Protein AF-A0A4Q5PVX0-F1 (afdb_monomer_lite)

Structure (mmCIF, N/CA/C/O backbone):
data_AF-A0A4Q5PVX0-F1
#
_entry.id   AF-A0A4Q5PVX0-F1
#
loop_
_atom_site.group_PDB
_atom_site.id
_atom_site.type_symbol
_atom_site.label_atom_id
_atom_site.label_alt_id
_atom_site.label_comp_id
_atom_site.label_asym_id
_atom_site.label_entity_id
_atom_site.label_seq_id
_atom_site.pdbx_PDB_ins_code
_atom_site.Cartn_x
_atom_site.Cartn_y
_atom_site.Cartn_z
_atom_site.occupancy
_atom_site.B_iso_or_equiv
_atom_site.auth_seq_id
_atom_site.auth_comp_id
_atom_site.auth_asym_id
_atom_site.auth_atom_id
_atom_site.pdbx_PDB_model_num
ATOM 1 N N . MET A 1 1 ? 2.059 -1.437 69.359 1.00 40.06 1 MET A N 1
ATOM 2 C CA . MET A 1 1 ? 1.211 -0.666 68.422 1.00 40.06 1 MET A CA 1
ATOM 3 C C . MET A 1 1 ? -0.139 -1.364 68.366 1.00 40.06 1 MET A C 1
ATOM 5 O O . MET A 1 1 ? -0.163 -2.581 68.476 1.00 40.06 1 MET A O 1
ATOM 9 N N . VAL A 1 2 ? -1.221 -0.596 68.401 1.00 34.25 2 VAL A N 1
ATOM 10 C CA . VAL A 1 2 ? -2.495 -0.927 69.063 1.00 34.25 2 VAL A CA 1
ATOM 11 C C . VAL A 1 2 ? -3.443 -1.806 68.222 1.00 34.25 2 VAL A C 1
ATOM 13 O O . VAL A 1 2 ? -3.691 -1.508 67.063 1.00 34.25 2 VAL A O 1
ATOM 16 N N . ILE A 1 3 ? -3.915 -2.871 68.883 1.00 34.47 3 ILE A N 1
ATOM 17 C CA . ILE A 1 3 ? -5.201 -3.611 68.898 1.00 34.47 3 ILE A CA 1
ATOM 18 C C . ILE A 1 3 ? -6.287 -3.277 67.843 1.00 34.47 3 ILE A C 1
ATOM 20 O O . ILE A 1 3 ? -6.688 -2.128 67.678 1.00 34.47 3 ILE A O 1
ATOM 24 N N . GLU A 1 4 ? -6.833 -4.346 67.241 1.00 42.22 4 GLU A N 1
ATOM 25 C CA . GLU A 1 4 ? -8.053 -4.425 66.416 1.00 42.22 4 GLU A CA 1
ATOM 26 C C . GLU A 1 4 ? -9.348 -4.076 67.177 1.00 42.22 4 GLU A C 1
ATOM 28 O O . GLU A 1 4 ? -9.532 -4.491 68.321 1.00 42.22 4 GLU A O 1
ATOM 33 N N . ALA A 1 5 ? -10.315 -3.443 66.500 1.00 37.31 5 ALA A N 1
ATOM 34 C CA . ALA A 1 5 ? -11.729 -3.539 66.871 1.00 37.31 5 ALA A CA 1
ATOM 35 C C . ALA A 1 5 ? -12.666 -3.347 65.663 1.00 37.31 5 ALA A C 1
ATOM 37 O O . ALA A 1 5 ? -12.629 -2.349 64.947 1.00 37.31 5 ALA A O 1
ATOM 38 N N . THR A 1 6 ? -13.526 -4.346 65.498 1.00 42.62 6 THR A N 1
ATOM 39 C CA . THR A 1 6 ? -14.740 -4.465 64.680 1.00 42.62 6 THR A CA 1
ATOM 40 C C . THR A 1 6 ? -15.818 -3.417 65.000 1.00 42.62 6 THR A C 1
ATOM 42 O O . THR A 1 6 ? -15.955 -3.030 66.158 1.00 42.62 6 THR A O 1
ATOM 45 N N . GLY A 1 7 ? -16.693 -3.073 64.042 1.00 32.53 7 GLY A N 1
ATOM 46 C CA . GLY A 1 7 ? -17.931 -2.339 64.350 1.00 32.53 7 GLY A CA 1
ATOM 47 C C . GLY A 1 7 ? -18.876 -2.125 63.162 1.00 32.53 7 GLY A C 1
ATOM 48 O O . GLY A 1 7 ? -18.518 -1.476 62.189 1.00 32.53 7 GLY A O 1
ATOM 49 N N . ASN A 1 8 ? -20.080 -2.687 63.275 1.00 35.59 8 ASN A N 1
ATOM 50 C CA . ASN A 1 8 ? -21.156 -2.769 62.282 1.00 35.59 8 ASN A CA 1
ATOM 51 C C . ASN A 1 8 ? -21.916 -1.455 61.995 1.00 35.59 8 ASN A C 1
ATOM 53 O O . ASN A 1 8 ? -22.044 -0.581 62.848 1.00 35.59 8 ASN A O 1
ATOM 57 N N . LEU A 1 9 ? -22.526 -1.423 60.802 1.00 37.91 9 LEU A N 1
ATOM 58 C CA . LEU A 1 9 ? -23.621 -0.544 60.358 1.00 37.91 9 LEU A CA 1
ATOM 59 C C . LEU A 1 9 ? -24.923 -0.754 61.160 1.00 37.91 9 LEU A C 1
ATOM 61 O O . LEU A 1 9 ? -25.186 -1.866 61.626 1.00 37.91 9 LEU A O 1
ATOM 65 N N . PRO A 1 10 ? -25.823 0.248 61.143 1.00 48.56 10 PRO A N 1
ATOM 66 C CA . PRO A 1 10 ? -27.222 -0.056 60.860 1.00 48.56 10 PRO A CA 1
ATOM 67 C C . PRO A 1 10 ? -27.874 0.849 59.800 1.00 48.56 10 PRO A C 1
ATOM 69 O O . PRO A 1 10 ? -27.675 2.058 59.718 1.00 48.56 10 PRO A O 1
ATOM 72 N N . THR A 1 11 ? -28.709 0.175 59.018 1.00 34.53 11 THR A N 1
ATOM 73 C CA . THR A 1 11 ? -29.707 0.608 58.037 1.00 34.53 11 THR A CA 1
ATOM 74 C C . THR A 1 11 ? -30.836 1.457 58.622 1.00 34.53 11 THR A C 1
ATOM 76 O O . THR A 1 11 ? -31.398 1.105 59.659 1.00 34.53 11 THR A O 1
ATOM 79 N N . THR A 1 12 ? -31.295 2.456 57.866 1.00 40.34 12 THR A N 1
ATOM 80 C CA . THR A 1 12 ? -32.640 3.032 58.001 1.00 40.34 12 THR A CA 1
ATOM 81 C C . THR A 1 12 ? -33.311 3.151 56.631 1.00 40.34 12 THR A C 1
ATOM 83 O O . THR A 1 12 ? -32.764 3.682 55.669 1.00 40.34 12 THR A O 1
ATOM 86 N N . THR A 1 13 ? -34.525 2.611 56.549 1.00 36.81 13 THR A N 1
ATOM 87 C CA . THR A 1 13 ? -35.474 2.715 55.434 1.00 36.81 13 THR A CA 1
ATOM 88 C C . THR A 1 13 ? -36.755 3.330 55.992 1.00 36.81 13 THR A C 1
ATOM 90 O O . THR A 1 13 ? -37.142 2.966 57.104 1.00 36.81 13 THR A O 1
ATOM 93 N N . PRO A 1 14 ? -37.490 4.142 55.218 1.00 50.69 14 PRO A N 1
ATOM 94 C CA . PRO A 1 14 ? -38.929 4.260 55.405 1.00 50.69 14 PRO A CA 1
ATOM 95 C C . PRO A 1 14 ? -39.716 3.785 54.174 1.00 50.69 14 PRO A C 1
ATOM 97 O O . PRO A 1 14 ? -39.460 4.175 53.038 1.00 50.69 14 PRO A O 1
ATOM 100 N N . ARG A 1 15 ? -40.711 2.933 54.450 1.00 37.75 15 ARG A N 1
ATOM 101 C CA . ARG A 1 15 ? -41.867 2.601 53.600 1.00 37.75 15 ARG A CA 1
ATOM 102 C C . ARG A 1 15 ? -42.848 3.776 53.528 1.00 37.75 15 ARG A C 1
ATOM 104 O O . ARG A 1 15 ? -42.889 4.557 54.470 1.00 37.75 15 ARG A O 1
ATOM 111 N N . LEU A 1 16 ? -43.709 3.756 52.500 1.00 34.09 16 LEU A N 1
ATOM 112 C CA . LEU A 1 16 ? -45.142 4.153 52.398 1.00 34.09 16 LEU A CA 1
ATOM 113 C C . LEU A 1 16 ? -45.375 4.551 50.916 1.00 34.09 16 LEU A C 1
ATOM 115 O O . LEU A 1 16 ? -44.511 5.192 50.341 1.00 34.09 16 LEU A O 1
ATOM 119 N N . LYS A 1 17 ? -46.462 4.270 50.190 1.00 35.06 17 LYS A N 1
ATOM 120 C CA . LYS A 1 17 ? -47.720 3.532 50.376 1.00 35.06 17 LYS A CA 1
ATOM 121 C C . LYS A 1 17 ? -48.374 3.502 48.979 1.00 35.06 17 LYS A C 1
ATOM 123 O O . LYS A 1 17 ? -48.457 4.543 48.336 1.00 35.06 17 LYS A O 1
ATOM 128 N N . THR A 1 18 ? -48.847 2.350 48.522 1.00 39.41 18 THR A N 1
ATOM 129 C CA . THR A 1 18 ? -49.764 2.224 47.371 1.00 39.41 18 THR A CA 1
ATOM 130 C C . THR A 1 18 ? -51.194 2.577 47.801 1.00 39.41 18 THR A C 1
ATOM 132 O O . THR A 1 18 ? -51.529 2.406 48.977 1.00 39.41 18 THR A O 1
ATOM 135 N N . PRO A 1 19 ? -52.071 2.933 46.850 1.00 50.16 19 PRO A N 1
ATOM 136 C CA . PRO A 1 19 ? -53.421 2.375 46.863 1.00 50.16 19 PRO A CA 1
ATOM 137 C C . PRO A 1 19 ? -53.820 1.726 45.527 1.00 50.16 19 PRO A C 1
ATOM 139 O O . PRO A 1 19 ? -53.498 2.214 44.447 1.00 50.16 19 PRO A O 1
ATOM 142 N N . LEU A 1 20 ? -54.545 0.608 45.644 1.00 42.09 20 LEU A N 1
ATOM 143 C CA . LEU A 1 20 ? -55.318 -0.050 44.588 1.00 42.09 20 LEU A CA 1
ATOM 144 C C . LEU A 1 20 ? -56.598 0.741 44.259 1.00 42.09 20 LEU A C 1
ATOM 146 O O . LEU A 1 20 ? -57.254 1.210 45.187 1.00 42.09 20 LEU A O 1
ATOM 150 N N . ALA A 1 21 ? -57.043 0.707 42.996 1.00 32.47 21 ALA A N 1
ATOM 151 C CA . ALA A 1 21 ? -58.437 0.396 42.638 1.00 32.47 21 ALA A CA 1
ATOM 152 C C . ALA A 1 21 ? -58.564 -0.069 41.167 1.00 32.47 21 ALA A C 1
ATOM 154 O O . ALA A 1 21 ? -57.734 0.254 40.326 1.00 32.47 21 ALA A O 1
ATOM 155 N N . GLN A 1 22 ? -59.585 -0.892 40.922 1.00 35.47 22 GLN A N 1
ATOM 156 C CA . GLN A 1 22 ? -59.802 -1.878 39.847 1.00 35.47 22 GLN A CA 1
ATOM 157 C C . GLN A 1 22 ? -60.662 -1.336 38.646 1.00 35.47 22 GLN A C 1
ATOM 159 O O . GLN A 1 22 ? -60.882 -0.130 38.596 1.00 35.47 22 GLN A O 1
ATOM 164 N N . PRO A 1 23 ? -61.096 -2.152 37.643 1.00 56.81 23 PRO A N 1
ATOM 165 C CA . PRO A 1 23 ? -61.017 -1.842 36.201 1.00 56.81 23 PRO A CA 1
ATOM 166 C C . PRO A 1 23 ? -62.351 -1.473 35.509 1.00 56.81 23 PRO A C 1
ATOM 168 O O . PRO A 1 23 ? -63.419 -1.733 36.054 1.00 56.81 23 PRO A O 1
ATOM 171 N N . ALA A 1 24 ? -62.293 -1.011 34.245 1.00 31.34 24 ALA A N 1
ATOM 172 C CA . ALA A 1 24 ? -63.393 -1.154 33.275 1.00 31.34 24 ALA A CA 1
ATOM 173 C C . ALA A 1 24 ? -62.969 -0.977 31.791 1.00 31.34 24 ALA A C 1
ATOM 175 O O . ALA A 1 24 ? -62.325 -0.001 31.427 1.00 31.34 24 ALA A O 1
ATOM 176 N N . ALA A 1 25 ? -63.401 -1.944 30.970 1.00 31.31 25 ALA A N 1
ATOM 177 C CA . ALA A 1 25 ? -63.979 -1.856 29.617 1.00 31.31 25 ALA A CA 1
ATOM 178 C C . ALA A 1 25 ? -63.303 -1.073 28.455 1.00 31.31 25 ALA A C 1
ATOM 180 O O . ALA A 1 25 ? -63.450 0.131 28.290 1.00 31.31 25 ALA A O 1
ATOM 181 N N . ASN A 1 26 ? -62.698 -1.862 27.560 1.00 40.97 26 ASN A N 1
ATOM 182 C CA . ASN A 1 26 ? -62.838 -1.918 26.091 1.00 40.97 26 ASN A CA 1
ATOM 183 C C . ASN A 1 26 ? -63.779 -0.905 25.379 1.00 40.97 26 ASN A C 1
ATOM 185 O O . ASN A 1 26 ? -64.990 -1.078 25.482 1.00 40.97 26 ASN A O 1
ATOM 189 N N . VAL A 1 27 ? -63.241 0.015 24.550 1.00 34.75 27 VAL A N 1
ATOM 190 C CA . VAL A 1 27 ? -63.894 0.623 23.355 1.00 34.75 27 VAL A CA 1
ATOM 191 C C . VAL A 1 27 ? -62.818 1.146 22.362 1.00 34.75 27 VAL A C 1
ATOM 193 O O . VAL A 1 27 ? -62.035 2.024 22.711 1.00 34.75 27 VAL A O 1
ATOM 196 N N . ASN A 1 28 ? -62.791 0.634 21.119 1.00 41.03 28 ASN A N 1
ATOM 197 C CA . ASN A 1 28 ? -62.088 1.215 19.945 1.00 41.03 28 ASN A CA 1
ATOM 198 C C . ASN A 1 28 ? -62.764 2.528 19.500 1.00 41.03 28 ASN A C 1
ATOM 200 O O . ASN A 1 28 ? -63.994 2.575 19.559 1.00 41.03 28 ASN A O 1
ATOM 204 N N . PRO A 1 29 ? -62.047 3.555 18.981 1.00 42.84 29 PRO A N 1
ATOM 205 C CA . PRO A 1 29 ? -62.064 3.825 17.519 1.00 42.84 29 PRO A CA 1
ATOM 206 C C . PRO A 1 29 ? -60.830 4.654 17.019 1.00 42.84 29 PRO A C 1
ATOM 208 O O . PRO A 1 29 ? -59.808 4.679 17.695 1.00 42.84 29 PRO A O 1
ATOM 211 N N . PRO A 1 30 ? -60.865 5.327 15.845 1.00 41.22 30 PRO A N 1
ATOM 212 C CA . PRO A 1 30 ? -60.529 4.795 14.529 1.00 41.22 30 PRO A CA 1
ATOM 213 C C . PRO A 1 30 ? -59.272 5.440 13.903 1.00 41.22 30 PRO A C 1
ATOM 215 O O . PRO A 1 30 ? -58.782 6.486 14.320 1.00 41.22 30 PRO A O 1
ATOM 218 N N . ALA A 1 31 ? -58.793 4.804 12.834 1.00 37.31 31 ALA A N 1
ATOM 219 C CA . ALA A 1 31 ? -57.672 5.238 12.012 1.00 37.31 31 ALA A CA 1
ATOM 220 C C . ALA A 1 31 ? -57.935 6.561 11.268 1.00 37.31 31 ALA A C 1
ATOM 222 O O . ALA A 1 31 ? -58.936 6.707 10.564 1.00 37.31 31 ALA A O 1
ATOM 223 N N . SER A 1 32 ? -56.963 7.469 11.328 1.00 35.41 32 SER A N 1
ATOM 224 C CA . SER A 1 32 ? -56.842 8.639 10.457 1.00 35.41 32 SER A CA 1
ATOM 225 C C . SER A 1 32 ? -55.511 8.582 9.693 1.00 35.41 32 SER A C 1
ATOM 227 O O . SER A 1 32 ? -54.428 8.524 10.269 1.00 35.41 32 SER A O 1
ATOM 229 N N . ARG A 1 33 ? -55.621 8.553 8.357 1.00 40.06 33 ARG A N 1
ATOM 230 C CA . ARG A 1 33 ? -54.519 8.661 7.381 1.00 40.06 33 ARG A CA 1
ATOM 231 C C . ARG A 1 33 ? -53.823 10.026 7.493 1.00 40.06 33 ARG A C 1
ATOM 233 O O . ARG A 1 33 ? -54.482 11.005 7.844 1.00 40.06 33 ARG A O 1
ATOM 240 N N . PRO A 1 34 ? -52.571 10.140 7.012 1.00 40.38 34 PRO A N 1
ATOM 241 C CA . PRO A 1 34 ? -52.404 10.969 5.815 1.00 40.38 34 PRO A CA 1
ATOM 242 C C . PRO A 1 34 ? -51.359 10.487 4.784 1.00 40.38 34 PRO A C 1
ATOM 244 O O . PRO A 1 34 ? -50.264 10.060 5.122 1.00 40.38 34 PRO A O 1
ATOM 247 N N . ARG A 1 35 ? -51.747 10.728 3.522 1.00 31.25 35 ARG A N 1
ATOM 248 C CA . ARG A 1 35 ? -50.980 11.175 2.339 1.00 31.25 35 ARG A CA 1
ATOM 249 C C . ARG A 1 35 ? -49.951 10.249 1.671 1.00 31.25 35 ARG A C 1
ATOM 251 O O . ARG A 1 35 ? -48.818 10.095 2.103 1.00 31.25 35 ARG A O 1
ATOM 258 N N . GLU A 1 36 ? -50.380 9.779 0.499 1.00 36.84 36 GLU A N 1
ATOM 259 C CA . GLU A 1 36 ? -49.574 9.328 -0.635 1.00 36.84 36 GLU A CA 1
ATOM 260 C C . GLU A 1 36 ? -48.627 10.430 -1.139 1.00 36.84 36 GLU A C 1
ATOM 262 O O . GLU A 1 36 ? -49.033 11.582 -1.313 1.00 36.84 36 GLU A O 1
ATOM 267 N N . ALA A 1 37 ? -47.393 10.037 -1.454 1.00 31.92 37 ALA A N 1
ATOM 268 C CA . ALA A 1 37 ? -46.505 10.749 -2.363 1.00 31.92 37 ALA A CA 1
ATOM 269 C C . ALA A 1 37 ? -45.766 9.727 -3.250 1.00 31.92 37 ALA A C 1
ATOM 271 O O . ALA A 1 37 ? -44.948 8.952 -2.768 1.00 31.92 37 ALA A O 1
ATOM 272 N N . GLY A 1 38 ? -46.128 9.729 -4.538 1.00 28.09 38 GLY A N 1
ATOM 273 C CA . GLY A 1 38 ? -45.320 9.391 -5.718 1.00 28.09 38 GLY A CA 1
ATOM 274 C C . GLY A 1 38 ? -44.402 8.165 -5.694 1.00 28.09 38 GLY A C 1
ATOM 275 O O . GLY A 1 38 ? -43.212 8.291 -5.429 1.00 28.09 38 GLY A O 1
ATOM 276 N N . LEU A 1 39 ? -44.915 7.017 -6.145 1.00 30.12 39 LEU A N 1
ATOM 277 C CA . LEU A 1 39 ? -44.097 5.933 -6.698 1.00 30.12 39 LEU A CA 1
ATOM 278 C C . LEU A 1 39 ? -43.756 6.242 -8.166 1.00 30.12 39 LEU A C 1
ATOM 280 O O . LEU A 1 39 ? -44.653 6.395 -8.994 1.00 30.12 39 LEU A O 1
ATOM 284 N N . ILE A 1 40 ? -42.462 6.302 -8.488 1.00 32.25 40 ILE A N 1
ATOM 285 C CA . ILE A 1 40 ? -41.943 6.252 -9.863 1.00 32.25 40 ILE A CA 1
ATOM 286 C C . ILE A 1 40 ? -41.858 4.767 -10.267 1.00 32.25 40 ILE A C 1
ATOM 288 O O . ILE A 1 40 ? -41.319 3.973 -9.492 1.00 32.25 40 ILE A O 1
ATOM 292 N N . PRO A 1 41 ? -42.372 4.348 -11.439 1.00 31.20 41 PRO A N 1
ATOM 293 C CA . PRO A 1 41 ? -42.333 2.949 -11.846 1.00 31.20 41 PRO A CA 1
ATOM 294 C C . PRO A 1 41 ? -40.931 2.549 -12.327 1.00 31.20 41 PRO A C 1
ATOM 296 O O . PRO A 1 41 ? -40.348 3.192 -13.198 1.00 31.20 41 PRO A O 1
ATOM 299 N N . VAL A 1 42 ? -40.417 1.442 -11.790 1.00 33.50 42 VAL A N 1
ATOM 300 C CA . VAL A 1 42 ? -39.254 0.723 -12.328 1.00 33.50 42 VAL A CA 1
ATOM 301 C C . VAL A 1 42 ? -39.714 -0.090 -13.545 1.00 33.50 42 VAL A C 1
ATOM 303 O O . VAL A 1 42 ? -40.665 -0.867 -13.411 1.00 33.50 42 VAL A O 1
ATOM 306 N N . PRO A 1 43 ? -39.092 0.043 -14.731 1.00 33.16 43 PRO A N 1
ATOM 307 C CA . PRO A 1 43 ? -39.422 -0.810 -15.859 1.00 33.16 43 PRO A CA 1
ATOM 308 C C . PRO A 1 43 ? -38.880 -2.225 -15.638 1.00 33.16 43 PRO A C 1
ATOM 310 O O . PRO A 1 43 ? -37.706 -2.451 -15.348 1.00 33.16 43 PRO A O 1
ATOM 313 N N . ASN A 1 44 ? -39.792 -3.173 -15.799 1.00 34.69 44 ASN A N 1
ATOM 314 C CA . ASN A 1 44 ? -39.576 -4.606 -15.782 1.00 34.69 44 ASN A CA 1
ATOM 315 C C . ASN A 1 44 ? -38.935 -5.034 -17.118 1.00 34.69 44 ASN A C 1
ATOM 317 O O . ASN A 1 44 ? -39.607 -5.008 -18.144 1.00 34.69 44 ASN A O 1
ATOM 321 N N . ASN A 1 45 ? -37.662 -5.430 -17.106 1.00 32.78 45 ASN A N 1
ATOM 322 C CA . ASN A 1 45 ? -37.016 -6.190 -18.182 1.00 32.78 45 ASN A CA 1
ATOM 323 C C . ASN A 1 45 ? -36.569 -7.510 -17.538 1.00 32.78 45 ASN A C 1
ATOM 325 O O . ASN A 1 45 ? -35.738 -7.518 -16.640 1.00 32.78 45 ASN A O 1
ATOM 329 N N . GLY A 1 46 ? -37.201 -8.641 -17.829 1.00 27.52 46 GLY A N 1
ATOM 330 C CA . GLY A 1 46 ? -37.115 -9.262 -19.144 1.00 27.52 46 GLY A CA 1
ATOM 331 C C . GLY A 1 46 ? -35.938 -10.233 -19.114 1.00 27.52 46 GLY A C 1
ATOM 332 O O . GLY A 1 46 ? -34.798 -9.841 -19.331 1.00 27.52 46 GLY A O 1
ATOM 333 N N . SER A 1 47 ? -36.232 -11.487 -18.767 1.00 34.03 47 SER A N 1
ATOM 334 C CA . SER A 1 47 ? -35.290 -12.606 -18.735 1.00 34.03 47 SER A CA 1
ATOM 335 C C . SER A 1 47 ? -34.535 -12.711 -20.066 1.00 34.03 47 SER A C 1
ATOM 337 O O . SER A 1 47 ? -35.139 -12.992 -21.100 1.00 34.03 47 SER A O 1
ATOM 339 N N . LEU A 1 48 ? -33.222 -12.480 -20.041 1.00 29.91 48 LEU A N 1
ATOM 340 C CA . LEU A 1 48 ? -32.317 -12.803 -21.141 1.00 29.91 48 LEU A CA 1
ATOM 341 C C . LEU A 1 48 ? -31.425 -13.961 -20.697 1.00 29.91 48 LEU A C 1
ATOM 343 O O . LEU A 1 48 ? -30.677 -13.862 -19.724 1.00 29.91 48 LEU A O 1
ATOM 347 N N . ALA A 1 49 ? -31.554 -15.076 -21.411 1.00 30.02 49 ALA A N 1
ATOM 348 C CA . ALA A 1 49 ? -30.679 -16.233 -21.305 1.00 30.02 49 ALA A CA 1
ATOM 349 C C . ALA A 1 49 ? -29.210 -15.846 -21.594 1.00 30.02 49 ALA A C 1
ATOM 351 O O . ALA A 1 49 ? -28.965 -14.930 -22.385 1.00 30.02 49 ALA A O 1
ATOM 352 N N . PRO A 1 50 ? -28.220 -16.538 -20.999 1.00 29.92 50 PRO A N 1
ATOM 353 C CA . PRO A 1 50 ? -26.812 -16.223 -21.217 1.00 29.92 50 PRO A CA 1
ATOM 354 C C . PRO A 1 50 ? -26.388 -16.591 -22.650 1.00 29.92 50 PRO A C 1
ATOM 356 O O . PRO A 1 50 ? -26.655 -17.713 -23.091 1.00 29.92 50 PRO A O 1
ATOM 359 N N . PRO A 1 51 ? -25.703 -15.704 -23.395 1.00 34.38 51 PRO A N 1
ATOM 360 C CA . PRO A 1 51 ? -25.176 -16.060 -24.700 1.00 34.38 51 PRO A CA 1
ATOM 361 C C . PRO A 1 51 ? -23.887 -16.879 -24.543 1.00 34.38 51 PRO A C 1
ATOM 363 O O . PRO A 1 51 ? -22.939 -16.492 -23.859 1.00 34.38 51 PRO A O 1
ATOM 366 N N . HIS A 1 52 ? -23.852 -18.026 -25.219 1.00 35.44 52 HIS A N 1
ATOM 367 C CA . HIS A 1 52 ? -22.646 -18.807 -25.465 1.00 35.44 52 HIS A CA 1
ATOM 368 C C . HIS A 1 52 ? -21.677 -18.002 -26.350 1.00 35.44 52 HIS A C 1
ATOM 370 O O . HIS A 1 52 ? -21.756 -18.059 -27.574 1.00 35.44 52 HIS A O 1
ATOM 376 N N . ILE A 1 53 ? -20.749 -17.262 -25.741 1.00 35.66 53 ILE A N 1
ATOM 377 C CA . ILE A 1 53 ? -19.669 -16.543 -26.436 1.00 35.66 53 ILE A CA 1
ATOM 378 C C . ILE A 1 53 ? -18.336 -16.999 -25.832 1.00 35.66 53 ILE A C 1
ATOM 380 O O . ILE A 1 53 ? -17.752 -16.313 -25.012 1.00 35.66 53 ILE A O 1
ATOM 384 N N . PHE A 1 54 ? -17.882 -18.208 -26.169 1.00 39.16 54 PHE A N 1
ATOM 385 C CA . PHE A 1 54 ? -16.556 -18.699 -25.742 1.00 39.16 54 PHE A CA 1
ATOM 386 C C . PHE A 1 54 ? -15.772 -19.420 -26.853 1.00 39.16 54 PHE A C 1
ATOM 388 O O . PHE A 1 54 ? -14.623 -19.802 -26.645 1.00 39.16 54 PHE A O 1
ATOM 395 N N . ALA A 1 55 ? -16.355 -19.617 -28.042 1.00 35.06 55 ALA A N 1
ATOM 396 C CA . ALA A 1 55 ? -15.719 -20.410 -29.099 1.00 35.06 55 ALA A CA 1
ATOM 397 C C . ALA A 1 55 ? -14.875 -19.577 -30.085 1.00 35.06 55 ALA A C 1
ATOM 399 O O . ALA A 1 55 ? -13.865 -20.070 -30.577 1.00 35.06 55 ALA A O 1
ATOM 400 N N . GLY A 1 56 ? -15.250 -18.321 -30.357 1.00 35.44 56 GLY A N 1
ATOM 401 C CA . GLY A 1 56 ? -14.546 -17.468 -31.329 1.00 35.44 56 GLY A CA 1
ATOM 402 C C . GLY A 1 56 ? -13.243 -16.846 -30.810 1.00 35.44 56 GLY A C 1
ATOM 403 O O . GLY A 1 56 ? -12.321 -16.621 -31.588 1.00 35.44 56 GLY A O 1
ATOM 404 N N . GLU A 1 57 ? -13.139 -16.614 -29.498 1.00 43.94 57 GLU A N 1
ATOM 405 C CA . GLU A 1 57 ? -12.017 -15.891 -28.873 1.00 43.94 57 GLU A CA 1
ATOM 406 C C . GLU A 1 57 ? -10.715 -16.706 -28.823 1.00 43.94 57 GLU A C 1
ATOM 408 O O . GLU A 1 57 ? -9.636 -16.135 -28.952 1.00 43.94 57 GLU A O 1
ATOM 413 N N . ARG A 1 58 ? -10.781 -18.046 -28.744 1.00 42.56 58 ARG A N 1
ATOM 414 C CA . ARG A 1 58 ? -9.566 -18.887 -28.773 1.00 42.56 58 ARG A CA 1
ATOM 415 C C . ARG A 1 58 ? -8.813 -18.799 -30.101 1.00 42.56 58 ARG A C 1
ATOM 417 O O . ARG A 1 58 ? -7.591 -18.795 -30.104 1.00 42.56 58 ARG A O 1
ATOM 424 N N . ALA A 1 59 ? -9.523 -18.692 -31.223 1.00 38.78 59 ALA A N 1
ATOM 425 C CA . ALA A 1 59 ? -8.903 -18.771 -32.545 1.00 38.78 59 ALA A CA 1
ATOM 426 C C . ALA A 1 59 ? -8.066 -17.526 -32.900 1.00 38.78 59 ALA A C 1
ATOM 428 O O . ALA A 1 59 ? -7.013 -17.648 -33.524 1.00 38.78 59 ALA A O 1
ATOM 429 N N . ALA A 1 60 ? -8.508 -16.333 -32.486 1.00 40.91 60 ALA A N 1
ATOM 430 C CA . ALA A 1 60 ? -7.756 -15.094 -32.691 1.00 40.91 60 ALA A CA 1
ATOM 431 C C . ALA A 1 60 ? -6.551 -14.990 -31.733 1.00 40.91 60 ALA A C 1
ATOM 433 O O . ALA A 1 60 ? -5.460 -14.591 -32.150 1.00 40.91 60 ALA A O 1
ATOM 434 N N . ASP A 1 61 ? -6.725 -15.434 -30.483 1.00 43.91 61 ASP A N 1
ATOM 435 C CA . ASP A 1 61 ? -5.659 -15.526 -29.478 1.00 43.91 61 ASP A CA 1
ATOM 436 C C . ASP A 1 61 ? -4.546 -16.502 -29.890 1.00 43.91 61 ASP A C 1
ATOM 438 O O . ASP A 1 61 ? -3.360 -16.208 -29.709 1.00 43.91 61 ASP A O 1
ATOM 442 N N . ASP A 1 62 ? -4.903 -17.644 -30.481 1.00 42.12 62 ASP A N 1
ATOM 443 C CA . ASP A 1 62 ? -3.937 -18.650 -30.928 1.00 42.12 62 ASP A CA 1
ATOM 444 C C . ASP A 1 62 ? -3.105 -18.156 -32.130 1.00 42.12 62 ASP A C 1
ATOM 446 O O . ASP A 1 62 ? -1.908 -18.439 -32.208 1.00 42.12 62 ASP A O 1
ATOM 450 N N . ALA A 1 63 ? -3.677 -17.335 -33.020 1.00 39.12 63 ALA A N 1
ATOM 451 C CA . ALA A 1 63 ? -2.973 -16.775 -34.181 1.00 39.12 63 ALA A CA 1
ATOM 452 C C . ALA A 1 63 ? -1.947 -15.682 -33.805 1.00 39.12 63 ALA A C 1
ATOM 454 O O . ALA A 1 63 ? -0.821 -15.661 -34.323 1.00 39.12 63 ALA A O 1
ATOM 455 N N . ALA A 1 64 ? -2.292 -14.798 -32.861 1.00 40.00 64 ALA A N 1
ATOM 456 C CA . ALA A 1 64 ? -1.369 -13.783 -32.347 1.00 40.00 64 ALA A CA 1
ATOM 457 C C . ALA A 1 64 ? -0.240 -14.416 -31.510 1.00 40.00 64 ALA A C 1
ATOM 459 O O . ALA A 1 64 ? 0.933 -14.057 -31.663 1.00 40.00 64 ALA A O 1
ATOM 460 N N . ARG A 1 65 ? -0.565 -15.429 -30.689 1.00 43.66 65 ARG A N 1
ATOM 461 C CA . ARG A 1 65 ? 0.430 -16.229 -29.951 1.00 43.66 65 ARG A CA 1
ATOM 462 C C . ARG A 1 65 ? 1.367 -16.990 -30.884 1.00 43.66 65 ARG A C 1
ATOM 464 O O . ARG A 1 65 ? 2.564 -17.026 -30.610 1.00 43.66 65 ARG A O 1
ATOM 471 N N . ALA A 1 66 ? 0.866 -17.544 -31.988 1.00 42.16 66 ALA A N 1
ATOM 472 C CA . ALA A 1 66 ? 1.681 -18.273 -32.958 1.00 42.16 66 ALA A CA 1
ATOM 473 C C . ALA A 1 66 ? 2.741 -17.383 -33.631 1.00 42.16 66 ALA A C 1
ATOM 475 O O . ALA A 1 66 ? 3.878 -17.816 -33.802 1.00 42.16 66 ALA A O 1
ATOM 476 N N . THR A 1 67 ? 2.418 -16.123 -33.937 1.00 42.91 67 THR A N 1
ATOM 477 C CA . THR A 1 67 ? 3.348 -15.192 -34.607 1.00 42.91 67 THR A CA 1
ATOM 478 C C . THR A 1 67 ? 4.486 -14.735 -33.681 1.00 42.91 67 THR A C 1
ATOM 480 O O . THR A 1 67 ? 5.645 -14.660 -34.091 1.00 42.91 67 THR A O 1
ATOM 483 N N . VAL A 1 68 ? 4.192 -14.493 -32.398 1.00 44.25 68 VAL A N 1
ATOM 484 C CA . VAL A 1 68 ? 5.205 -14.122 -31.390 1.00 44.25 68 VAL A CA 1
ATOM 485 C C . VAL A 1 68 ? 6.028 -15.338 -30.943 1.00 44.25 68 VAL A C 1
ATOM 487 O O . VAL A 1 68 ? 7.242 -15.233 -30.763 1.00 44.25 68 VAL A O 1
ATOM 490 N N . ALA A 1 69 ? 5.404 -16.514 -30.816 1.00 45.31 69 ALA A N 1
ATOM 491 C CA . ALA A 1 69 ? 6.100 -17.765 -30.514 1.00 45.31 69 ALA A CA 1
ATOM 492 C C . ALA A 1 69 ? 7.037 -18.202 -31.655 1.00 45.31 69 ALA A C 1
ATOM 494 O O . ALA A 1 69 ? 8.137 -18.683 -31.384 1.00 45.31 69 ALA A O 1
ATOM 495 N N . ALA A 1 70 ? 6.648 -17.972 -32.914 1.00 48.50 70 ALA A N 1
ATOM 496 C CA . ALA A 1 70 ? 7.492 -18.238 -34.078 1.00 48.50 70 ALA A CA 1
ATOM 497 C C . ALA A 1 70 ? 8.782 -17.398 -34.071 1.00 48.50 70 ALA A C 1
ATOM 499 O O . ALA A 1 70 ? 9.840 -17.912 -34.422 1.00 48.50 70 ALA A O 1
ATOM 500 N N . ASN A 1 71 ? 8.728 -16.149 -33.594 1.00 50.25 71 ASN A N 1
ATOM 501 C CA . ASN A 1 71 ? 9.908 -15.286 -33.467 1.00 50.25 71 ASN A CA 1
ATOM 502 C C . ASN A 1 71 ? 10.746 -15.560 -32.205 1.00 50.25 71 ASN A C 1
ATOM 504 O O . ASN A 1 71 ? 11.945 -15.291 -32.210 1.00 50.25 71 ASN A O 1
ATOM 508 N N . ARG A 1 72 ? 10.153 -16.113 -31.135 1.00 47.50 72 ARG A N 1
ATOM 509 C CA . ARG A 1 72 ? 10.880 -16.497 -29.907 1.00 47.50 72 ARG A CA 1
ATOM 510 C C . ARG A 1 72 ? 11.819 -17.688 -30.100 1.00 47.50 72 ARG A C 1
ATOM 512 O O . ARG A 1 72 ? 12.854 -17.729 -29.448 1.00 47.50 72 ARG A O 1
ATOM 519 N N . ASN A 1 73 ? 11.469 -18.611 -30.996 1.00 46.66 73 ASN A N 1
ATOM 520 C CA . ASN A 1 73 ? 12.182 -19.878 -31.191 1.00 46.66 73 ASN A CA 1
ATOM 521 C C . ASN A 1 73 ? 12.868 -19.987 -32.567 1.00 46.66 73 ASN A C 1
ATOM 523 O O . ASN A 1 73 ? 13.279 -21.078 -32.965 1.00 46.66 73 ASN A O 1
ATOM 527 N N . ALA A 1 74 ? 12.957 -18.891 -33.328 1.00 50.16 74 ALA A N 1
ATOM 528 C CA . ALA A 1 74 ? 13.552 -18.915 -34.659 1.00 50.16 74 ALA A CA 1
ATOM 529 C C . ALA A 1 74 ? 15.075 -19.160 -34.573 1.00 50.16 74 ALA A C 1
ATOM 531 O O . ALA A 1 74 ? 15.780 -18.384 -33.920 1.00 50.16 74 ALA A O 1
ATOM 532 N N . PRO A 1 75 ? 15.619 -20.200 -35.236 1.00 52.06 75 PRO A N 1
ATOM 533 C CA . PRO A 1 75 ? 17.060 -20.403 -35.297 1.00 52.06 75 PRO A CA 1
ATOM 534 C C . PRO A 1 75 ? 17.730 -19.239 -36.038 1.00 52.06 75 PRO A C 1
ATOM 536 O O . PRO A 1 75 ? 17.275 -18.799 -37.094 1.00 52.06 75 PRO A O 1
ATOM 539 N N . LEU A 1 76 ? 18.834 -18.742 -35.481 1.00 57.47 76 LEU A N 1
ATOM 540 C CA . LEU A 1 76 ? 19.559 -17.580 -35.995 1.00 57.47 76 LEU A CA 1
ATOM 541 C C . LEU A 1 76 ? 20.151 -17.874 -37.386 1.00 57.47 76 LEU A C 1
ATOM 543 O O . LEU A 1 76 ? 21.173 -18.556 -37.503 1.00 57.47 76 LEU A O 1
ATOM 547 N N . SER A 1 77 ? 19.569 -17.307 -38.442 1.00 60.78 77 SER A N 1
ATOM 548 C CA . SER A 1 77 ? 19.885 -17.632 -39.841 1.00 60.78 77 SER A CA 1
ATOM 549 C C . SER A 1 77 ? 21.035 -16.823 -40.463 1.00 60.78 77 SER A C 1
ATOM 551 O O . SER A 1 77 ? 21.828 -17.377 -41.220 1.00 60.78 77 SER A O 1
ATOM 553 N N . SER A 1 78 ? 21.168 -15.521 -40.163 1.00 66.44 78 SER A N 1
ATOM 554 C CA . SER A 1 78 ? 22.206 -14.640 -40.736 1.00 66.44 78 SER A CA 1
ATOM 555 C C . SER A 1 78 ? 22.483 -13.396 -39.866 1.00 66.44 78 SER A C 1
ATOM 557 O O . SER A 1 78 ? 21.586 -12.935 -39.165 1.00 66.44 78 SER A O 1
ATOM 559 N N . PRO A 1 79 ? 23.672 -12.761 -39.942 1.00 65.56 79 PRO A N 1
ATOM 560 C CA . PRO A 1 79 ? 23.967 -11.551 -39.162 1.00 65.56 79 PRO A CA 1
ATOM 561 C C . PRO A 1 79 ? 22.998 -10.379 -39.401 1.00 65.56 79 PRO A C 1
ATOM 563 O O . PRO A 1 79 ? 22.735 -9.605 -38.484 1.00 65.56 79 PRO A O 1
ATOM 566 N N . ALA A 1 80 ? 22.462 -10.244 -40.619 1.00 67.44 80 ALA A N 1
ATOM 567 C CA . ALA A 1 80 ? 21.498 -9.197 -40.958 1.00 67.44 80 ALA A CA 1
ATOM 568 C C . ALA A 1 80 ? 20.102 -9.484 -40.376 1.00 67.44 80 ALA A C 1
ATOM 570 O O . ALA A 1 80 ? 19.455 -8.571 -39.864 1.00 67.44 80 ALA A O 1
ATOM 571 N N . SER A 1 81 ? 19.664 -10.750 -40.392 1.00 75.00 81 SER A N 1
ATOM 572 C CA . SER A 1 81 ? 18.396 -11.160 -39.773 1.00 75.00 81 SER A CA 1
ATOM 573 C C . SER A 1 81 ? 18.438 -11.039 -38.250 1.00 75.00 81 SER A C 1
ATOM 575 O O . SER A 1 81 ? 17.461 -10.611 -37.646 1.00 75.00 81 SER A O 1
ATOM 577 N N . ASP A 1 82 ? 19.580 -11.330 -37.630 1.00 79.75 82 ASP A N 1
ATOM 578 C CA . ASP A 1 82 ? 19.735 -11.231 -36.176 1.00 79.75 82 ASP A CA 1
ATOM 579 C C . ASP A 1 82 ? 19.742 -9.767 -35.710 1.00 79.75 82 ASP A C 1
ATOM 581 O O . ASP A 1 82 ? 19.112 -9.425 -34.712 1.00 79.75 82 ASP A O 1
ATOM 585 N N . ALA A 1 83 ? 20.393 -8.873 -36.465 1.00 83.25 83 ALA A N 1
ATOM 586 C CA . ALA A 1 83 ? 20.362 -7.439 -36.188 1.00 83.25 83 ALA A CA 1
ATOM 587 C C . ALA A 1 83 ? 18.941 -6.864 -36.281 1.00 83.25 83 ALA A C 1
ATOM 589 O O . ALA A 1 83 ? 18.552 -6.038 -35.453 1.00 83.25 83 ALA A O 1
ATOM 590 N N . ALA A 1 84 ? 18.164 -7.310 -37.273 1.00 79.88 84 ALA A N 1
ATOM 591 C CA . ALA A 1 84 ? 16.764 -6.935 -37.417 1.00 79.88 84 ALA A CA 1
ATOM 592 C C . ALA A 1 84 ? 15.906 -7.490 -36.268 1.00 79.88 84 ALA A C 1
ATOM 594 O O . ALA A 1 84 ? 15.112 -6.743 -35.703 1.00 79.88 84 ALA A O 1
ATOM 595 N N . ALA A 1 85 ? 16.112 -8.749 -35.871 1.00 81.00 85 ALA A N 1
ATOM 596 C CA . ALA A 1 85 ? 15.393 -9.375 -34.763 1.00 81.00 85 ALA A CA 1
ATOM 597 C C . ALA A 1 85 ? 15.683 -8.686 -33.419 1.00 81.00 85 ALA A C 1
ATOM 599 O O . ALA A 1 85 ? 14.755 -8.345 -32.693 1.00 81.00 85 ALA A O 1
ATOM 600 N N . VAL A 1 86 ? 16.950 -8.382 -33.115 1.00 84.69 86 VAL A N 1
ATOM 601 C CA . VAL A 1 86 ? 17.332 -7.630 -31.905 1.00 84.69 86 VAL A CA 1
ATOM 602 C C . VAL A 1 86 ? 16.743 -6.220 -31.924 1.00 84.69 86 VAL A C 1
ATOM 604 O O . VAL A 1 86 ? 16.210 -5.754 -30.916 1.00 84.69 86 VAL A O 1
ATOM 607 N N . ARG A 1 87 ? 16.771 -5.536 -33.074 1.00 84.50 87 ARG A N 1
ATOM 608 C CA . ARG A 1 87 ? 16.147 -4.214 -33.201 1.00 84.50 87 ARG A CA 1
ATOM 609 C C . ARG A 1 87 ? 14.634 -4.278 -33.005 1.00 84.50 87 ARG A C 1
ATOM 611 O O . ARG A 1 87 ? 14.101 -3.410 -32.328 1.00 84.50 87 ARG A O 1
ATOM 618 N N . ALA A 1 88 ? 13.961 -5.285 -33.553 1.00 78.00 88 ALA A N 1
ATOM 619 C CA . ALA A 1 88 ? 12.527 -5.479 -33.362 1.00 78.00 88 ALA A CA 1
ATOM 620 C C . ALA A 1 88 ? 12.179 -5.778 -31.894 1.00 78.00 88 ALA A C 1
ATOM 622 O O . ALA A 1 88 ? 11.161 -5.313 -31.395 1.00 78.00 88 ALA A O 1
ATOM 623 N N . TYR A 1 89 ? 13.042 -6.514 -31.192 1.00 79.12 89 TYR A N 1
ATOM 624 C CA . TYR A 1 89 ? 12.766 -6.984 -29.837 1.00 79.12 89 TYR A CA 1
ATOM 625 C C . TYR A 1 89 ? 13.063 -5.938 -28.745 1.00 79.12 89 TYR A C 1
ATOM 627 O O . TYR A 1 89 ? 12.332 -5.870 -27.761 1.00 79.12 89 TYR A O 1
ATOM 635 N N . TRP A 1 90 ? 14.085 -5.087 -28.913 1.00 85.06 90 TRP A N 1
ATOM 636 C CA . TRP A 1 90 ? 14.478 -4.057 -27.925 1.00 85.06 90 TRP A CA 1
ATOM 637 C C . TRP A 1 90 ? 14.448 -2.618 -28.459 1.00 85.06 90 TRP A C 1
ATOM 639 O O . TRP A 1 90 ? 14.983 -1.715 -27.822 1.00 85.06 90 TRP A O 1
ATOM 649 N N . SER A 1 91 ? 13.889 -2.382 -29.650 1.00 80.19 91 SER A N 1
ATOM 650 C CA . SER A 1 91 ? 13.788 -1.054 -30.282 1.00 80.19 91 SER A CA 1
ATOM 651 C C . SER A 1 91 ? 15.101 -0.264 -30.327 1.00 80.19 91 SER A C 1
ATOM 653 O O . SER A 1 91 ? 15.130 0.960 -30.214 1.00 80.19 91 SER A O 1
ATOM 655 N N . GLY A 1 92 ? 16.218 -0.978 -30.477 1.00 80.12 92 GLY A N 1
ATOM 656 C CA . GLY A 1 92 ? 17.548 -0.381 -30.523 1.00 80.12 92 GLY A CA 1
ATOM 657 C C . GLY A 1 92 ? 18.180 -0.071 -29.165 1.00 80.12 92 GLY A C 1
ATOM 658 O O . GLY A 1 92 ? 19.272 0.481 -29.176 1.00 80.12 92 GLY A O 1
ATOM 659 N N . LEU A 1 93 ? 17.576 -0.438 -28.025 1.00 84.31 93 LEU A N 1
ATOM 660 C CA . LEU A 1 93 ? 18.219 -0.365 -26.698 1.00 84.31 93 LEU A CA 1
ATOM 661 C C . LEU A 1 93 ? 19.389 -1.348 -26.551 1.00 84.31 93 LEU A C 1
ATOM 663 O O . LEU A 1 93 ? 20.343 -1.067 -25.827 1.00 84.31 93 LEU A O 1
ATOM 667 N N . VAL A 1 94 ? 19.321 -2.473 -27.265 1.00 90.81 94 VAL A N 1
ATOM 668 C CA . VAL A 1 94 ? 20.396 -3.462 -27.370 1.00 90.81 94 VAL A CA 1
ATOM 669 C C . VAL A 1 94 ? 21.016 -3.372 -28.762 1.00 90.81 94 VAL A C 1
ATOM 671 O O . VAL A 1 94 ? 20.326 -3.514 -29.773 1.00 90.81 94 VAL A O 1
ATOM 674 N N . ASP A 1 95 ? 22.329 -3.162 -28.823 1.00 91.06 95 ASP A N 1
ATOM 675 C CA . ASP A 1 95 ? 23.083 -3.145 -30.075 1.00 91.06 95 ASP A CA 1
ATOM 676 C C . ASP A 1 95 ? 23.401 -4.572 -30.532 1.00 91.06 95 ASP A C 1
ATOM 678 O O . ASP A 1 95 ? 24.027 -5.336 -29.803 1.00 91.06 95 ASP A O 1
ATOM 682 N N . PHE A 1 96 ? 23.061 -4.938 -31.770 1.00 90.25 96 PHE A N 1
ATOM 683 C CA . PHE A 1 96 ? 23.595 -6.166 -32.364 1.00 90.25 96 PHE A CA 1
ATOM 684 C C . PHE A 1 96 ? 24.875 -5.874 -33.144 1.00 90.25 96 PHE A C 1
ATOM 686 O O . PHE A 1 96 ? 24.900 -5.021 -34.034 1.00 90.25 96 PHE A O 1
ATOM 693 N N . ARG A 1 97 ? 25.959 -6.579 -32.817 1.00 86.25 97 ARG A N 1
ATOM 694 C CA . ARG A 1 97 ? 27.291 -6.346 -33.384 1.00 86.25 97 ARG A CA 1
ATOM 695 C C . ARG A 1 97 ? 27.854 -7.618 -34.0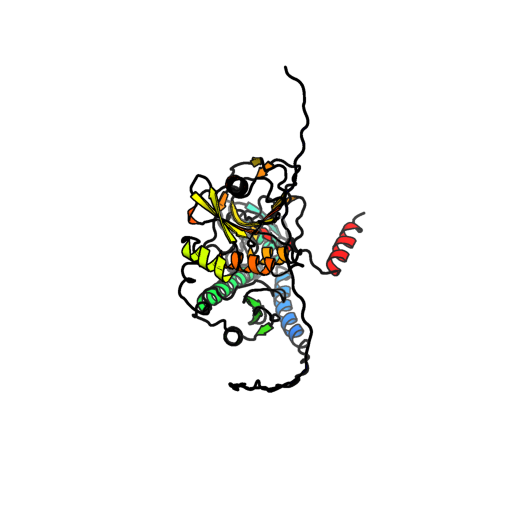06 1.00 86.25 97 ARG A C 1
ATOM 697 O O . ARG A 1 97 ? 27.563 -8.730 -33.588 1.00 86.25 97 ARG A O 1
ATOM 704 N N . GLY A 1 98 ? 28.745 -7.455 -34.984 1.00 82.81 98 GLY A N 1
ATOM 705 C CA . GLY A 1 98 ? 29.470 -8.585 -35.583 1.00 82.81 98 GLY A CA 1
ATOM 706 C C . GLY A 1 98 ? 30.587 -9.161 -34.698 1.00 82.81 98 GLY A C 1
ATOM 707 O O . GLY A 1 98 ? 31.177 -10.184 -35.038 1.00 82.81 98 GLY A O 1
ATOM 708 N N . ARG A 1 99 ? 30.932 -8.495 -33.587 1.00 85.44 99 ARG A N 1
ATOM 709 C CA . ARG A 1 99 ? 31.990 -8.909 -32.654 1.00 85.44 99 ARG A CA 1
ATOM 710 C C . ARG A 1 99 ? 31.777 -8.308 -31.268 1.00 85.44 99 ARG A C 1
ATOM 712 O O . ARG A 1 99 ? 31.040 -7.334 -31.128 1.00 85.44 99 ARG A O 1
ATOM 719 N N . ALA A 1 100 ? 32.507 -8.847 -30.292 1.00 86.62 100 ALA A N 1
ATOM 720 C CA . ALA A 1 100 ? 32.505 -8.353 -28.924 1.00 86.62 100 ALA A CA 1
ATOM 721 C C . ALA A 1 100 ? 32.824 -6.849 -28.862 1.00 86.62 100 ALA A C 1
ATOM 723 O O . ALA A 1 100 ? 33.784 -6.404 -29.505 1.00 86.62 100 ALA A O 1
ATOM 724 N N . PRO A 1 101 ? 32.045 -6.064 -28.099 1.00 85.19 101 PRO A N 1
ATOM 725 C CA . PRO A 1 101 ? 32.332 -4.659 -27.887 1.00 85.19 101 PRO A CA 1
ATOM 726 C C . PRO A 1 101 ? 33.593 -4.482 -27.029 1.00 85.19 101 PRO A C 1
ATOM 728 O O . PRO A 1 101 ? 33.983 -5.367 -26.254 1.00 85.19 101 PRO A O 1
ATOM 731 N N . ALA A 1 102 ? 34.227 -3.316 -27.177 1.00 80.75 102 ALA A N 1
ATOM 732 C CA . ALA A 1 102 ? 35.304 -2.882 -26.294 1.00 80.75 102 ALA A CA 1
ATOM 733 C C . ALA A 1 102 ? 34.794 -2.746 -24.849 1.00 80.75 102 ALA A C 1
ATOM 735 O O . ALA A 1 102 ? 33.605 -2.534 -24.628 1.00 80.75 102 ALA A O 1
ATOM 736 N N . VAL A 1 103 ? 35.702 -2.840 -23.876 1.00 67.06 103 VAL A N 1
ATOM 737 C CA . VAL A 1 103 ? 35.374 -2.787 -22.436 1.00 67.06 103 VAL A CA 1
ATOM 738 C C . VAL A 1 103 ? 34.691 -1.467 -22.041 1.00 67.06 103 VAL A C 1
ATOM 740 O O . VAL A 1 103 ? 33.905 -1.442 -21.106 1.00 67.06 103 VAL A O 1
ATOM 743 N N . SER A 1 104 ? 34.928 -0.387 -22.789 1.00 77.00 104 SER A N 1
ATOM 744 C CA . SER A 1 104 ? 34.330 0.937 -22.581 1.00 77.00 104 SER A CA 1
ATOM 745 C C . SER A 1 104 ? 32.945 1.129 -23.218 1.00 77.00 104 SER A C 1
ATOM 747 O O . SER A 1 104 ? 32.445 2.254 -23.264 1.00 77.00 104 SER A O 1
ATOM 749 N N . HIS A 1 105 ? 32.332 0.081 -23.774 1.00 82.44 105 HIS A N 1
ATOM 750 C CA . HIS A 1 105 ? 31.048 0.213 -24.454 1.00 82.44 105 HIS A CA 1
ATOM 751 C C . HIS A 1 105 ? 29.917 0.481 -23.457 1.00 82.44 105 HIS A C 1
ATOM 753 O O . HIS A 1 105 ? 29.637 -0.323 -22.580 1.00 82.44 105 HIS A O 1
ATOM 759 N N . GLN A 1 106 ? 29.255 1.623 -23.627 1.00 86.62 106 GLN A N 1
ATOM 760 C CA . GLN A 1 106 ? 28.254 2.136 -22.687 1.00 86.62 106 GLN A CA 1
ATOM 761 C C . GLN A 1 106 ? 26.837 1.611 -22.946 1.00 86.62 106 GLN A C 1
ATOM 763 O O . GLN A 1 106 ? 25.896 2.041 -22.288 1.00 86.62 106 GLN A O 1
ATOM 768 N N . ARG A 1 107 ? 26.652 0.720 -23.929 1.00 89.06 107 ARG A N 1
ATOM 769 C CA . ARG A 1 107 ? 25.330 0.221 -24.322 1.00 89.06 107 ARG A CA 1
ATOM 770 C C . ARG A 1 107 ? 25.263 -1.301 -24.223 1.00 89.06 107 ARG A C 1
ATOM 772 O O . ARG A 1 107 ? 26.267 -1.969 -24.494 1.00 89.06 107 ARG A O 1
ATOM 779 N N . PRO A 1 108 ? 24.102 -1.858 -23.842 1.00 92.81 108 PRO A N 1
ATOM 780 C CA . PRO A 1 108 ? 23.861 -3.287 -23.932 1.00 92.81 108 PRO A CA 1
ATOM 781 C C . PRO A 1 108 ? 24.087 -3.774 -25.359 1.00 92.81 108 PRO A C 1
ATOM 783 O O . PRO A 1 108 ? 23.665 -3.119 -26.312 1.00 92.81 108 PRO A O 1
ATOM 786 N N . ALA A 1 109 ? 24.752 -4.913 -25.518 1.00 94.19 109 ALA A N 1
ATOM 787 C CA . ALA A 1 109 ? 25.053 -5.435 -26.842 1.00 94.19 109 ALA A CA 1
ATOM 788 C C . ALA A 1 109 ? 24.941 -6.954 -26.911 1.00 94.19 109 ALA A C 1
ATOM 790 O O . ALA A 1 109 ? 25.267 -7.644 -25.951 1.00 94.19 109 ALA A O 1
ATOM 791 N N . LEU A 1 110 ? 24.555 -7.459 -28.078 1.00 94.31 110 LEU A N 1
ATOM 792 C CA . LEU A 1 110 ? 24.594 -8.865 -28.463 1.00 94.31 110 LEU A CA 1
ATOM 793 C C . LEU A 1 110 ? 25.484 -9.049 -29.691 1.00 94.31 110 LEU A C 1
ATOM 795 O O . LEU A 1 110 ? 25.559 -8.188 -30.564 1.00 94.31 110 LEU A O 1
ATOM 799 N N . TRP A 1 111 ? 26.159 -10.185 -29.779 1.00 92.56 111 TRP A N 1
ATOM 800 C CA . TRP A 1 111 ? 26.888 -10.608 -30.972 1.00 92.56 111 TRP A CA 1
ATOM 801 C C . TRP A 1 111 ? 26.972 -12.129 -31.020 1.00 92.56 111 TRP A C 1
ATOM 803 O O . TRP A 1 111 ? 26.821 -12.808 -30.007 1.00 92.56 111 TRP A O 1
ATOM 813 N N . ARG A 1 112 ? 27.271 -12.694 -32.191 1.00 88.38 112 ARG A N 1
ATOM 814 C CA . ARG A 1 112 ? 27.556 -14.132 -32.288 1.00 88.38 112 ARG A CA 1
ATOM 815 C C . ARG A 1 112 ? 28.899 -14.458 -31.647 1.00 88.38 112 ARG A C 1
ATOM 817 O O . ARG A 1 112 ? 29.926 -13.874 -32.008 1.00 88.38 112 ARG A O 1
ATOM 824 N N . SER A 1 113 ? 28.901 -15.395 -30.706 1.00 86.31 113 SER A N 1
ATOM 825 C CA . SER A 1 113 ? 30.116 -15.792 -30.005 1.00 86.31 113 SER A CA 1
ATOM 826 C C . SER A 1 113 ? 31.050 -16.579 -30.926 1.00 86.31 113 SER A C 1
ATOM 828 O O . SER A 1 113 ? 30.668 -17.592 -31.505 1.00 86.31 113 SER A O 1
ATOM 830 N N . LYS A 1 114 ? 32.306 -16.127 -31.046 1.00 84.88 114 LYS A N 1
ATOM 831 C CA . LYS A 1 114 ? 33.358 -16.884 -31.749 1.00 84.88 114 LYS A CA 1
ATOM 832 C C . LYS A 1 114 ? 33.959 -17.992 -30.885 1.00 84.88 114 LYS A C 1
ATOM 834 O O . LYS A 1 114 ? 34.405 -18.994 -31.423 1.00 84.88 114 LYS A O 1
ATOM 839 N N . SER A 1 115 ? 33.994 -17.795 -29.566 1.00 82.31 115 SER A N 1
ATOM 840 C CA . SER A 1 115 ? 34.539 -18.773 -28.619 1.00 82.31 115 SER A CA 1
ATOM 841 C C . SER A 1 115 ? 33.537 -19.866 -28.250 1.00 82.31 115 SER A C 1
ATOM 843 O O . SER A 1 115 ? 33.954 -20.924 -27.803 1.00 82.31 115 SER A O 1
ATOM 845 N N . HIS A 1 116 ? 32.239 -19.623 -28.462 1.00 82.56 116 HIS A N 1
ATOM 846 C CA . HIS A 1 116 ? 31.159 -20.582 -28.218 1.00 82.56 116 HIS A CA 1
ATOM 847 C C . HIS A 1 116 ? 30.231 -20.618 -29.443 1.00 82.56 116 HIS A C 1
ATOM 849 O O . HIS A 1 116 ? 29.217 -19.916 -29.467 1.00 82.56 116 HIS A O 1
ATOM 855 N N . PRO A 1 117 ? 30.593 -21.368 -30.502 1.00 82.25 117 PRO A N 1
ATOM 856 C CA . PRO A 1 117 ? 29.769 -21.481 -31.700 1.00 82.25 117 PRO A CA 1
ATOM 857 C C . PRO A 1 117 ? 28.342 -21.927 -31.360 1.00 82.25 117 PRO A C 1
ATOM 859 O O . PRO A 1 117 ? 28.148 -22.831 -30.554 1.00 82.25 117 PRO A O 1
ATOM 862 N N . GLY A 1 118 ? 27.345 -21.279 -31.964 1.00 80.06 118 GLY A N 1
ATOM 863 C CA . GLY A 1 118 ? 25.925 -21.536 -31.685 1.00 80.06 118 GLY A CA 1
ATOM 864 C C . GLY A 1 118 ? 25.322 -20.680 -30.567 1.00 80.06 118 GLY A C 1
ATOM 865 O O . GLY A 1 118 ? 24.106 -20.667 -30.437 1.00 80.06 118 GLY A O 1
ATOM 866 N N . PHE A 1 119 ? 26.132 -19.917 -29.827 1.00 86.00 119 PHE A N 1
ATOM 867 C CA . PHE A 1 119 ? 25.654 -19.003 -28.787 1.00 86.00 119 PHE A CA 1
ATOM 868 C C . PHE A 1 119 ? 25.705 -17.539 -29.230 1.00 86.00 119 PHE A C 1
ATOM 870 O O . PHE A 1 119 ? 26.601 -17.094 -29.962 1.00 86.00 119 PHE A O 1
ATOM 877 N N . LEU A 1 120 ? 24.783 -16.757 -28.683 1.00 89.25 120 LEU A N 1
ATOM 878 C CA . LEU A 1 120 ? 24.907 -15.316 -28.562 1.00 89.25 120 LEU A CA 1
ATOM 879 C C . LEU A 1 120 ? 25.767 -14.992 -27.344 1.00 89.25 120 LEU A C 1
ATOM 881 O O . LEU A 1 120 ? 25.585 -15.538 -26.262 1.00 89.25 120 LEU A O 1
ATOM 885 N N . ALA A 1 121 ? 26.715 -14.085 -27.518 1.00 92.12 121 ALA A N 1
ATOM 886 C CA . ALA A 1 121 ? 27.382 -13.430 -26.413 1.00 92.12 121 ALA A CA 1
ATOM 887 C C . ALA A 1 121 ? 26.736 -12.061 -26.207 1.00 92.12 121 ALA A C 1
ATOM 889 O O . ALA A 1 121 ? 26.484 -11.334 -27.169 1.00 92.12 121 ALA A O 1
ATOM 890 N N . GLY A 1 122 ? 26.468 -11.730 -24.953 1.00 91.94 122 GLY A N 1
ATOM 891 C CA . GLY A 1 122 ? 25.893 -10.467 -24.536 1.00 91.94 122 GLY A CA 1
ATOM 892 C C . GLY A 1 122 ? 26.850 -9.661 -23.671 1.00 91.94 122 GLY A C 1
ATOM 893 O O . GLY A 1 122 ? 27.770 -10.198 -23.053 1.00 91.94 122 GLY A O 1
ATOM 894 N N . HIS A 1 123 ? 26.641 -8.352 -23.635 1.00 93.38 123 HIS A N 1
ATOM 895 C CA . HIS A 1 123 ? 27.319 -7.418 -22.753 1.00 93.38 123 HIS A CA 1
ATOM 896 C C . HIS A 1 123 ? 26.292 -6.488 -22.126 1.00 93.38 123 HIS A C 1
ATOM 898 O O . HIS A 1 123 ? 25.453 -5.934 -22.834 1.00 93.38 123 HIS A O 1
ATOM 904 N N . ILE A 1 124 ? 26.397 -6.303 -20.815 1.00 90.56 124 ILE A N 1
ATOM 905 C CA . ILE A 1 124 ? 25.614 -5.344 -20.044 1.00 90.56 124 ILE A CA 1
ATOM 906 C C . ILE A 1 124 ? 26.619 -4.388 -19.386 1.00 90.56 124 ILE A C 1
ATOM 908 O O . ILE A 1 124 ? 27.481 -4.861 -18.631 1.00 90.56 124 ILE A O 1
ATOM 912 N N . PRO A 1 125 ? 26.559 -3.075 -19.681 1.00 87.44 125 PRO A N 1
ATOM 913 C CA . PRO A 1 125 ? 27.432 -2.081 -19.064 1.00 87.44 125 PRO A CA 1
ATOM 914 C C . PRO A 1 125 ? 27.382 -2.170 -17.535 1.00 87.44 125 PRO A C 1
ATOM 916 O O . PRO A 1 125 ? 26.315 -2.340 -16.955 1.00 87.44 125 PRO A O 1
ATOM 919 N N . GLY A 1 126 ? 28.544 -2.115 -16.882 1.00 83.00 126 GLY A N 1
ATOM 920 C CA . GLY A 1 126 ? 28.656 -2.226 -15.421 1.00 83.00 126 GLY A CA 1
ATOM 921 C C . GLY A 1 126 ? 28.473 -3.636 -14.839 1.00 83.00 126 GLY A C 1
ATOM 922 O O . GLY A 1 126 ? 28.885 -3.865 -13.709 1.00 83.00 126 GLY A O 1
ATOM 923 N N . VAL A 1 127 ? 27.935 -4.596 -15.600 1.00 87.38 127 VAL A N 1
ATOM 924 C CA . VAL A 1 127 ? 27.713 -5.978 -15.130 1.00 87.38 127 VAL A CA 1
ATOM 925 C C . VAL A 1 127 ? 28.738 -6.942 -15.721 1.00 87.38 127 VAL A C 1
ATOM 927 O O . VAL A 1 127 ? 29.348 -7.723 -14.998 1.00 87.38 127 VAL A O 1
ATOM 930 N N . GLY A 1 128 ? 28.962 -6.895 -17.037 1.00 87.06 128 GLY A N 1
ATOM 931 C CA . GLY A 1 128 ? 29.924 -7.774 -17.705 1.00 87.06 128 GLY A CA 1
ATOM 932 C C . GLY A 1 128 ? 29.364 -8.471 -18.937 1.00 87.06 128 GLY A C 1
ATOM 933 O O . GLY A 1 128 ? 28.534 -7.917 -19.657 1.00 87.06 128 GLY A O 1
ATOM 934 N N . ARG A 1 129 ? 29.897 -9.656 -19.252 1.00 91.31 129 ARG A N 1
ATOM 935 C CA . ARG A 1 129 ? 29.515 -10.444 -20.433 1.00 91.31 129 ARG A CA 1
ATOM 936 C C . ARG A 1 129 ? 28.766 -11.706 -20.020 1.00 91.31 129 ARG A C 1
ATOM 938 O O . ARG A 1 129 ? 29.088 -12.290 -18.993 1.00 91.31 129 ARG A O 1
ATOM 945 N N . PHE A 1 130 ? 27.828 -12.145 -20.850 1.00 92.00 130 PHE A N 1
ATOM 946 C CA . PHE A 1 130 ? 27.083 -13.391 -20.664 1.00 92.00 130 PHE A CA 1
ATOM 947 C C . PHE A 1 130 ? 26.970 -14.156 -21.987 1.00 92.00 130 PHE A C 1
ATOM 949 O O . PHE A 1 130 ? 27.286 -13.615 -23.049 1.00 92.00 130 PHE A O 1
ATOM 956 N N . PHE A 1 131 ? 26.528 -15.410 -21.926 1.00 91.19 131 PHE A N 1
ATOM 957 C CA . PHE A 1 131 ? 26.171 -16.201 -23.102 1.00 91.19 131 PHE A CA 1
ATOM 958 C C . PHE A 1 131 ? 24.699 -16.590 -23.027 1.00 91.19 131 PHE A C 1
ATOM 960 O O . PHE A 1 131 ? 24.170 -16.774 -21.936 1.00 91.19 131 PHE A O 1
ATOM 967 N N . ALA A 1 132 ? 24.061 -16.683 -24.185 1.00 87.38 132 ALA A N 1
ATOM 968 C CA . ALA A 1 132 ? 22.680 -17.100 -24.347 1.00 87.38 132 ALA A CA 1
ATOM 969 C C . ALA A 1 132 ? 22.565 -17.980 -25.594 1.00 87.38 132 ALA A C 1
ATOM 971 O O . ALA A 1 132 ? 23.230 -17.732 -26.603 1.00 87.38 132 ALA A O 1
ATOM 972 N N . HIS A 1 133 ? 21.734 -19.007 -25.529 1.00 83.06 133 HIS A N 1
ATOM 973 C CA . HIS A 1 133 ? 21.454 -19.913 -26.634 1.00 83.06 133 HIS A CA 1
ATOM 974 C C . HIS A 1 133 ? 20.615 -19.243 -27.727 1.00 83.06 133 HIS A C 1
ATOM 976 O O . HIS A 1 133 ? 20.816 -19.505 -28.911 1.00 83.06 133 HIS A O 1
ATOM 982 N N . ASP A 1 134 ? 19.715 -18.341 -27.344 1.00 82.06 134 ASP A N 1
ATOM 983 C CA . ASP A 1 134 ? 18.811 -17.641 -28.251 1.00 82.06 134 ASP A CA 1
ATOM 984 C C . ASP A 1 134 ? 18.462 -16.229 -27.740 1.00 82.06 134 ASP A C 1
ATOM 986 O O . ASP A 1 134 ? 18.986 -15.741 -26.731 1.00 82.06 134 ASP A O 1
ATOM 990 N N . LEU A 1 135 ? 17.589 -15.533 -28.475 1.00 82.44 135 LEU A N 1
ATOM 991 C CA . LEU A 1 135 ? 17.123 -14.196 -28.102 1.00 82.44 135 LEU A CA 1
ATOM 992 C C . LEU A 1 135 ? 16.232 -14.202 -26.856 1.00 82.44 135 LEU A C 1
ATOM 994 O O . LEU A 1 135 ? 16.179 -13.191 -26.157 1.00 82.44 135 LEU A O 1
ATOM 998 N N . HIS A 1 136 ? 15.545 -15.306 -26.561 1.00 80.06 136 HIS A N 1
ATOM 999 C CA . HIS A 1 136 ? 14.686 -15.410 -25.389 1.00 80.06 136 HIS A CA 1
ATOM 1000 C C . HIS A 1 136 ? 15.517 -15.491 -24.106 1.00 80.06 136 HIS A C 1
ATOM 1002 O O . HIS A 1 136 ? 15.283 -14.728 -23.170 1.00 80.06 136 HIS A O 1
ATOM 1008 N N . GLU A 1 137 ? 16.541 -16.339 -24.077 1.00 82.69 137 GLU A N 1
ATOM 1009 C CA . GLU A 1 137 ? 17.482 -16.411 -22.962 1.00 82.69 137 GLU A CA 1
ATOM 1010 C C . GLU A 1 137 ? 18.273 -15.105 -22.817 1.00 82.69 137 GLU A C 1
ATOM 1012 O O . GLU A 1 137 ? 18.451 -14.606 -21.702 1.00 82.69 137 GLU A O 1
ATOM 1017 N N . ALA A 1 138 ? 18.660 -14.479 -23.935 1.00 86.25 138 ALA A N 1
ATOM 1018 C CA . ALA A 1 138 ? 19.261 -13.150 -23.903 1.00 86.25 138 ALA A CA 1
ATOM 1019 C C . ALA A 1 138 ? 18.312 -12.103 -23.297 1.00 86.25 138 ALA A C 1
ATOM 1021 O O . ALA A 1 138 ? 18.754 -11.256 -22.523 1.00 86.25 138 ALA A O 1
ATOM 1022 N N . ALA A 1 139 ? 17.010 -12.180 -23.584 1.00 82.06 139 ALA A N 1
ATOM 1023 C CA . ALA A 1 139 ? 15.999 -11.323 -22.969 1.00 82.06 139 ALA A CA 1
ATOM 1024 C C . ALA A 1 139 ? 15.847 -11.553 -21.477 1.00 82.06 139 ALA A C 1
ATOM 1026 O O . ALA A 1 139 ? 15.753 -10.580 -20.738 1.00 82.06 139 ALA A O 1
ATOM 1027 N N . LEU A 1 140 ? 15.893 -12.800 -21.014 1.00 77.75 140 LEU A N 1
ATOM 1028 C CA . LEU A 1 140 ? 15.889 -13.089 -19.582 1.00 77.75 140 LEU A CA 1
ATOM 1029 C C . LEU A 1 140 ? 17.135 -12.521 -18.892 1.00 77.75 140 LEU A C 1
ATOM 1031 O O . LEU A 1 140 ? 17.026 -11.997 -17.785 1.00 77.75 140 LEU A O 1
ATOM 1035 N N . ALA A 1 141 ? 18.303 -12.590 -19.533 1.00 84.25 141 ALA A N 1
ATOM 1036 C CA . ALA A 1 141 ? 19.527 -11.990 -19.011 1.00 84.25 141 ALA A CA 1
ATOM 1037 C C . ALA A 1 141 ? 19.435 -10.455 -18.963 1.00 84.25 141 ALA A C 1
ATOM 1039 O O . ALA A 1 141 ? 19.732 -9.860 -17.934 1.00 84.25 141 ALA A O 1
ATOM 1040 N N . PHE A 1 142 ? 18.960 -9.809 -20.030 1.00 85.00 142 PHE A N 1
ATOM 1041 C CA . PHE A 1 142 ? 18.775 -8.355 -20.079 1.00 85.00 142 PHE A CA 1
ATOM 1042 C C . PHE A 1 142 ? 17.699 -7.843 -19.111 1.00 85.00 142 PHE A C 1
ATOM 1044 O O . PHE A 1 142 ? 17.924 -6.847 -18.421 1.00 85.00 142 PHE A O 1
ATOM 1051 N N . ALA A 1 143 ? 16.568 -8.541 -18.993 1.00 77.50 143 ALA A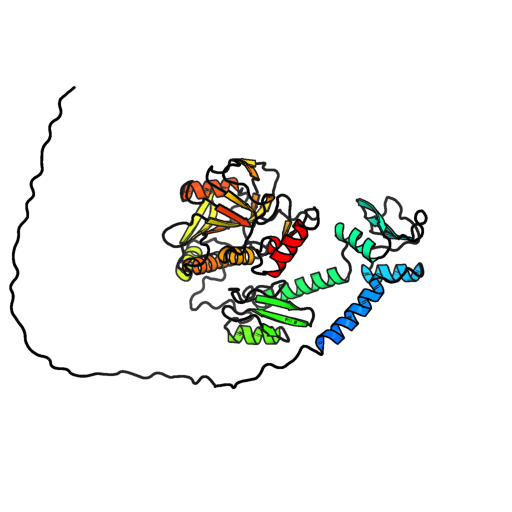 N 1
ATOM 1052 C CA . ALA A 1 143 ? 15.465 -8.160 -18.114 1.00 77.50 143 ALA A CA 1
ATOM 1053 C C . ALA A 1 143 ? 15.868 -8.169 -16.630 1.00 77.50 143 ALA A C 1
ATOM 1055 O O . ALA A 1 143 ? 15.452 -7.287 -15.881 1.00 77.50 143 ALA A O 1
ATOM 1056 N N . ARG A 1 144 ? 16.752 -9.091 -16.208 1.00 78.94 144 ARG A N 1
ATOM 1057 C CA . ARG A 1 144 ? 17.340 -9.098 -14.848 1.00 78.94 144 ARG A CA 1
ATOM 1058 C C . ARG A 1 144 ? 18.116 -7.822 -14.512 1.00 78.94 144 ARG A C 1
ATOM 1060 O O . ARG A 1 144 ? 18.370 -7.565 -13.341 1.00 78.94 144 ARG A O 1
ATOM 1067 N N . HIS A 1 145 ? 18.475 -7.038 -15.524 1.00 80.81 145 HIS A N 1
ATOM 1068 C CA . HIS A 1 145 ? 19.207 -5.783 -15.402 1.00 80.81 145 HIS A CA 1
ATOM 1069 C C . HIS A 1 145 ? 18.415 -4.590 -15.963 1.00 80.81 145 HIS A C 1
ATOM 1071 O O . HIS A 1 145 ? 19.007 -3.612 -16.408 1.00 80.81 145 HIS A O 1
ATOM 1077 N N . GLY A 1 146 ? 17.077 -4.670 -15.967 1.00 74.75 146 GLY A N 1
ATOM 1078 C CA . GLY A 1 146 ? 16.195 -3.545 -16.309 1.00 74.75 146 GLY A CA 1
ATOM 1079 C C . GLY A 1 146 ? 16.072 -3.238 -17.804 1.00 74.75 146 GLY A C 1
ATOM 1080 O O . GLY A 1 146 ? 15.417 -2.271 -18.183 1.00 74.75 146 GLY A O 1
ATOM 1081 N N . ILE A 1 147 ? 16.657 -4.061 -18.676 1.00 80.44 147 ILE A N 1
ATOM 1082 C CA . ILE A 1 147 ? 16.587 -3.887 -20.131 1.00 80.44 147 ILE A CA 1
ATOM 1083 C C . ILE A 1 147 ? 15.437 -4.756 -20.654 1.00 80.44 147 ILE A C 1
ATOM 1085 O O . ILE A 1 147 ? 15.628 -5.884 -21.117 1.00 80.44 147 ILE A O 1
ATOM 1089 N N . ALA A 1 148 ? 14.216 -4.242 -20.503 1.00 76.81 148 ALA A N 1
ATOM 1090 C CA . ALA A 1 148 ? 12.997 -4.937 -20.901 1.00 76.81 148 ALA A CA 1
ATOM 1091 C C . ALA A 1 148 ? 12.795 -4.930 -22.435 1.00 76.81 148 ALA A C 1
ATOM 1093 O O . ALA A 1 148 ? 13.244 -4.000 -23.114 1.00 76.81 148 ALA A O 1
ATOM 1094 N N . PRO A 1 149 ? 12.121 -5.946 -23.003 1.00 75.81 149 PRO A N 1
ATOM 1095 C CA . PRO A 1 149 ? 11.701 -5.946 -24.403 1.00 75.81 149 PRO A CA 1
ATOM 1096 C C . PRO A 1 149 ? 10.764 -4.772 -24.720 1.00 75.81 149 PRO A C 1
ATOM 1098 O O . PRO A 1 149 ? 10.009 -4.321 -23.858 1.00 75.81 149 PRO A O 1
ATOM 1101 N N . LEU A 1 150 ? 10.742 -4.337 -25.984 1.00 73.00 150 LEU A N 1
ATOM 1102 C CA . LEU A 1 150 ? 9.893 -3.241 -26.471 1.00 73.00 150 LEU A CA 1
ATOM 1103 C C . LEU A 1 150 ? 8.418 -3.442 -26.100 1.00 73.00 150 LEU A C 1
ATOM 1105 O O . LEU A 1 150 ? 7.760 -2.503 -25.671 1.00 73.00 150 LEU A O 1
ATOM 1109 N N . GLN A 1 151 ? 7.917 -4.670 -26.228 1.00 68.75 151 GLN A N 1
ATOM 1110 C CA . GLN A 1 151 ? 6.526 -4.992 -25.920 1.00 68.75 151 GLN A CA 1
ATOM 1111 C C . GLN A 1 151 ? 6.186 -4.744 -24.442 1.00 68.75 151 GLN A C 1
ATOM 1113 O O . GLN A 1 151 ? 5.134 -4.197 -24.142 1.00 68.75 151 GLN A O 1
ATOM 1118 N N . GLU A 1 152 ? 7.083 -5.082 -23.512 1.00 66.31 152 GLU A N 1
ATOM 1119 C CA . GLU A 1 152 ? 6.862 -4.829 -22.082 1.00 66.31 152 GLU A CA 1
ATOM 1120 C C . GLU A 1 152 ? 6.943 -3.333 -21.753 1.00 66.31 152 GLU A C 1
ATOM 1122 O O . GLU A 1 152 ? 6.175 -2.848 -20.925 1.00 66.31 152 GLU A O 1
ATOM 1127 N N . GLN A 1 153 ? 7.823 -2.586 -22.426 1.00 65.25 153 GLN A N 1
ATOM 1128 C CA . GLN A 1 153 ? 7.894 -1.128 -22.283 1.00 65.25 153 GLN A CA 1
ATOM 1129 C C . GLN A 1 153 ? 6.637 -0.438 -22.822 1.00 65.25 153 GLN A C 1
ATOM 1131 O O . GLN A 1 153 ? 6.112 0.463 -22.172 1.00 65.25 153 GLN A O 1
ATOM 1136 N N . GLN A 1 154 ? 6.132 -0.885 -23.974 1.00 68.94 154 GLN A N 1
ATOM 1137 C CA . GLN A 1 154 ? 4.874 -0.403 -24.543 1.00 68.94 154 GLN A CA 1
ATOM 1138 C C . GLN A 1 154 ? 3.701 -0.725 -23.617 1.00 68.94 154 GLN A C 1
ATOM 1140 O O . GLN A 1 154 ? 2.955 0.178 -23.263 1.00 68.94 154 GLN A O 1
ATOM 1145 N N . GLU A 1 155 ? 3.594 -1.960 -23.119 1.00 70.75 155 GLU A N 1
ATOM 1146 C CA . GLU A 1 155 ? 2.546 -2.336 -22.164 1.00 70.75 155 GLU A CA 1
ATOM 1147 C C . GLU A 1 155 ? 2.615 -1.536 -20.851 1.00 70.75 155 GLU A C 1
ATOM 1149 O O . GLU A 1 155 ? 1.583 -1.293 -20.225 1.00 70.75 155 GLU A O 1
ATOM 1154 N N . GLN A 1 156 ? 3.808 -1.152 -20.389 1.00 67.44 156 GLN A N 1
ATOM 1155 C CA . GLN A 1 156 ? 3.969 -0.297 -19.208 1.00 67.44 156 GLN A CA 1
ATOM 1156 C C . GLN A 1 156 ? 3.566 1.150 -19.493 1.00 67.44 156 GLN A C 1
ATOM 1158 O O . GLN A 1 156 ? 2.839 1.738 -18.694 1.00 67.44 156 GLN A O 1
ATOM 1163 N N . GLN A 1 157 ? 3.988 1.710 -20.628 1.00 72.25 157 GLN A N 1
ATOM 1164 C CA . GLN A 1 157 ? 3.592 3.056 -21.049 1.00 72.25 157 GLN A CA 1
ATOM 1165 C C . GLN A 1 157 ? 2.082 3.153 -21.275 1.00 72.25 157 GLN A C 1
ATOM 1167 O O . GLN A 1 157 ? 1.457 4.097 -20.804 1.00 72.25 157 GLN A O 1
ATOM 1172 N N . GLU A 1 158 ? 1.476 2.163 -21.930 1.00 76.25 158 GLU A N 1
ATOM 1173 C CA . GLU A 1 158 ? 0.028 2.091 -22.138 1.00 76.25 158 GLU A CA 1
ATOM 1174 C C . GLU A 1 158 ? -0.727 1.988 -20.812 1.00 76.25 158 GLU A C 1
ATOM 1176 O O . GLU A 1 158 ? -1.738 2.662 -20.630 1.00 76.25 158 GLU A O 1
ATOM 1181 N N . ARG A 1 159 ? -0.220 1.204 -19.852 1.00 74.88 159 ARG A N 1
ATOM 1182 C CA . ARG A 1 159 ? -0.801 1.128 -18.503 1.00 74.88 159 ARG A CA 1
ATOM 1183 C C . ARG A 1 159 ? -0.704 2.445 -17.748 1.00 74.88 159 ARG A C 1
ATOM 1185 O O . ARG A 1 159 ? -1.680 2.845 -17.124 1.00 74.88 159 ARG A O 1
ATOM 1192 N N . GLN A 1 160 ? 0.438 3.121 -17.811 1.00 70.38 160 GLN A N 1
ATOM 1193 C CA . GLN A 1 160 ? 0.615 4.431 -17.184 1.00 70.38 160 GLN A CA 1
ATOM 1194 C C . GLN A 1 160 ? -0.297 5.478 -17.825 1.00 70.38 160 GLN A C 1
ATOM 1196 O O . GLN A 1 160 ? -0.984 6.203 -17.112 1.00 70.38 160 GLN A O 1
ATOM 1201 N N . ALA A 1 161 ? -0.369 5.512 -19.156 1.00 77.00 161 ALA A N 1
ATOM 1202 C CA . ALA A 1 161 ? -1.265 6.403 -19.886 1.00 77.00 161 ALA A CA 1
ATOM 1203 C C . ALA A 1 161 ? -2.737 6.118 -19.551 1.00 77.00 161 ALA A C 1
ATOM 1205 O O . ALA A 1 161 ? -3.510 7.046 -19.325 1.00 77.00 161 ALA A O 1
ATOM 1206 N N . PHE A 1 162 ? -3.117 4.840 -19.457 1.00 81.62 162 PHE A N 1
ATOM 1207 C CA . PHE A 1 162 ? -4.447 4.429 -19.016 1.00 81.62 162 PHE A CA 1
ATOM 1208 C C . PHE A 1 162 ? -4.736 4.910 -17.592 1.00 81.62 162 PHE A C 1
ATOM 1210 O O . PHE A 1 162 ? -5.780 5.514 -17.351 1.00 81.62 162 PHE A O 1
ATOM 1217 N N . ALA A 1 163 ? -3.808 4.691 -16.658 1.00 74.31 163 ALA A N 1
ATOM 1218 C CA . ALA A 1 163 ? -3.982 5.090 -15.269 1.00 74.31 163 ALA A CA 1
ATOM 1219 C C . ALA A 1 163 ? -4.128 6.611 -15.121 1.00 74.31 163 ALA A C 1
ATOM 1221 O O . ALA A 1 163 ? -5.056 7.083 -14.466 1.00 74.31 163 ALA A O 1
ATOM 1222 N N . GLN A 1 164 ? -3.280 7.374 -15.813 1.00 69.00 164 GLN A N 1
ATOM 1223 C CA . GLN A 1 164 ? -3.351 8.834 -15.856 1.00 69.00 164 GLN A CA 1
ATOM 1224 C C . GLN A 1 164 ? -4.669 9.324 -16.462 1.00 69.00 164 GLN A C 1
ATOM 1226 O O . GLN A 1 164 ? -5.292 10.229 -15.910 1.00 69.00 164 GLN A O 1
ATOM 1231 N N . ALA A 1 165 ? -5.133 8.715 -17.557 1.00 76.25 165 ALA A N 1
ATOM 1232 C CA . ALA A 1 165 ? -6.405 9.074 -18.176 1.00 76.25 165 ALA A CA 1
ATOM 1233 C C . ALA A 1 165 ? -7.588 8.832 -17.225 1.00 76.25 165 ALA A C 1
ATOM 1235 O O . ALA A 1 165 ? -8.460 9.689 -17.098 1.00 76.25 165 ALA A O 1
ATOM 1236 N N . VAL A 1 166 ? -7.606 7.703 -16.509 1.00 78.19 166 VAL A N 1
ATOM 1237 C CA . VAL A 1 166 ? -8.631 7.410 -15.493 1.00 78.19 166 VAL A CA 1
ATOM 1238 C C . VAL A 1 166 ? -8.572 8.423 -14.352 1.00 78.19 166 VAL A C 1
ATOM 1240 O O . VAL A 1 166 ? -9.600 8.974 -13.952 1.00 78.19 166 VAL A O 1
ATOM 1243 N N . GLN A 1 167 ? -7.373 8.710 -13.850 1.00 71.62 167 GLN A N 1
ATOM 1244 C CA . GLN A 1 167 ? -7.177 9.655 -12.758 1.00 71.62 167 GLN A CA 1
ATOM 1245 C C . GLN A 1 167 ? -7.645 11.064 -13.138 1.00 71.62 167 GLN A C 1
ATOM 1247 O O . GLN A 1 167 ? -8.379 11.680 -12.369 1.00 71.62 167 GLN A O 1
ATOM 1252 N N . GLN A 1 168 ? -7.295 11.546 -14.333 1.00 68.56 168 GLN A N 1
ATOM 1253 C CA . GLN A 1 168 ? -7.737 12.845 -14.847 1.00 68.56 168 GLN A CA 1
ATOM 1254 C C . GLN A 1 168 ? -9.253 12.894 -15.061 1.00 68.56 168 GLN A C 1
ATOM 1256 O O . GLN A 1 168 ? -9.891 13.898 -14.751 1.00 68.56 168 GLN A O 1
ATOM 1261 N N . HIS A 1 169 ? -9.845 11.811 -15.568 1.00 77.06 169 HIS A N 1
ATOM 1262 C CA . HIS A 1 169 ? -11.257 11.788 -15.947 1.00 77.06 169 HIS A CA 1
ATOM 1263 C C . HIS A 1 169 ? -12.205 11.695 -14.747 1.00 77.06 169 HIS A C 1
ATOM 1265 O O . HIS A 1 169 ? -13.234 12.370 -14.716 1.00 77.06 169 HIS A O 1
ATOM 1271 N N . TRP A 1 170 ? -11.860 10.902 -13.730 1.00 73.00 170 TRP A N 1
ATOM 1272 C CA . TRP A 1 170 ? -12.689 10.707 -12.529 1.00 73.00 170 TRP A CA 1
ATOM 1273 C C . TRP A 1 170 ? -12.131 11.363 -11.265 1.00 73.00 170 TRP A C 1
ATOM 1275 O O . TRP A 1 170 ? -12.683 11.166 -10.182 1.00 73.00 170 TRP A O 1
ATOM 1285 N N . ASN A 1 171 ? -11.049 12.136 -11.379 1.00 67.19 171 ASN A N 1
ATOM 1286 C CA . ASN A 1 171 ? -10.426 12.879 -10.282 1.00 67.19 171 ASN A CA 1
ATOM 1287 C C . ASN A 1 171 ? -10.249 12.030 -9.002 1.00 67.19 171 ASN A C 1
ATOM 1289 O O . ASN A 1 171 ? -10.687 12.414 -7.909 1.00 67.19 171 ASN A O 1
ATOM 1293 N N . GLY A 1 172 ? -9.710 10.817 -9.176 1.00 58.78 172 GLY A N 1
ATOM 1294 C CA . GLY A 1 172 ? -9.421 9.860 -8.100 1.00 58.78 172 GLY A CA 1
ATOM 1295 C C . GLY A 1 172 ? -10.613 9.068 -7.538 1.00 58.78 172 GLY A C 1
ATOM 1296 O O . GLY A 1 172 ? -10.419 8.261 -6.634 1.00 58.78 172 GLY A O 1
ATOM 1297 N N . GLN A 1 173 ? -11.840 9.246 -8.047 1.00 61.69 173 GLN A N 1
ATOM 1298 C CA . GLN A 1 173 ? -13.001 8.456 -7.591 1.00 61.69 173 GLN A CA 1
ATOM 1299 C C . GLN A 1 173 ? -12.956 6.984 -8.016 1.00 61.69 173 GLN A C 1
ATOM 1301 O O . GLN A 1 173 ? -13.598 6.136 -7.399 1.00 61.69 173 GLN A O 1
ATOM 1306 N N . VAL A 1 174 ? -12.234 6.692 -9.096 1.00 76.62 174 VAL A N 1
ATOM 1307 C CA . VAL A 1 174 ? -12.147 5.364 -9.700 1.00 76.62 174 VAL A CA 1
ATOM 1308 C C . VAL A 1 174 ? -10.703 4.894 -9.598 1.00 76.62 174 VAL A C 1
ATOM 1310 O O . VAL A 1 174 ? -9.793 5.548 -10.101 1.00 76.62 174 VAL A O 1
ATOM 1313 N N . THR A 1 175 ? -10.499 3.762 -8.930 1.00 76.81 175 THR A N 1
ATOM 1314 C CA . THR A 1 175 ? -9.179 3.150 -8.737 1.00 76.81 175 THR A CA 1
ATOM 1315 C C . THR A 1 175 ? -8.766 2.377 -9.984 1.00 76.81 175 THR A C 1
ATOM 1317 O O . THR A 1 175 ? -9.575 1.666 -10.573 1.00 76.81 175 THR A O 1
ATOM 1320 N N . VAL A 1 176 ? -7.502 2.468 -10.380 1.00 82.00 176 VAL A N 1
ATOM 1321 C CA . VAL A 1 176 ? -6.962 1.656 -11.476 1.00 82.00 176 VAL A CA 1
ATOM 1322 C C . VAL A 1 176 ? -6.351 0.396 -10.880 1.00 82.00 176 VAL A C 1
ATOM 1324 O O . VAL A 1 176 ? -5.523 0.479 -9.978 1.00 82.00 176 VAL A O 1
ATOM 1327 N N . LEU A 1 177 ? -6.776 -0.769 -11.356 1.00 79.94 177 LEU A N 1
ATOM 1328 C CA . LEU A 1 177 ? -6.270 -2.064 -10.912 1.00 79.94 177 LEU A CA 1
ATOM 1329 C C . LEU A 1 177 ? -5.536 -2.774 -12.050 1.00 79.94 177 LEU A C 1
ATOM 1331 O O . LEU A 1 177 ? -5.817 -2.553 -13.226 1.00 79.94 177 LEU A O 1
ATOM 1335 N N . ASP A 1 178 ? -4.624 -3.678 -11.695 1.00 76.12 178 ASP A N 1
ATOM 1336 C CA . ASP A 1 178 ? -3.922 -4.520 -12.672 1.00 76.12 178 ASP A CA 1
ATOM 1337 C C . ASP A 1 178 ? -4.778 -5.693 -13.165 1.00 76.12 178 ASP A C 1
ATOM 1339 O O . ASP A 1 178 ? -4.557 -6.233 -14.250 1.00 76.12 178 ASP A O 1
ATOM 1343 N N . THR A 1 179 ? -5.730 -6.137 -12.343 1.00 80.25 179 THR A N 1
ATOM 1344 C CA . THR A 1 179 ? -6.562 -7.315 -12.603 1.00 80.25 179 THR A CA 1
ATOM 1345 C C . THR A 1 179 ? -7.956 -7.146 -12.009 1.00 80.25 179 THR A C 1
ATOM 1347 O O . THR A 1 179 ? -8.206 -6.233 -11.222 1.00 80.25 179 THR A O 1
ATOM 1350 N N . MET A 1 180 ? -8.863 -8.051 -12.385 1.00 86.69 180 MET A N 1
ATOM 1351 C CA . MET A 1 180 ? -10.225 -8.083 -11.863 1.00 86.69 180 MET A CA 1
ATOM 1352 C C . MET A 1 180 ? -10.226 -8.239 -10.333 1.00 86.69 180 MET A C 1
ATOM 1354 O O . MET A 1 180 ? -9.697 -9.236 -9.825 1.00 86.69 180 MET A O 1
ATOM 1358 N N . PRO A 1 181 ? -10.835 -7.296 -9.595 1.00 73.81 181 PRO A N 1
ATOM 1359 C CA . PRO A 1 181 ? -10.970 -7.407 -8.155 1.00 73.81 181 PRO A CA 1
ATOM 1360 C C . PRO A 1 181 ? -12.006 -8.479 -7.773 1.00 73.81 181 PRO A C 1
ATOM 1362 O O . PRO A 1 181 ? -12.820 -8.891 -8.604 1.00 73.81 181 PRO A O 1
ATOM 1365 N N . PRO A 1 182 ? -12.010 -8.951 -6.513 1.00 72.56 182 PRO A N 1
ATOM 1366 C CA . PRO A 1 182 ? -13.086 -9.805 -6.022 1.00 72.56 182 PRO A CA 1
ATOM 1367 C C . PRO A 1 182 ? -14.426 -9.041 -5.992 1.00 72.56 182 PRO A C 1
ATOM 1369 O O . PRO A 1 182 ? -14.414 -7.816 -5.854 1.00 72.56 182 PRO A O 1
ATOM 1372 N N . PRO A 1 183 ? -15.581 -9.729 -6.053 1.00 64.81 183 PRO A N 1
ATOM 1373 C CA . PRO A 1 183 ? -16.885 -9.064 -6.088 1.00 64.81 183 PRO A CA 1
ATOM 1374 C C . PRO A 1 183 ? -17.204 -8.154 -4.903 1.00 64.81 183 PRO A C 1
ATOM 1376 O O . PRO A 1 183 ? -17.931 -7.177 -5.035 1.00 64.81 183 PRO A O 1
ATOM 1379 N N . GLU A 1 184 ? -16.638 -8.457 -3.740 1.00 64.94 184 GLU A N 1
ATOM 1380 C CA . GLU A 1 184 ? -16.749 -7.654 -2.525 1.00 64.94 184 GLU A CA 1
ATOM 1381 C C . GLU A 1 184 ? -15.803 -6.438 -2.480 1.00 64.94 184 GLU A C 1
ATOM 1383 O O . GLU A 1 184 ? -15.623 -5.833 -1.419 1.00 64.94 184 GLU A O 1
ATOM 1388 N N . TYR A 1 185 ? -15.149 -6.085 -3.591 1.00 67.31 185 TYR A N 1
ATOM 1389 C CA . TYR A 1 185 ? -14.250 -4.940 -3.628 1.00 67.31 185 TYR A CA 1
ATOM 1390 C C . TYR A 1 185 ? -15.029 -3.629 -3.430 1.00 67.31 185 TYR A C 1
ATOM 1392 O O . TYR A 1 185 ? -15.969 -3.344 -4.179 1.00 67.31 185 TYR A O 1
ATOM 1400 N N . PRO A 1 186 ? -14.662 -2.828 -2.413 1.00 63.22 186 PRO A N 1
ATOM 1401 C CA . PRO A 1 186 ? -15.539 -1.783 -1.895 1.00 63.22 186 PRO A CA 1
ATOM 1402 C C . PRO A 1 186 ? -15.450 -0.456 -2.656 1.00 63.22 186 PRO A C 1
ATOM 1404 O O . PRO A 1 186 ? -16.180 0.472 -2.322 1.00 63.22 186 PRO A O 1
ATOM 1407 N N . TYR A 1 187 ? -14.558 -0.339 -3.642 1.00 71.81 187 TYR A N 1
ATOM 1408 C CA . TYR A 1 187 ? -14.328 0.906 -4.373 1.00 71.81 187 TYR A CA 1
ATOM 1409 C C . TYR A 1 187 ? -14.692 0.760 -5.843 1.00 71.81 187 TYR A C 1
ATOM 1411 O O . TYR A 1 187 ? -14.642 -0.332 -6.410 1.00 71.81 187 TYR A O 1
ATOM 1419 N N . ALA A 1 188 ? -15.041 1.880 -6.467 1.00 77.81 188 ALA A N 1
ATOM 1420 C CA . ALA A 1 188 ? -15.137 1.922 -7.911 1.00 77.81 188 ALA A CA 1
ATOM 1421 C C . ALA A 1 188 ? -13.744 1.688 -8.492 1.00 77.81 188 ALA A C 1
ATOM 1423 O O . ALA A 1 188 ? -12.780 2.330 -8.065 1.00 77.81 188 ALA A O 1
ATOM 1424 N N . ALA A 1 189 ? -13.628 0.765 -9.437 1.00 83.56 189 ALA A N 1
ATOM 1425 C CA . ALA A 1 189 ? -12.351 0.491 -10.068 1.00 83.56 189 ALA A CA 1
ATOM 1426 C C . ALA A 1 189 ? -12.486 0.129 -11.537 1.00 83.56 189 ALA A C 1
ATOM 1428 O O . ALA A 1 189 ? -13.510 -0.393 -11.973 1.00 83.56 189 ALA A O 1
ATOM 1429 N N . VAL A 1 190 ? -11.417 0.379 -12.283 1.00 91.62 190 VAL A N 1
ATOM 1430 C CA . VAL A 1 190 ? -11.258 -0.060 -13.664 1.00 91.62 190 VAL A CA 1
ATOM 1431 C C . VAL A 1 190 ? -9.918 -0.751 -13.849 1.00 91.62 190 VAL A C 1
ATOM 1433 O O . VAL A 1 190 ? -8.938 -0.408 -13.193 1.00 91.62 190 VAL A O 1
ATOM 1436 N N . TRP A 1 191 ? -9.858 -1.719 -14.754 1.00 89.69 191 TRP A N 1
ATOM 1437 C CA . TRP A 1 191 ? -8.596 -2.336 -15.160 1.00 89.69 191 TRP A CA 1
ATOM 1438 C C . TRP A 1 191 ? -8.569 -2.556 -16.672 1.00 89.69 191 TRP A C 1
ATOM 1440 O O . TRP A 1 191 ? -9.594 -2.913 -17.269 1.00 89.69 191 TRP A O 1
ATOM 1450 N N . PRO A 1 192 ? -7.411 -2.349 -17.320 1.00 82.88 192 PRO A N 1
ATOM 1451 C CA . PRO A 1 192 ? -7.269 -2.621 -18.737 1.00 82.88 192 PRO A CA 1
ATOM 1452 C C . PRO A 1 192 ? -7.254 -4.133 -18.983 1.00 82.88 192 PRO A C 1
ATOM 1454 O O . PRO A 1 192 ? -6.727 -4.915 -18.187 1.00 82.88 192 PRO A O 1
ATOM 1457 N N . THR A 1 193 ? -7.801 -4.565 -20.118 1.00 78.38 193 THR A N 1
ATOM 1458 C CA . THR A 1 193 ? -7.677 -5.955 -20.572 1.00 78.38 193 THR A CA 1
ATOM 1459 C C . THR A 1 193 ? -7.060 -6.029 -21.957 1.00 78.38 193 THR A C 1
ATOM 1461 O O . THR A 1 193 ? -7.159 -5.102 -22.757 1.00 78.38 193 THR A O 1
ATOM 1464 N N . ARG A 1 194 ? -6.430 -7.167 -22.263 1.00 66.12 194 ARG A N 1
ATOM 1465 C CA . ARG A 1 194 ? -5.718 -7.386 -23.533 1.00 66.12 194 ARG A CA 1
ATOM 1466 C C . ARG A 1 194 ? -6.626 -7.359 -24.767 1.00 66.12 194 ARG A C 1
ATOM 1468 O O . ARG A 1 194 ? -6.136 -7.157 -25.867 1.00 66.12 194 ARG A O 1
ATOM 1475 N N . ALA A 1 195 ? -7.935 -7.529 -24.585 1.00 66.25 195 ALA A N 1
ATOM 1476 C CA . ALA A 1 195 ? -8.928 -7.544 -25.657 1.00 66.25 195 ALA A CA 1
ATOM 1477 C C . ALA A 1 195 ? -9.509 -6.149 -25.977 1.00 66.25 195 ALA A C 1
ATOM 1479 O O . ALA A 1 195 ? -10.618 -6.064 -26.492 1.00 66.25 195 ALA A O 1
ATOM 1480 N N . GLN A 1 196 ? -8.816 -5.061 -25.608 1.00 69.31 196 GLN A N 1
ATOM 1481 C CA . GLN A 1 196 ? -9.302 -3.670 -25.721 1.00 69.31 196 GLN A CA 1
ATOM 1482 C C . GLN A 1 196 ? -10.624 -3.390 -24.981 1.00 69.31 196 GLN A C 1
ATOM 1484 O O . GLN A 1 196 ? -11.246 -2.348 -25.166 1.00 69.31 196 GLN A O 1
ATOM 1489 N N . ARG A 1 197 ? -11.041 -4.304 -24.101 1.00 84.44 197 ARG A N 1
ATOM 1490 C CA . ARG A 1 197 ? -12.165 -4.123 -23.184 1.00 84.44 197 ARG A CA 1
ATOM 1491 C C . ARG A 1 197 ? -11.671 -3.530 -21.874 1.00 84.44 197 ARG A C 1
ATOM 1493 O O . ARG A 1 197 ? -10.504 -3.691 -21.501 1.00 84.44 197 ARG A O 1
ATOM 1500 N N . VAL A 1 198 ? -12.582 -2.910 -21.144 1.00 89.31 198 VAL A N 1
ATOM 1501 C CA . VAL A 1 198 ? -12.302 -2.334 -19.830 1.00 89.31 198 VAL A CA 1
ATOM 1502 C C . VAL A 1 198 ? -13.046 -3.159 -18.799 1.00 89.31 198 VAL A C 1
ATOM 1504 O O . VAL A 1 198 ? -14.242 -3.412 -18.933 1.00 89.31 198 VAL A O 1
ATOM 1507 N N . GLY A 1 199 ? -12.330 -3.638 -17.796 1.00 92.56 199 GLY A N 1
ATOM 1508 C CA . GLY A 1 199 ? -12.968 -4.215 -16.632 1.00 92.56 199 GLY A CA 1
ATOM 1509 C C . GLY A 1 199 ? -13.443 -3.115 -15.699 1.00 92.56 199 GLY A C 1
ATOM 1510 O O . GLY A 1 199 ? -12.762 -2.104 -15.550 1.00 92.56 199 GLY A O 1
ATOM 1511 N N . LEU A 1 200 ? -14.618 -3.300 -15.111 1.00 94.06 200 LEU A N 1
ATOM 1512 C CA . LEU A 1 200 ? -15.288 -2.322 -14.275 1.00 94.06 200 LEU A CA 1
ATOM 1513 C C . LEU A 1 200 ? -15.789 -2.977 -12.987 1.00 94.06 200 LEU A C 1
ATOM 1515 O O . LEU A 1 200 ? -16.458 -4.007 -13.020 1.00 94.06 200 LEU A O 1
ATOM 1519 N N . GLN A 1 201 ? -15.508 -2.337 -11.859 1.00 89.81 201 GLN A N 1
ATOM 1520 C CA . GLN A 1 201 ? -16.038 -2.673 -10.546 1.00 89.81 201 GLN A CA 1
ATOM 1521 C C . GLN A 1 201 ? -16.832 -1.485 -10.017 1.00 89.81 201 GLN A C 1
ATOM 1523 O O . GLN A 1 201 ? -16.325 -0.363 -9.976 1.00 89.81 201 GLN A O 1
ATOM 1528 N N . ILE A 1 202 ? -18.062 -1.751 -9.584 1.00 82.81 202 ILE A N 1
ATOM 1529 C CA . ILE A 1 202 ? -18.933 -0.785 -8.912 1.00 82.81 202 ILE A CA 1
ATOM 1530 C C . ILE A 1 202 ? -19.200 -1.327 -7.502 1.00 82.81 202 ILE A C 1
ATOM 1532 O O . ILE A 1 202 ? -19.567 -2.498 -7.382 1.00 82.81 202 ILE A O 1
ATOM 1536 N N . PRO A 1 203 ? -19.024 -0.530 -6.432 1.00 73.25 203 PRO A N 1
ATOM 1537 C CA . PRO A 1 203 ? -19.243 -0.994 -5.064 1.00 73.25 203 PRO A CA 1
ATOM 1538 C C . PRO A 1 203 ? -20.615 -1.649 -4.882 1.00 73.25 203 PRO A C 1
ATOM 1540 O O . PRO A 1 203 ? -21.639 -1.063 -5.224 1.00 73.25 203 PRO A O 1
ATOM 1543 N N . GLY A 1 204 ? -20.633 -2.869 -4.340 1.00 62.41 204 GLY A N 1
ATOM 1544 C CA . GLY A 1 204 ? -21.864 -3.644 -4.133 1.00 62.41 204 GLY A CA 1
ATOM 1545 C C . GLY A 1 204 ? -22.358 -4.424 -5.359 1.00 62.41 204 GLY A C 1
ATOM 1546 O O . GLY A 1 204 ? -23.352 -5.141 -5.248 1.00 62.41 204 GLY A O 1
ATOM 1547 N N . PHE A 1 205 ? -21.664 -4.341 -6.498 1.00 74.25 205 PHE A N 1
ATOM 1548 C CA . PHE A 1 205 ? -21.989 -5.074 -7.721 1.00 74.25 205 PHE A CA 1
ATOM 1549 C C . PHE A 1 205 ? -20.863 -6.028 -8.121 1.00 74.25 205 PHE A C 1
ATOM 1551 O O . PHE A 1 205 ? -19.711 -5.892 -7.707 1.00 74.25 205 PHE A O 1
ATOM 1558 N N . GLN A 1 206 ? -21.220 -7.016 -8.941 1.00 78.94 206 GLN A N 1
ATOM 1559 C CA . GLN A 1 206 ? -20.249 -7.926 -9.538 1.00 78.94 206 GLN A CA 1
ATOM 1560 C C . GLN A 1 206 ? -19.372 -7.175 -10.558 1.00 78.94 206 GLN A C 1
ATOM 1562 O O . GLN A 1 206 ? -19.897 -6.316 -11.273 1.00 78.94 206 GLN A O 1
ATOM 1567 N N . PRO A 1 207 ? -18.079 -7.525 -10.677 1.00 88.12 207 PRO A N 1
ATOM 1568 C CA . PRO A 1 207 ? -17.205 -7.004 -11.714 1.00 88.12 207 PRO A CA 1
ATOM 1569 C C . PRO A 1 207 ? -17.785 -7.307 -13.101 1.00 88.12 207 PRO A C 1
ATOM 1571 O O . PRO A 1 207 ? -18.203 -8.435 -13.373 1.00 88.12 207 PRO A O 1
ATOM 1574 N N . VAL A 1 208 ? -17.789 -6.322 -13.996 1.00 91.44 208 VAL A N 1
ATOM 1575 C CA . VAL A 1 208 ? -18.290 -6.463 -15.371 1.00 91.44 208 VAL A CA 1
ATOM 1576 C C . VAL A 1 208 ? -17.237 -6.055 -16.391 1.00 91.44 208 VAL A C 1
ATOM 1578 O O . VAL A 1 208 ? -16.357 -5.244 -16.121 1.00 91.44 208 VAL A O 1
ATOM 1581 N N . MET A 1 209 ? -17.329 -6.628 -17.589 1.00 92.62 209 MET A N 1
ATOM 1582 C CA . MET A 1 209 ? -16.462 -6.297 -18.716 1.00 92.62 209 MET A CA 1
ATOM 1583 C C . MET A 1 209 ? -17.229 -5.441 -19.714 1.00 92.62 209 MET A C 1
ATOM 1585 O O . MET A 1 209 ? -18.184 -5.919 -20.326 1.00 92.62 209 MET A O 1
ATOM 1589 N N . VAL A 1 210 ? -16.768 -4.221 -19.949 1.00 92.44 210 VAL A N 1
ATOM 1590 C CA . VAL A 1 210 ? -17.388 -3.287 -20.895 1.00 92.44 210 VAL A CA 1
ATOM 1591 C C . VAL A 1 210 ? -16.536 -3.144 -22.151 1.00 92.44 210 VAL A C 1
ATOM 1593 O O . VAL A 1 210 ? -15.339 -3.445 -22.148 1.00 92.44 210 VAL A O 1
ATOM 1596 N N . ALA A 1 211 ? -17.149 -2.732 -23.253 1.00 87.88 211 ALA A N 1
ATOM 1597 C CA . ALA A 1 211 ? -16.480 -2.610 -24.542 1.00 87.88 211 ALA A CA 1
ATOM 1598 C C . ALA A 1 211 ? -15.577 -1.372 -24.629 1.00 87.88 211 ALA A C 1
ATOM 1600 O O . ALA A 1 211 ? -14.674 -1.343 -25.458 1.00 87.88 211 ALA A O 1
ATOM 1601 N N . SER A 1 212 ? -15.802 -0.345 -23.801 1.00 88.69 212 SER A N 1
ATOM 1602 C CA . SER A 1 212 ? -15.031 0.901 -23.863 1.00 88.69 212 SER A CA 1
ATOM 1603 C C . SER A 1 212 ? -15.026 1.689 -22.551 1.00 88.69 212 SER A C 1
ATOM 1605 O O . SER A 1 212 ? -15.875 1.497 -21.680 1.00 88.69 212 SER A O 1
ATOM 1607 N N . MET A 1 213 ? -14.110 2.657 -22.452 1.00 86.31 213 MET A N 1
ATOM 1608 C CA . MET A 1 213 ? -14.093 3.645 -21.365 1.00 86.31 213 MET A CA 1
ATOM 1609 C C . MET A 1 213 ? -15.365 4.502 -21.309 1.00 86.31 213 MET A C 1
ATOM 1611 O O . MET A 1 213 ? -15.790 4.905 -20.229 1.00 86.31 213 MET A O 1
ATOM 1615 N N . GLN A 1 214 ? -16.004 4.757 -22.453 1.00 88.50 214 GLN A N 1
ATOM 1616 C CA . GLN A 1 214 ? -17.253 5.517 -22.514 1.00 88.50 214 GLN A CA 1
ATOM 1617 C C . GLN A 1 214 ? -18.421 4.732 -21.903 1.00 88.50 214 GLN A C 1
ATOM 1619 O O . GLN A 1 214 ? -19.241 5.296 -21.181 1.00 88.50 214 GLN A O 1
ATOM 1624 N N . GLU A 1 215 ? -18.477 3.424 -22.146 1.00 89.19 215 GLU A N 1
ATOM 1625 C CA . GLU A 1 215 ? -19.464 2.542 -21.519 1.00 89.19 215 GLU A CA 1
ATOM 1626 C C . GLU A 1 215 ? -19.195 2.392 -20.014 1.00 89.19 215 GLU A C 1
ATOM 1628 O O . GLU A 1 215 ? -20.127 2.477 -19.213 1.00 89.19 215 GLU A O 1
ATOM 1633 N N . ALA A 1 216 ? -17.920 2.281 -19.611 1.00 89.25 216 ALA A N 1
ATOM 1634 C CA . ALA A 1 216 ? -17.536 2.303 -18.198 1.00 89.25 216 ALA A CA 1
ATOM 1635 C C . ALA A 1 216 ? -18.056 3.570 -17.506 1.00 89.25 216 ALA A C 1
ATOM 1637 O O . ALA A 1 216 ? -18.665 3.499 -16.442 1.00 89.25 216 ALA A O 1
ATOM 1638 N N . GLN A 1 217 ? -17.878 4.728 -18.147 1.00 88.62 217 GLN A N 1
ATOM 1639 C CA . GLN A 1 217 ? -18.394 6.004 -17.668 1.00 88.62 217 GLN A CA 1
ATOM 1640 C C . GLN A 1 217 ? -19.918 6.018 -17.538 1.00 88.62 217 GLN A C 1
ATOM 1642 O O . GLN A 1 217 ? -20.421 6.546 -16.547 1.00 88.62 217 GLN A O 1
ATOM 1647 N N . GLN A 1 218 ? -20.653 5.494 -18.521 1.00 84.81 218 GLN A N 1
ATOM 1648 C CA . GLN A 1 218 ? -22.118 5.470 -18.478 1.00 84.81 218 GLN A CA 1
ATOM 1649 C C . GLN A 1 218 ? -22.623 4.654 -17.290 1.00 84.81 218 GLN A C 1
ATOM 1651 O O . GLN A 1 218 ? -23.488 5.124 -16.553 1.00 84.81 218 GLN A O 1
ATOM 1656 N N . LEU A 1 219 ? -22.042 3.474 -17.068 1.00 85.94 219 LEU A N 1
ATOM 1657 C CA . LEU A 1 219 ? -22.392 2.619 -15.938 1.00 85.94 219 LEU A CA 1
ATOM 1658 C C . LEU A 1 219 ? -22.003 3.269 -14.609 1.00 85.94 219 LEU A C 1
ATOM 1660 O O . LEU A 1 219 ? -22.850 3.408 -13.736 1.00 85.94 219 LEU A O 1
ATOM 1664 N N . LEU A 1 220 ? -20.772 3.762 -14.472 1.00 84.44 220 LEU A N 1
ATOM 1665 C CA . LEU A 1 220 ? -20.341 4.492 -13.274 1.00 84.44 220 LEU A CA 1
ATOM 1666 C C . LEU A 1 220 ? -21.265 5.680 -12.965 1.00 84.44 220 LEU A C 1
ATOM 1668 O O . LEU A 1 220 ? -21.714 5.831 -11.832 1.00 84.44 220 LEU A O 1
ATOM 1672 N N . SER A 1 221 ? -21.639 6.460 -13.982 1.00 82.56 221 SER A N 1
ATOM 1673 C CA . SER A 1 221 ? -22.551 7.601 -13.835 1.00 82.56 221 SER A CA 1
ATOM 1674 C C . SER A 1 221 ? -23.961 7.174 -13.430 1.00 82.56 221 SER A C 1
ATOM 1676 O O . SER A 1 221 ? -24.575 7.836 -12.600 1.00 82.56 221 SER A O 1
ATOM 1678 N N . ALA A 1 222 ? -24.479 6.062 -13.962 1.00 74.88 222 ALA A N 1
ATOM 1679 C CA . ALA A 1 222 ? -25.771 5.510 -13.542 1.00 74.88 222 ALA A CA 1
ATOM 1680 C C . ALA A 1 222 ? -25.778 5.095 -12.058 1.00 74.88 222 ALA A C 1
ATOM 1682 O O . ALA A 1 222 ? -26.836 5.046 -11.434 1.00 74.88 222 ALA A O 1
ATOM 1683 N N . HIS A 1 223 ? -24.595 4.851 -11.492 1.00 72.94 223 HIS A N 1
ATOM 1684 C CA . HIS A 1 223 ? -24.372 4.523 -10.088 1.00 72.94 223 HIS A CA 1
ATOM 1685 C C . HIS A 1 223 ? -23.800 5.699 -9.269 1.00 72.94 223 HIS A C 1
ATOM 1687 O O . HIS A 1 223 ? -23.259 5.486 -8.186 1.00 72.94 223 HIS A O 1
ATOM 1693 N N . GLY A 1 224 ? -23.935 6.940 -9.755 1.00 68.94 224 GLY A N 1
ATOM 1694 C CA . GLY A 1 224 ? -23.573 8.160 -9.018 1.00 68.94 224 GLY A CA 1
ATOM 1695 C C . GLY A 1 224 ? -22.084 8.527 -9.036 1.00 68.94 224 GLY A C 1
ATOM 1696 O O . GLY A 1 224 ? -21.668 9.421 -8.304 1.00 68.94 224 GLY A O 1
ATOM 1697 N N . ILE A 1 225 ? -21.274 7.863 -9.867 1.00 71.75 225 ILE A N 1
ATOM 1698 C CA . ILE A 1 225 ? -19.834 8.112 -10.021 1.00 71.75 225 ILE A CA 1
ATOM 1699 C C . ILE A 1 225 ? -19.608 8.833 -11.355 1.00 71.75 225 ILE A C 1
ATOM 1701 O O . ILE A 1 225 ? -19.445 8.219 -12.413 1.00 71.75 225 ILE A O 1
ATOM 1705 N N . HIS A 1 226 ? -19.638 10.163 -11.320 1.00 73.88 226 HIS A N 1
ATOM 1706 C CA . HIS A 1 226 ? -19.592 10.998 -12.521 1.00 73.88 226 HIS A CA 1
ATOM 1707 C C . HIS A 1 226 ? -18.170 11.511 -12.836 1.00 73.88 226 HIS A C 1
ATOM 1709 O O . HIS A 1 226 ? -17.432 11.858 -11.911 1.00 73.88 226 HIS A O 1
ATOM 1715 N N . PRO A 1 227 ? -17.777 11.612 -14.123 1.00 68.75 227 PRO A N 1
ATOM 1716 C CA . PRO A 1 227 ? -16.508 12.220 -14.537 1.00 68.75 227 PRO A CA 1
ATOM 1717 C C . PRO A 1 227 ? -16.449 13.708 -14.227 1.00 68.75 227 PRO A C 1
ATOM 1719 O O . PRO A 1 227 ? -17.459 14.401 -14.370 1.00 68.75 227 PRO A O 1
ATOM 1722 N N . GLY A 1 228 ? -15.272 14.208 -13.851 1.00 51.25 228 GLY A N 1
ATOM 1723 C CA . GLY A 1 228 ? -15.012 15.625 -13.559 1.00 51.25 228 GLY A CA 1
ATOM 1724 C C . GLY A 1 228 ? -15.778 16.193 -12.358 1.00 51.25 228 GLY A C 1
ATOM 1725 O O . GLY A 1 228 ? -15.327 17.148 -11.729 1.00 51.25 228 GLY A O 1
ATOM 1726 N N . GLN A 1 229 ? -16.902 15.583 -11.980 1.00 44.25 229 GLN A N 1
ATOM 1727 C CA . GLN A 1 229 ? -17.448 15.731 -10.657 1.00 44.25 229 GLN A CA 1
ATOM 1728 C C . GLN A 1 229 ? -16.450 15.132 -9.690 1.00 44.25 229 GLN A C 1
ATOM 1730 O O . GLN A 1 229 ? -15.753 14.149 -9.929 1.00 44.25 229 GLN A O 1
ATOM 1735 N N . THR A 1 230 ? -16.355 15.798 -8.575 1.00 41.25 230 THR A N 1
ATOM 1736 C CA . THR A 1 230 ? -15.735 15.260 -7.391 1.00 41.25 230 THR A CA 1
ATOM 1737 C C . THR A 1 230 ? -16.858 14.574 -6.655 1.00 41.25 230 THR A C 1
ATOM 1739 O O . THR A 1 230 ? -17.970 15.094 -6.727 1.00 41.25 230 THR A O 1
ATOM 1742 N N . ALA A 1 231 ? -16.615 13.393 -6.075 1.00 36.94 231 ALA A N 1
ATOM 1743 C CA . ALA A 1 231 ? -17.666 12.566 -5.484 1.00 36.94 231 ALA A CA 1
ATOM 1744 C C . ALA A 1 231 ? -18.560 13.488 -4.665 1.00 36.94 231 ALA A C 1
ATOM 1746 O O . ALA A 1 231 ? -18.082 14.018 -3.664 1.00 36.94 231 ALA A O 1
ATOM 1747 N N . GLN A 1 232 ? -19.762 13.798 -5.166 1.00 31.25 232 GLN A N 1
ATOM 1748 C CA . GLN A 1 232 ? -20.645 14.725 -4.483 1.00 31.25 232 GLN A CA 1
ATOM 1749 C C . GLN A 1 232 ? -21.050 13.987 -3.217 1.00 31.25 232 GLN A C 1
ATOM 1751 O O . GLN A 1 232 ? -21.751 12.977 -3.309 1.00 31.25 232 GLN A O 1
ATOM 1756 N N . PRO A 1 233 ? -20.623 14.443 -2.034 1.00 32.66 233 PRO A N 1
ATOM 1757 C CA . PRO A 1 233 ? -21.304 14.042 -0.831 1.00 32.66 233 PRO A CA 1
ATOM 1758 C C . PRO A 1 233 ? -22.664 14.727 -0.919 1.00 32.66 233 PRO A C 1
ATOM 1760 O O . PRO A 1 233 ? -22.783 15.866 -1.387 1.00 32.66 233 PRO A O 1
ATOM 1763 N N . ALA A 1 234 ? -23.705 14.060 -0.448 1.00 32.03 234 ALA A N 1
ATOM 1764 C CA . ALA A 1 234 ? -24.834 14.814 0.049 1.00 32.03 234 ALA A CA 1
ATOM 1765 C C . ALA A 1 234 ? -24.283 15.843 1.062 1.00 32.03 234 ALA A C 1
ATOM 1767 O O . ALA A 1 234 ? -23.766 15.464 2.107 1.00 32.03 234 ALA A O 1
ATOM 1768 N N . THR A 1 235 ? -24.358 17.121 0.678 1.00 32.12 235 THR A N 1
ATOM 1769 C CA . THR A 1 235 ? -24.151 18.350 1.464 1.00 32.12 235 THR A CA 1
ATOM 1770 C C . THR A 1 235 ? -22.748 18.653 2.034 1.00 32.12 235 THR A C 1
ATOM 1772 O O . THR A 1 235 ? -22.154 17.882 2.774 1.00 32.12 235 THR A O 1
ATOM 1775 N N . ASP A 1 236 ? -22.288 19.866 1.699 1.00 32.00 236 ASP A N 1
ATOM 1776 C CA . ASP A 1 236 ? -21.299 20.724 2.374 1.00 32.00 236 ASP A CA 1
ATOM 1777 C C . ASP A 1 236 ? -19.788 20.400 2.286 1.00 32.00 236 ASP A C 1
ATOM 1779 O O . ASP A 1 236 ? -19.136 19.934 3.213 1.00 32.00 236 ASP A O 1
ATOM 1783 N N . GLY A 1 237 ? -19.190 20.801 1.156 1.00 27.28 237 GLY A N 1
ATOM 1784 C CA . GLY A 1 237 ? -18.050 21.741 1.110 1.00 27.28 237 GLY A CA 1
ATOM 1785 C C . GLY A 1 237 ? -16.648 21.356 1.623 1.00 27.28 237 GLY A C 1
ATOM 1786 O O . GLY A 1 237 ? -15.711 22.071 1.289 1.00 27.28 237 GLY A O 1
ATOM 1787 N N . GLY A 1 238 ? -16.450 20.274 2.383 1.00 33.50 238 GLY A N 1
ATOM 1788 C CA . GLY A 1 238 ? -15.175 20.019 3.096 1.00 33.50 238 GLY A CA 1
ATOM 1789 C C . GLY A 1 238 ? -14.206 18.990 2.485 1.00 33.50 238 GLY A C 1
ATOM 1790 O O . GLY A 1 238 ? -13.036 18.936 2.858 1.00 33.50 238 GLY A O 1
ATOM 1791 N N . LEU A 1 239 ? -14.654 18.166 1.533 1.00 39.12 239 LEU A N 1
ATOM 1792 C CA . LEU A 1 239 ? -13.922 16.962 1.093 1.00 39.12 239 LEU A CA 1
ATOM 1793 C C . LEU A 1 239 ? -12.773 17.199 0.096 1.00 39.12 239 LEU A C 1
ATOM 1795 O O . LEU A 1 239 ? -12.013 16.267 -0.167 1.00 39.12 239 LEU A O 1
ATOM 1799 N N . HIS A 1 240 ? -12.619 18.414 -0.440 1.00 35.66 240 HIS A N 1
ATOM 1800 C CA . HIS A 1 240 ? -11.564 18.740 -1.415 1.00 35.66 240 HIS A CA 1
ATOM 1801 C C . HIS A 1 240 ? -10.181 18.904 -0.813 1.00 35.66 240 HIS A C 1
ATOM 1803 O O . HIS A 1 240 ? -9.206 18.433 -1.385 1.00 35.66 240 HIS A O 1
ATOM 1809 N N . GLU A 1 241 ? -10.099 19.487 0.378 1.00 37.69 241 GLU A N 1
ATOM 1810 C CA . GLU A 1 241 ? -8.829 19.642 1.088 1.00 37.69 241 GLU A CA 1
ATOM 1811 C C . GLU A 1 241 ? -8.422 18.374 1.863 1.00 37.69 241 GLU A C 1
ATOM 1813 O O . GLU A 1 241 ? -7.292 18.285 2.328 1.00 37.69 241 GLU A O 1
ATOM 1818 N N . MET A 1 242 ? -9.304 17.371 2.000 1.00 42.53 242 MET A N 1
ATOM 1819 C CA . MET A 1 242 ? -9.009 16.120 2.730 1.00 42.53 242 MET A CA 1
ATOM 1820 C C . MET A 1 242 ? -8.224 15.091 1.912 1.00 42.53 242 MET A C 1
ATOM 1822 O O . MET A 1 242 ? -7.972 13.978 2.384 1.00 42.53 242 MET A O 1
ATOM 1826 N N . ARG A 1 243 ? -7.904 15.421 0.657 1.00 47.47 243 ARG A N 1
ATOM 1827 C CA . ARG A 1 243 ? -7.330 14.470 -0.292 1.00 47.47 243 ARG A CA 1
ATOM 1828 C C . ARG A 1 243 ? -5.802 14.421 -0.254 1.00 47.47 243 ARG A C 1
ATOM 1830 O O . ARG A 1 243 ? -5.250 13.364 -0.527 1.00 47.47 243 ARG A O 1
ATOM 1837 N N . SER A 1 244 ? -5.135 15.490 0.187 1.00 46.22 244 SER A N 1
ATOM 1838 C CA . SER A 1 244 ? -3.668 15.589 0.185 1.00 46.22 244 SER A CA 1
ATOM 1839 C C . SER A 1 244 ? -3.016 15.611 1.572 1.00 46.22 244 SER A C 1
ATOM 1841 O O . SER A 1 244 ? -1.878 15.158 1.682 1.00 46.22 244 SER A O 1
ATOM 1843 N N . HIS A 1 245 ? -3.712 16.053 2.633 1.00 50.56 245 HIS A N 1
ATOM 1844 C CA . HIS A 1 245 ? -3.170 16.130 4.001 1.00 50.56 245 HIS A CA 1
ATOM 1845 C C . HIS A 1 245 ? -4.263 16.009 5.086 1.00 50.56 245 HIS A C 1
ATOM 1847 O O . HIS A 1 245 ? -5.402 16.419 4.873 1.00 50.56 245 HIS A O 1
ATOM 1853 N N . LEU A 1 246 ? -3.924 15.491 6.276 1.00 57.75 246 LEU A N 1
ATOM 1854 C CA . LEU A 1 246 ? -4.799 15.502 7.464 1.00 57.75 246 LEU A CA 1
ATOM 1855 C C . LEU A 1 246 ? -4.588 16.782 8.284 1.00 57.75 246 LEU A C 1
ATOM 1857 O O . LEU A 1 246 ? -4.317 16.737 9.483 1.00 57.75 246 LEU A O 1
ATOM 1861 N N . THR A 1 247 ? -4.652 17.952 7.653 1.00 55.94 247 THR A N 1
ATOM 1862 C CA . THR A 1 247 ? -4.072 19.156 8.267 1.00 55.94 247 THR A CA 1
ATOM 1863 C C . THR A 1 247 ? -5.006 19.950 9.168 1.00 55.94 247 THR A C 1
ATOM 1865 O O . THR A 1 247 ? -4.494 20.716 9.985 1.00 55.94 247 THR A O 1
ATOM 1868 N N . SER A 1 248 ? -6.334 19.775 9.118 1.00 69.56 248 SER A N 1
ATOM 1869 C CA . SER A 1 248 ? -7.226 20.509 10.032 1.00 69.56 248 SER A CA 1
ATOM 1870 C C . SER A 1 248 ? -8.044 19.613 10.978 1.00 69.56 248 SER A C 1
ATOM 1872 O O . SER A 1 248 ? -8.618 18.603 10.561 1.00 69.56 248 SER A O 1
ATOM 1874 N N . PRO A 1 249 ? -8.192 20.006 12.260 1.00 76.44 249 PRO A N 1
ATOM 1875 C CA . PRO A 1 249 ? -9.114 19.354 13.194 1.00 76.44 249 PRO A CA 1
ATOM 1876 C C . PRO A 1 249 ? -10.558 19.258 12.678 1.00 76.44 249 PRO A C 1
ATOM 1878 O O . PRO A 1 249 ? -11.257 18.303 12.999 1.00 76.44 249 PRO A O 1
ATOM 1881 N N . ALA A 1 250 ? -10.999 20.219 11.859 1.00 75.06 250 ALA A N 1
ATOM 1882 C CA . ALA A 1 250 ? -12.341 20.230 11.281 1.00 75.06 250 ALA A CA 1
ATOM 1883 C C . ALA A 1 250 ? -12.553 19.081 10.283 1.00 75.06 250 ALA A C 1
ATOM 1885 O O . ALA A 1 250 ? -13.579 18.410 10.325 1.00 75.06 250 ALA A O 1
ATOM 1886 N N . GLN A 1 251 ? -11.567 18.811 9.430 1.00 77.25 251 GLN A N 1
ATOM 1887 C CA . GLN A 1 251 ? -11.604 17.695 8.483 1.00 77.25 251 GLN A CA 1
ATOM 1888 C C . GLN A 1 251 ? -11.604 16.337 9.187 1.00 77.25 251 GLN A C 1
ATOM 1890 O O . GLN A 1 251 ? -12.361 15.438 8.827 1.00 77.25 251 GLN A O 1
ATOM 1895 N N . LEU A 1 252 ? -10.788 16.195 10.235 1.00 81.88 252 LEU A N 1
ATOM 1896 C CA . LEU A 1 252 ? -10.782 14.987 11.060 1.00 81.88 252 LEU A CA 1
ATOM 1897 C C . LEU A 1 252 ? -12.154 14.756 11.701 1.00 81.88 252 LEU A C 1
ATOM 1899 O O . LEU A 1 252 ? -12.690 13.656 11.599 1.00 81.88 252 LEU A O 1
ATOM 1903 N N . ALA A 1 253 ? -12.758 15.803 12.270 1.00 83.12 253 ALA A N 1
ATOM 1904 C CA . ALA A 1 253 ? -14.094 15.724 12.853 1.00 83.12 253 ALA A CA 1
ATOM 1905 C C . ALA A 1 253 ? -15.165 15.344 11.813 1.00 83.12 253 ALA A C 1
ATOM 1907 O O . ALA A 1 253 ? -16.022 14.507 12.094 1.00 83.12 253 ALA A O 1
ATOM 1908 N N . GLN A 1 254 ? -15.083 15.885 10.592 1.00 82.81 254 GLN A N 1
ATOM 1909 C CA . GLN A 1 254 ? -15.979 15.508 9.492 1.00 82.81 254 GLN A CA 1
ATOM 1910 C C . GLN A 1 254 ? -15.860 14.019 9.140 1.00 82.81 254 GLN A C 1
ATOM 1912 O O . GLN A 1 254 ? -16.875 13.356 8.935 1.00 82.81 254 GLN A O 1
ATOM 1917 N N . LEU A 1 255 ? -14.643 13.463 9.101 1.00 85.81 255 LEU A N 1
ATOM 1918 C CA . LEU A 1 255 ? -14.441 12.030 8.863 1.00 85.81 255 LEU A CA 1
ATOM 1919 C C . LEU A 1 255 ? -14.966 11.171 10.023 1.00 85.81 255 LEU A C 1
ATOM 1921 O O . LEU A 1 255 ? -15.591 10.137 9.782 1.00 85.81 255 LEU A O 1
ATOM 1925 N N . GLU A 1 256 ? -14.734 11.581 11.272 1.00 89.69 256 GLU A N 1
ATOM 1926 C CA . GLU A 1 256 ? -15.260 10.888 12.456 1.00 89.69 256 GLU A CA 1
ATOM 1927 C C . GLU A 1 256 ? -16.790 10.822 12.457 1.00 89.69 256 GLU A C 1
ATOM 1929 O O . GLU A 1 256 ? -17.369 9.779 12.784 1.00 89.69 256 GLU A O 1
ATOM 1934 N N . GLU A 1 257 ? -17.445 11.921 12.081 1.00 86.81 257 GLU A N 1
ATOM 1935 C CA . GLU A 1 257 ? -18.897 12.010 11.973 1.00 86.81 257 GLU A CA 1
ATOM 1936 C C . GLU A 1 257 ? -19.422 11.171 10.805 1.00 86.81 257 GLU A C 1
ATOM 1938 O O . GLU A 1 257 ? -20.232 10.268 11.025 1.00 86.81 257 GLU A O 1
ATOM 1943 N N . ALA A 1 258 ? -18.908 11.401 9.593 1.00 83.06 258 ALA A N 1
ATOM 1944 C CA . ALA A 1 258 ? -19.381 10.747 8.375 1.00 83.06 258 ALA A CA 1
ATOM 1945 C C . ALA A 1 258 ? -19.255 9.218 8.428 1.00 83.06 258 ALA A C 1
ATOM 1947 O O . ALA A 1 258 ? -20.128 8.503 7.940 1.00 83.06 258 ALA A O 1
ATOM 1948 N N . TYR A 1 259 ? -18.179 8.709 9.034 1.00 86.38 259 TYR A N 1
ATOM 1949 C CA . TYR A 1 259 ? -17.898 7.275 9.082 1.00 86.38 259 TYR A CA 1
ATOM 1950 C C . TYR A 1 259 ? -18.205 6.631 10.436 1.00 86.38 259 TYR A C 1
ATOM 1952 O O . TYR A 1 259 ? -18.072 5.413 10.575 1.00 86.38 259 TYR A O 1
ATOM 1960 N N . GLY A 1 260 ? -18.625 7.406 11.440 1.00 89.12 260 GLY A N 1
ATOM 1961 C CA . GLY A 1 260 ? -18.928 6.883 12.772 1.00 89.12 260 GLY A CA 1
ATOM 1962 C C . GLY A 1 260 ? -17.716 6.255 13.471 1.00 89.12 260 GLY A C 1
ATOM 1963 O O . GLY A 1 260 ? -17.865 5.293 14.224 1.00 89.12 260 GLY A O 1
ATOM 1964 N N . ILE A 1 261 ? -16.520 6.789 13.228 1.00 92.06 261 ILE A N 1
ATOM 1965 C CA . ILE A 1 261 ? -15.243 6.289 13.758 1.00 92.06 261 ILE A CA 1
ATOM 1966 C C . ILE A 1 261 ? -14.648 7.257 14.785 1.00 92.06 261 ILE A C 1
ATOM 1968 O O . ILE A 1 261 ? -15.232 8.297 15.087 1.00 92.06 261 ILE A O 1
ATOM 1972 N N . GLN A 1 262 ? -13.489 6.895 15.328 1.00 93.25 262 GLN A N 1
ATOM 1973 C CA . GLN A 1 262 ? -12.642 7.764 16.132 1.00 93.25 262 GLN A CA 1
ATOM 1974 C C . GLN A 1 262 ? -11.265 7.890 15.471 1.00 93.25 262 GLN A C 1
ATOM 1976 O O . GLN A 1 262 ? -10.630 6.874 15.163 1.00 93.25 262 GLN A O 1
ATOM 1981 N N . ILE A 1 263 ? -10.791 9.123 15.299 1.00 93.25 263 ILE A N 1
ATOM 1982 C CA . ILE A 1 263 ? -9.469 9.445 14.770 1.00 93.25 263 ILE A CA 1
ATOM 1983 C C . ILE A 1 263 ? -8.628 10.060 15.886 1.00 93.25 263 ILE A C 1
ATOM 1985 O O . ILE A 1 263 ? -8.891 11.150 16.383 1.00 93.25 263 ILE A O 1
ATOM 1989 N N . THR A 1 264 ? -7.586 9.345 16.298 1.00 92.62 264 THR A N 1
ATOM 1990 C CA . THR A 1 264 ? -6.719 9.767 17.400 1.00 92.62 264 THR A CA 1
ATOM 1991 C C . THR A 1 264 ? -5.370 10.243 16.862 1.00 92.62 264 THR A C 1
ATOM 1993 O O . THR A 1 264 ? -4.664 9.439 16.249 1.00 92.62 264 THR A O 1
ATOM 1996 N N . PRO A 1 265 ? -4.962 11.503 17.105 1.00 91.19 265 PRO A N 1
ATOM 1997 C CA . PRO A 1 265 ? -3.625 11.960 16.748 1.00 91.19 265 PRO A CA 1
ATOM 1998 C C . PRO A 1 265 ? -2.577 11.253 17.613 1.00 91.19 265 PRO A C 1
ATOM 2000 O O . PRO A 1 265 ? -2.743 11.105 18.829 1.00 91.19 265 PRO A O 1
ATOM 2003 N N . ILE A 1 266 ? -1.495 10.823 16.972 1.00 90.25 266 ILE A N 1
ATOM 2004 C CA . ILE A 1 266 ? -0.347 10.179 17.602 1.00 90.25 266 ILE A CA 1
ATOM 2005 C C . ILE A 1 266 ? 0.813 11.165 17.587 1.00 90.25 266 ILE A C 1
ATOM 2007 O O . ILE A 1 266 ? 1.339 11.515 16.530 1.00 90.25 266 ILE A O 1
ATOM 2011 N N . THR A 1 267 ? 1.196 11.628 18.772 1.00 84.25 267 THR A N 1
ATOM 2012 C CA . THR A 1 267 ? 2.281 12.593 18.938 1.00 84.25 267 THR A CA 1
ATOM 2013 C C . THR A 1 267 ? 3.627 11.878 18.996 1.00 84.25 267 THR A C 1
ATOM 2015 O O . THR A 1 267 ? 3.811 10.944 19.774 1.00 84.25 267 THR A O 1
ATOM 2018 N N . VAL A 1 268 ? 4.576 12.355 18.197 1.00 73.62 268 VAL A N 1
ATOM 2019 C CA . VAL A 1 268 ? 5.973 11.921 18.156 1.00 73.62 268 VAL A CA 1
ATOM 2020 C C . VAL A 1 268 ? 6.836 13.168 18.309 1.00 73.62 268 VAL A C 1
ATOM 2022 O O . VAL A 1 268 ? 6.657 14.132 17.575 1.00 73.62 268 VAL A O 1
ATOM 2025 N N . GLY A 1 269 ? 7.733 13.203 19.297 1.00 67.38 269 GLY A N 1
ATOM 2026 C CA . GLY A 1 269 ? 8.628 14.355 19.489 1.00 67.38 269 GLY A CA 1
ATOM 2027 C C . GLY A 1 269 ? 7.913 15.700 19.711 1.00 67.38 269 GLY A C 1
ATOM 2028 O O . GLY A 1 269 ? 8.470 16.745 19.398 1.00 67.38 269 GLY A O 1
ATOM 2029 N N . GLY A 1 270 ? 6.678 15.687 20.225 1.00 69.94 270 GLY A N 1
ATOM 2030 C CA . GLY A 1 270 ? 5.877 16.896 20.463 1.00 69.94 270 GLY A CA 1
ATOM 2031 C C . GLY A 1 270 ? 5.058 17.391 19.264 1.00 69.94 270 GLY A C 1
ATOM 2032 O O . GLY A 1 270 ? 4.295 18.339 19.423 1.00 69.94 270 GLY A O 1
ATOM 2033 N N . VAL A 1 271 ? 5.152 16.739 18.101 1.00 76.81 271 VAL A N 1
ATOM 2034 C CA . VAL A 1 271 ? 4.343 17.042 16.907 1.00 76.81 271 VAL A CA 1
ATOM 2035 C C . VAL A 1 271 ? 3.432 15.866 16.558 1.00 76.81 271 VAL A C 1
ATOM 2037 O O . VAL A 1 271 ? 3.726 14.720 16.899 1.00 76.81 271 VAL A O 1
ATOM 2040 N N . THR A 1 272 ? 2.297 16.120 15.906 1.00 83.00 272 THR A N 1
ATOM 2041 C CA . THR A 1 272 ? 1.437 15.033 15.410 1.00 83.00 272 THR A CA 1
ATOM 2042 C C . THR A 1 272 ? 2.137 14.333 14.256 1.00 83.00 272 THR A C 1
ATOM 2044 O O . THR A 1 272 ? 2.346 14.931 13.207 1.00 83.00 272 THR A O 1
ATOM 2047 N N . GLY A 1 273 ? 2.509 13.073 14.470 1.00 81.50 273 GLY A N 1
ATOM 2048 C CA . GLY A 1 273 ? 3.253 12.285 13.499 1.00 81.50 273 GLY A CA 1
ATOM 2049 C C . GLY A 1 273 ? 2.408 11.329 12.666 1.00 81.50 273 GLY A C 1
ATOM 2050 O O . GLY A 1 273 ? 2.775 10.950 11.557 1.00 81.50 273 GLY A O 1
ATOM 2051 N N . ALA A 1 274 ? 1.265 10.921 13.201 1.00 89.62 274 ALA A N 1
ATOM 2052 C CA . ALA A 1 274 ? 0.343 10.019 12.535 1.00 89.62 274 ALA A CA 1
ATOM 2053 C C . ALA A 1 274 ? -1.058 10.162 13.127 1.00 89.62 274 ALA A C 1
ATOM 2055 O O . ALA A 1 274 ? -1.250 10.768 14.184 1.00 89.62 274 ALA A O 1
ATOM 2056 N N . TYR A 1 275 ? -2.022 9.529 12.474 1.00 92.00 275 TYR A N 1
ATOM 2057 C CA . TYR A 1 275 ? -3.398 9.430 12.934 1.00 92.00 275 TYR A CA 1
ATOM 2058 C C . TYR A 1 275 ? -3.818 7.964 12.981 1.00 92.00 275 TYR A C 1
ATOM 2060 O O . TYR A 1 275 ? -3.612 7.213 12.025 1.00 92.00 275 TYR A O 1
ATOM 2068 N N . LEU A 1 276 ? -4.405 7.560 14.108 1.00 93.88 276 LEU A N 1
ATOM 2069 C CA . LEU A 1 276 ? -5.005 6.244 14.294 1.00 93.88 276 LEU A CA 1
ATOM 2070 C C . LEU A 1 276 ? -6.509 6.321 14.031 1.00 93.88 276 LEU A C 1
ATOM 2072 O O . LEU A 1 276 ? -7.232 6.990 14.764 1.00 93.88 276 LEU A O 1
ATOM 2076 N N . PHE A 1 277 ? -6.974 5.575 13.039 1.00 94.06 277 PHE A N 1
ATOM 2077 C CA . PHE A 1 277 ? -8.376 5.398 12.688 1.00 94.06 277 PHE A CA 1
ATOM 2078 C C . PHE A 1 277 ? -8.891 4.131 13.371 1.00 94.06 277 PHE A C 1
ATOM 2080 O O . PHE A 1 277 ? -8.367 3.040 13.139 1.00 94.06 277 PHE A O 1
ATOM 2087 N N . SER A 1 278 ? -9.904 4.275 14.222 1.00 93.75 278 SER A N 1
ATOM 2088 C CA . SER A 1 278 ? -10.390 3.210 15.107 1.00 93.75 278 SER A CA 1
ATOM 2089 C C . SER A 1 278 ? -11.910 3.225 15.268 1.00 93.75 278 SER A C 1
ATOM 2091 O O . SER A 1 278 ? -12.585 4.202 14.940 1.00 93.75 278 SER A O 1
ATOM 2093 N N . ALA A 1 279 ? -12.470 2.127 15.778 1.00 89.31 279 ALA A N 1
ATOM 2094 C CA . ALA A 1 279 ? -13.854 2.106 16.245 1.00 89.31 279 ALA A CA 1
ATOM 2095 C C . ALA A 1 279 ? -14.063 3.070 17.415 1.00 89.31 279 ALA A C 1
ATOM 2097 O O . ALA A 1 279 ? -13.185 3.210 18.266 1.00 89.31 279 ALA A O 1
ATOM 2098 N N . LYS A 1 280 ? -15.257 3.665 17.525 1.00 86.31 280 LYS A N 1
ATOM 2099 C CA . LYS A 1 280 ? -15.608 4.444 18.718 1.00 86.31 280 LYS A CA 1
ATOM 2100 C C . LYS A 1 280 ? -15.545 3.558 19.967 1.00 86.31 280 LYS A C 1
ATOM 2102 O O . LYS A 1 280 ? -16.171 2.502 20.024 1.00 86.31 280 LYS A O 1
ATOM 2107 N N . GLY A 1 281 ? -14.821 4.025 20.983 1.00 77.00 281 GLY A N 1
ATOM 2108 C CA . GLY A 1 281 ? -14.867 3.490 22.345 1.00 77.00 281 GLY A CA 1
ATOM 2109 C C . GLY A 1 281 ? -13.748 2.523 22.735 1.00 77.00 281 GLY A C 1
ATOM 2110 O O . GLY A 1 281 ? -13.415 2.465 23.918 1.00 77.00 281 GLY A O 1
ATOM 2111 N N . THR A 1 282 ? -13.126 1.773 21.818 1.00 74.31 282 THR A N 1
ATOM 2112 C CA . THR A 1 282 ? -11.951 0.952 22.177 1.00 74.31 282 THR A CA 1
ATOM 2113 C C . THR A 1 282 ? -11.061 0.650 20.974 1.00 74.31 282 THR A C 1
ATOM 2115 O O . THR A 1 282 ? -11.532 0.135 19.964 1.00 74.31 282 THR A O 1
ATOM 2118 N N . ALA A 1 283 ? -9.759 0.913 21.121 1.00 84.00 283 ALA A N 1
ATOM 2119 C CA . ALA A 1 283 ? -8.749 0.548 20.133 1.00 84.00 283 ALA A CA 1
ATOM 2120 C C . ALA A 1 283 ? -8.590 -0.980 20.027 1.00 84.00 283 ALA A C 1
ATOM 2122 O O . ALA A 1 283 ? -8.639 -1.714 21.022 1.00 84.00 283 ALA A O 1
ATOM 2123 N N . ASN A 1 284 ? -8.375 -1.466 18.809 1.00 89.19 284 ASN A N 1
ATOM 2124 C CA . ASN A 1 284 ? -8.200 -2.876 18.506 1.00 89.19 284 ASN A CA 1
ATOM 2125 C C . ASN A 1 284 ? -6.809 -3.377 18.900 1.00 89.19 284 ASN A C 1
ATOM 2127 O O . ASN A 1 284 ? -5.795 -2.695 18.774 1.00 89.19 284 ASN A O 1
ATOM 2131 N N . ARG A 1 285 ? -6.719 -4.661 19.266 1.00 91.50 285 ARG A N 1
ATOM 2132 C CA . ARG A 1 285 ? -5.412 -5.298 19.526 1.00 91.50 285 ARG A CA 1
ATOM 2133 C C . ARG A 1 285 ? -4.567 -5.500 18.273 1.00 91.50 285 ARG A C 1
ATOM 2135 O O . ARG A 1 285 ? -3.374 -5.778 18.380 1.00 91.50 285 ARG A O 1
ATOM 2142 N N . ASN A 1 286 ? -5.191 -5.404 17.109 1.00 93.69 286 ASN A N 1
ATOM 2143 C CA . ASN A 1 286 ? -4.537 -5.476 15.818 1.00 93.69 286 ASN A CA 1
ATOM 2144 C C . ASN A 1 286 ? -4.521 -4.075 15.219 1.00 93.69 286 ASN A C 1
ATOM 2146 O O . ASN A 1 286 ? -5.542 -3.389 15.246 1.00 93.69 286 ASN A O 1
ATOM 2150 N N . VAL A 1 287 ? -3.398 -3.690 14.636 1.00 95.06 287 VAL A N 1
ATOM 2151 C CA . VAL A 1 287 ? -3.259 -2.434 13.905 1.00 95.06 287 VAL A CA 1
ATOM 2152 C C . VAL A 1 287 ? -2.598 -2.707 12.563 1.00 95.06 287 VAL A C 1
ATOM 2154 O O . VAL A 1 287 ? -1.744 -3.586 12.454 1.00 95.06 287 VAL A O 1
ATOM 2157 N N . MET A 1 288 ? -3.007 -1.986 11.530 1.00 94.12 288 MET A N 1
ATOM 2158 C CA . MET A 1 288 ? -2.346 -1.977 10.237 1.00 94.12 288 MET A CA 1
ATOM 2159 C C . MET A 1 288 ? -1.665 -0.628 10.028 1.00 94.12 288 MET A C 1
ATOM 2161 O O . MET A 1 288 ? -2.294 0.416 10.172 1.00 94.12 288 MET A O 1
ATOM 2165 N N . LEU A 1 289 ? -0.390 -0.658 9.656 1.00 92.44 289 LEU A N 1
ATOM 2166 C CA . LEU A 1 289 ? 0.359 0.512 9.220 1.00 92.44 289 LEU A CA 1
ATOM 2167 C C . LEU A 1 289 ? 0.413 0.522 7.691 1.00 92.44 289 LEU A C 1
ATOM 2169 O O . LEU A 1 289 ? 0.965 -0.399 7.082 1.00 92.44 289 LEU A O 1
ATOM 2173 N N . ALA A 1 290 ? -0.160 1.562 7.087 1.00 85.31 290 ALA A N 1
ATOM 2174 C CA . ALA A 1 290 ? -0.096 1.821 5.654 1.00 85.31 290 ALA A CA 1
ATOM 2175 C C . ALA A 1 290 ? 0.823 3.025 5.404 1.00 85.31 290 ALA A C 1
ATOM 2177 O O . ALA A 1 290 ? 0.419 4.167 5.601 1.00 85.31 290 ALA A O 1
ATOM 2178 N N . SER A 1 291 ? 2.075 2.771 5.027 1.00 81.75 291 SER A N 1
ATOM 2179 C CA . SER A 1 291 ? 3.106 3.804 4.857 1.00 81.75 291 SER A CA 1
ATOM 2180 C C . SER A 1 291 ? 4.239 3.254 3.991 1.00 81.75 291 SER A C 1
ATOM 2182 O O . SER A 1 291 ? 4.482 2.049 4.009 1.00 81.75 291 SER A O 1
ATOM 2184 N N . HIS A 1 292 ?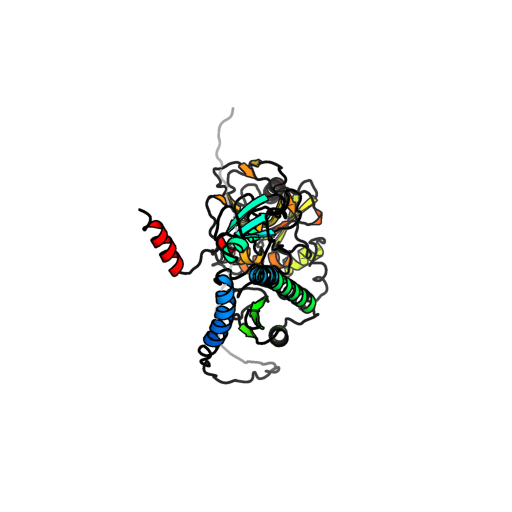 4.958 4.096 3.245 1.00 75.81 292 HIS A N 1
ATOM 2185 C CA . HIS A 1 292 ? 6.267 3.662 2.749 1.00 75.81 292 HIS A CA 1
ATOM 2186 C C . HIS A 1 292 ? 7.282 3.714 3.890 1.00 75.81 292 HIS A C 1
ATOM 2188 O O . HIS A 1 292 ? 7.153 4.515 4.814 1.00 75.81 292 HIS A O 1
ATOM 2194 N N . GLY A 1 293 ? 8.319 2.884 3.824 1.00 77.00 293 GLY A N 1
ATOM 2195 C CA . GLY A 1 293 ? 9.377 2.938 4.818 1.00 77.00 293 GLY A CA 1
ATOM 2196 C C . GLY A 1 293 ? 10.719 2.500 4.273 1.00 77.00 293 GLY A C 1
ATOM 2197 O O . GLY A 1 293 ? 10.905 1.389 3.785 1.00 77.00 293 GLY A O 1
ATOM 2198 N N . VAL A 1 294 ? 11.692 3.387 4.388 1.00 74.88 294 VAL A N 1
ATOM 2199 C CA . VAL A 1 294 ? 13.049 3.143 3.918 1.00 74.88 294 VAL A CA 1
ATOM 2200 C C . VAL A 1 294 ? 13.864 2.559 5.061 1.00 74.88 294 VAL A C 1
ATOM 2202 O O . VAL A 1 294 ? 13.878 3.110 6.161 1.00 74.88 294 VAL A O 1
ATOM 2205 N N . ASP A 1 295 ? 14.569 1.455 4.812 1.00 74.12 295 ASP A N 1
ATOM 2206 C CA . ASP A 1 295 ? 15.683 1.088 5.684 1.00 74.12 295 ASP A CA 1
ATOM 2207 C C . ASP A 1 295 ? 16.836 2.052 5.394 1.00 74.12 295 ASP A C 1
ATOM 2209 O O . ASP A 1 295 ? 17.621 1.859 4.467 1.00 74.12 295 ASP A O 1
ATOM 2213 N N . ALA A 1 296 ? 16.872 3.147 6.150 1.00 69.31 296 ALA A N 1
ATOM 2214 C CA . ALA A 1 296 ? 17.880 4.191 6.027 1.00 69.31 296 ALA A CA 1
ATOM 2215 C C . ALA A 1 296 ? 19.160 3.866 6.825 1.00 69.31 296 ALA A C 1
ATOM 2217 O O . ALA A 1 296 ? 19.940 4.768 7.126 1.00 69.31 296 ALA A O 1
ATOM 2218 N N . GLY A 1 297 ? 19.374 2.601 7.214 1.00 67.38 297 GLY A N 1
ATOM 2219 C CA . GLY A 1 297 ? 20.527 2.202 8.021 1.00 67.38 297 GLY A CA 1
ATOM 2220 C C . GLY A 1 297 ? 20.444 2.678 9.474 1.00 67.38 297 GLY A C 1
ATOM 2221 O O . GLY A 1 297 ? 21.466 2.794 10.145 1.00 67.38 297 GLY A O 1
ATOM 2222 N N . LEU A 1 298 ? 19.231 2.935 9.977 1.00 72.12 298 LEU A N 1
ATOM 2223 C CA . LEU A 1 298 ? 18.975 3.372 11.359 1.00 72.12 298 LEU A CA 1
ATOM 2224 C C . LEU A 1 298 ? 19.165 2.243 12.389 1.00 72.12 298 LEU A C 1
ATOM 2226 O O . LEU A 1 298 ? 19.046 2.464 13.593 1.00 72.12 298 LEU A O 1
ATOM 2230 N N . GLY A 1 299 ? 19.462 1.030 11.917 1.00 78.06 299 GLY A N 1
ATOM 2231 C CA . GLY A 1 299 ? 19.691 -0.146 12.740 1.00 78.06 299 GLY A CA 1
ATOM 2232 C C . GLY A 1 299 ? 18.395 -0.794 13.220 1.00 78.06 299 GLY A C 1
ATOM 2233 O O . GLY A 1 299 ? 17.357 -0.763 12.556 1.00 78.06 299 GLY A O 1
ATOM 2234 N N . TYR A 1 300 ? 18.482 -1.426 14.385 1.00 85.31 300 TYR A N 1
ATOM 2235 C CA . TYR A 1 300 ? 17.377 -2.145 15.004 1.00 85.31 300 TYR A CA 1
ATOM 2236 C C . TYR A 1 300 ? 16.898 -1.407 16.250 1.00 85.31 300 TYR A C 1
ATOM 2238 O O . TYR A 1 300 ? 17.693 -0.790 16.956 1.00 85.31 300 TYR A O 1
ATOM 2246 N N . PHE A 1 301 ? 15.614 -1.537 16.568 1.00 86.94 301 PHE A N 1
ATOM 2247 C CA . PHE A 1 301 ? 15.049 -1.077 17.833 1.00 86.94 301 PHE A CA 1
ATOM 2248 C C . PHE A 1 301 ? 14.513 -2.254 18.646 1.00 86.94 301 PHE A C 1
ATOM 2250 O O . PHE A 1 301 ? 14.119 -3.284 18.093 1.00 86.94 301 PHE A O 1
ATOM 2257 N N . GLU A 1 302 ? 14.490 -2.101 19.971 1.00 85.56 302 GLU A N 1
ATOM 2258 C CA . GLU A 1 302 ? 13.855 -3.073 20.856 1.00 85.56 302 GLU A CA 1
ATOM 2259 C C . GLU A 1 302 ? 12.336 -2.857 20.849 1.00 85.56 302 GLU A C 1
ATOM 2261 O O . GLU A 1 302 ? 11.837 -1.832 21.316 1.00 85.56 302 GLU A O 1
ATOM 2266 N N . LYS A 1 303 ? 11.577 -3.827 20.334 1.00 89.12 303 LYS A N 1
ATOM 2267 C CA . LYS A 1 303 ? 10.114 -3.739 20.306 1.00 89.12 303 LYS A CA 1
ATOM 2268 C C . LYS A 1 303 ? 9.486 -4.072 21.671 1.00 89.12 303 LYS A C 1
ATOM 2270 O O . LYS A 1 303 ? 10.068 -4.842 22.458 1.00 89.12 303 LYS A O 1
ATOM 2275 N N . PRO A 1 304 ? 8.269 -3.559 21.954 1.00 89.88 304 PRO A N 1
ATOM 2276 C CA . PRO A 1 304 ? 7.493 -3.966 23.123 1.00 89.88 304 PRO A CA 1
ATOM 2277 C C . PRO A 1 304 ? 7.340 -5.492 23.197 1.00 89.88 304 PRO A C 1
ATOM 2279 O O . PRO A 1 304 ? 7.172 -6.160 22.174 1.00 89.88 304 PRO A O 1
ATOM 2282 N N . ARG A 1 305 ? 7.407 -6.059 24.409 1.00 85.88 305 ARG A N 1
ATOM 2283 C CA . ARG A 1 305 ? 7.513 -7.519 24.636 1.00 85.88 305 ARG A CA 1
ATOM 2284 C C . ARG A 1 305 ? 6.371 -8.326 24.010 1.00 85.88 305 ARG A C 1
ATOM 2286 O O . ARG A 1 305 ? 6.575 -9.450 23.571 1.00 85.88 305 ARG A O 1
ATOM 2293 N N . GLN A 1 306 ? 5.181 -7.752 23.972 1.00 88.31 306 GLN A N 1
ATOM 2294 C CA . GLN A 1 306 ? 3.935 -8.355 23.509 1.00 88.31 306 GLN A CA 1
ATOM 2295 C C . GLN A 1 306 ? 3.640 -8.102 22.028 1.00 88.31 306 GLN A C 1
ATOM 2297 O O . GLN A 1 306 ? 2.669 -8.657 21.515 1.00 88.31 306 GLN A O 1
ATOM 2302 N N . LEU A 1 307 ? 4.428 -7.253 21.362 1.00 93.31 307 LEU A N 1
ATOM 2303 C CA . LEU A 1 307 ? 4.164 -6.847 19.988 1.00 93.31 307 LEU A CA 1
ATOM 2304 C C . LEU A 1 307 ? 4.759 -7.862 19.007 1.00 93.31 307 LEU A C 1
ATOM 2306 O O . LEU A 1 307 ? 5.960 -8.134 19.022 1.00 93.31 307 LEU A O 1
ATOM 2310 N N . GLU A 1 308 ? 3.916 -8.400 18.137 1.00 94.38 308 GLU A N 1
ATOM 2311 C CA . GLU A 1 308 ? 4.285 -9.152 16.938 1.00 94.38 308 GLU A CA 1
ATOM 2312 C C . GLU A 1 308 ? 4.225 -8.208 15.732 1.00 94.38 308 GLU A C 1
ATOM 2314 O O . GLU A 1 308 ? 3.191 -7.576 15.494 1.00 94.38 308 GLU A O 1
ATOM 2319 N N . LEU A 1 309 ? 5.321 -8.110 14.977 1.00 93.25 309 LEU A N 1
ATOM 2320 C CA . LEU A 1 309 ? 5.350 -7.359 13.720 1.00 93.25 309 LEU A CA 1
ATOM 2321 C C . LEU A 1 309 ? 5.209 -8.332 12.553 1.00 93.25 309 LEU A C 1
ATOM 2323 O O . LEU A 1 309 ? 5.906 -9.345 12.502 1.00 93.25 309 LEU A O 1
ATOM 2327 N N . ILE A 1 310 ? 4.304 -8.022 11.631 1.00 92.81 310 ILE A N 1
ATOM 2328 C CA . ILE A 1 310 ? 4.000 -8.840 10.459 1.00 92.81 310 ILE A CA 1
ATOM 2329 C C . ILE A 1 310 ? 4.130 -7.944 9.232 1.00 92.81 310 ILE A C 1
ATOM 2331 O O . ILE A 1 310 ? 3.217 -7.183 8.908 1.00 92.81 310 ILE A O 1
ATOM 2335 N N . ASN A 1 311 ? 5.268 -8.018 8.557 1.00 89.88 311 ASN A N 1
ATOM 2336 C CA . ASN A 1 311 ? 5.528 -7.225 7.363 1.00 89.88 311 ASN A CA 1
ATOM 2337 C C . ASN A 1 311 ? 4.821 -7.834 6.144 1.00 89.88 311 ASN A C 1
ATOM 2339 O O . ASN A 1 311 ? 4.670 -9.047 6.033 1.00 89.88 311 ASN A O 1
ATOM 2343 N N . ALA A 1 312 ? 4.377 -6.990 5.215 1.00 88.88 312 ALA A N 1
ATOM 2344 C CA . ALA A 1 312 ? 3.778 -7.432 3.957 1.00 88.88 312 ALA A CA 1
ATOM 2345 C C . ALA A 1 312 ? 4.826 -7.926 2.944 1.00 88.88 312 ALA A C 1
ATOM 2347 O O . ALA A 1 312 ? 4.462 -8.450 1.894 1.00 88.88 312 ALA A O 1
ATOM 2348 N N . SER A 1 313 ? 6.115 -7.772 3.232 1.00 85.75 313 SER A N 1
ATOM 2349 C CA . SER A 1 313 ? 7.191 -8.306 2.409 1.00 85.75 313 SER A CA 1
ATOM 2350 C C . SER A 1 313 ? 8.402 -8.711 3.248 1.00 85.75 313 SER A C 1
ATOM 2352 O O . SER A 1 313 ? 8.545 -8.262 4.392 1.00 85.75 313 SER A O 1
ATOM 2354 N N . PRO A 1 314 ? 9.283 -9.570 2.705 1.00 84.75 314 PRO A N 1
ATOM 2355 C CA . PRO A 1 314 ? 10.567 -9.857 3.321 1.00 84.75 314 PRO A CA 1
ATOM 2356 C C . PRO A 1 314 ? 11.441 -8.606 3.366 1.00 84.75 314 PRO A C 1
ATOM 2358 O O . PRO A 1 314 ? 11.323 -7.698 2.534 1.00 84.75 314 PRO A O 1
ATOM 2361 N N . HIS A 1 315 ? 12.377 -8.593 4.309 1.00 77.62 315 HIS A N 1
ATOM 2362 C CA . HIS A 1 315 ? 13.352 -7.518 4.420 1.00 77.62 315 HIS A CA 1
ATOM 2363 C C . HIS A 1 315 ? 14.139 -7.300 3.110 1.00 77.62 315 HIS A C 1
ATOM 2365 O O . HIS A 1 315 ? 14.480 -8.246 2.400 1.00 77.62 315 HIS A O 1
ATOM 2371 N N . GLY A 1 316 ? 14.430 -6.032 2.801 1.00 72.25 316 GLY A N 1
ATOM 2372 C CA . GLY A 1 316 ? 15.256 -5.628 1.660 1.00 72.25 316 GLY A CA 1
ATOM 2373 C C . GLY A 1 316 ? 14.534 -5.605 0.310 1.00 72.25 316 GLY A C 1
ATOM 2374 O O . GLY A 1 316 ? 15.164 -5.269 -0.695 1.00 72.25 316 GLY A O 1
ATOM 2375 N N . THR A 1 317 ? 13.234 -5.918 0.279 1.00 76.50 317 THR A N 1
ATOM 2376 C CA . THR A 1 317 ? 12.436 -5.980 -0.952 1.00 76.50 317 THR A CA 1
ATOM 2377 C C . THR A 1 317 ? 11.621 -4.710 -1.207 1.00 76.50 317 THR A C 1
ATOM 2379 O O . THR A 1 317 ? 11.139 -4.059 -0.278 1.00 76.50 317 THR A O 1
ATOM 2382 N N . LEU A 1 318 ? 11.440 -4.373 -2.486 1.00 76.31 318 LEU A N 1
ATOM 2383 C CA . LEU A 1 318 ? 10.466 -3.379 -2.930 1.00 76.31 318 LEU A CA 1
ATOM 2384 C C . LEU A 1 318 ? 9.080 -4.036 -2.962 1.00 76.31 318 LEU A C 1
ATOM 2386 O O . LEU A 1 318 ? 8.834 -4.942 -3.761 1.00 76.31 318 LEU A O 1
ATOM 2390 N N . LEU A 1 319 ? 8.183 -3.597 -2.086 1.00 78.94 319 LEU A N 1
ATOM 2391 C CA . LEU A 1 319 ? 6.816 -4.097 -2.011 1.00 78.94 319 LEU A CA 1
ATOM 2392 C C . LEU A 1 319 ? 5.975 -3.551 -3.172 1.00 78.94 319 LEU A C 1
ATOM 2394 O O . LEU A 1 319 ? 5.791 -2.346 -3.312 1.00 78.94 319 LEU A O 1
ATOM 2398 N N . MET A 1 320 ? 5.440 -4.463 -3.978 1.00 77.69 320 MET A N 1
ATOM 2399 C CA . MET A 1 320 ? 4.528 -4.188 -5.083 1.00 77.69 320 MET A CA 1
ATOM 2400 C C . MET A 1 320 ? 3.094 -4.495 -4.647 1.00 77.69 320 MET A C 1
ATOM 2402 O O . MET A 1 320 ? 2.763 -5.653 -4.381 1.00 77.69 320 MET A O 1
ATOM 2406 N N . GLY A 1 321 ? 2.240 -3.479 -4.600 1.00 72.62 321 GLY A N 1
ATOM 2407 C CA . GLY A 1 321 ? 0.812 -3.632 -4.331 1.00 72.62 321 GLY A CA 1
ATOM 2408 C C . GLY A 1 321 ? 0.233 -2.467 -3.538 1.00 72.62 321 GLY A C 1
ATOM 2409 O O . GLY A 1 321 ? 0.963 -1.665 -2.958 1.00 72.62 321 GLY A O 1
ATOM 2410 N N . TYR A 1 322 ? -1.095 -2.387 -3.512 1.00 78.00 322 TYR A N 1
ATOM 2411 C CA . TYR A 1 322 ? -1.808 -1.282 -2.881 1.00 78.00 322 TYR A CA 1
ATOM 2412 C C . TYR A 1 322 ? -2.144 -1.588 -1.422 1.00 78.00 322 TYR A C 1
ATOM 2414 O O . TYR A 1 322 ? -2.711 -2.638 -1.099 1.00 78.00 322 TYR A O 1
ATOM 2422 N N . SER A 1 323 ? -1.876 -0.623 -0.539 1.00 83.31 323 SER A N 1
ATOM 2423 C CA . SER A 1 323 ? -2.204 -0.734 0.889 1.00 83.31 323 SER A CA 1
ATOM 2424 C C . SER A 1 323 ? -3.701 -0.988 1.123 1.00 83.31 323 SER A C 1
ATOM 2426 O O . SER A 1 323 ? -4.074 -1.719 2.040 1.00 83.31 323 SER A O 1
ATOM 2428 N N . THR A 1 324 ? -4.572 -0.433 0.274 1.00 81.81 324 THR A N 1
ATOM 2429 C CA . THR A 1 324 ? -6.030 -0.637 0.325 1.00 81.81 324 THR A CA 1
ATOM 2430 C C . THR A 1 324 ? -6.438 -2.073 0.009 1.00 81.81 324 THR A C 1
ATOM 2432 O O . THR A 1 324 ? -7.272 -2.637 0.720 1.00 81.81 324 THR A O 1
ATOM 2435 N N . GLU A 1 325 ? -5.828 -2.697 -1.001 1.00 82.44 325 GLU A N 1
ATOM 2436 C CA . GLU A 1 325 ? -6.077 -4.101 -1.328 1.00 82.44 325 GLU A CA 1
ATOM 2437 C C . GLU A 1 325 ? -5.593 -5.012 -0.199 1.00 82.44 325 GLU A C 1
ATOM 2439 O O . GLU A 1 325 ? -6.348 -5.864 0.276 1.00 82.44 325 GLU A O 1
ATOM 2444 N N . TYR A 1 326 ? -4.366 -4.802 0.285 1.00 86.19 326 TYR A N 1
ATOM 2445 C CA . TYR A 1 326 ? -3.823 -5.594 1.385 1.00 86.19 326 TYR A CA 1
ATOM 2446 C C . TYR A 1 326 ? -4.713 -5.514 2.632 1.00 86.19 326 TYR A C 1
ATOM 2448 O O . TYR A 1 326 ? -5.011 -6.538 3.248 1.00 86.19 326 TYR A O 1
ATOM 2456 N N . ALA A 1 327 ? -5.214 -4.321 2.965 1.00 89.19 327 ALA A N 1
ATOM 2457 C CA . ALA A 1 327 ? -6.131 -4.121 4.081 1.00 89.19 327 ALA A CA 1
ATOM 2458 C C . ALA A 1 327 ? -7.479 -4.836 3.870 1.00 89.19 327 ALA A C 1
ATOM 2460 O O . ALA A 1 327 ? -7.988 -5.493 4.783 1.00 89.19 327 ALA A O 1
ATOM 2461 N N . ALA A 1 328 ? -8.044 -4.784 2.659 1.00 85.19 328 ALA A N 1
ATOM 2462 C CA . ALA A 1 328 ? -9.272 -5.504 2.324 1.00 85.19 328 ALA A CA 1
ATOM 2463 C C . ALA A 1 328 ? -9.100 -7.030 2.456 1.00 85.19 328 ALA A C 1
ATOM 2465 O O . ALA A 1 328 ? -9.960 -7.710 3.025 1.00 85.19 328 ALA A O 1
ATOM 2466 N N . ARG A 1 329 ? -7.959 -7.569 2.010 1.00 87.81 329 ARG A N 1
ATOM 2467 C CA . ARG A 1 329 ? -7.603 -8.990 2.164 1.00 87.81 329 ARG A CA 1
ATOM 2468 C C . ARG A 1 329 ? -7.359 -9.358 3.625 1.00 87.81 329 ARG A C 1
ATOM 2470 O O . ARG A 1 329 ? -7.793 -10.421 4.071 1.00 87.81 329 ARG A O 1
ATOM 2477 N N . LEU A 1 330 ? -6.720 -8.480 4.399 1.00 90.44 330 LEU A N 1
ATOM 2478 C CA . LEU A 1 330 ? -6.492 -8.674 5.831 1.00 90.44 330 LEU A CA 1
ATOM 2479 C C . LEU A 1 330 ? -7.819 -8.758 6.597 1.00 90.44 330 LEU A C 1
ATOM 2481 O O . LEU A 1 330 ? -8.004 -9.677 7.398 1.00 90.44 330 LEU A O 1
ATOM 2485 N N . LYS A 1 331 ? -8.767 -7.861 6.294 1.00 89.44 331 LYS A N 1
ATOM 2486 C CA . LYS A 1 331 ? -10.149 -7.871 6.810 1.00 89.44 331 LYS A CA 1
ATOM 2487 C C . LYS A 1 331 ? -10.856 -9.192 6.516 1.00 89.44 331 LYS A C 1
ATOM 2489 O O . LYS A 1 331 ? -11.527 -9.742 7.390 1.00 89.44 331 LYS A O 1
ATOM 2494 N N . ALA A 1 332 ? -10.669 -9.726 5.309 1.00 85.81 332 ALA A N 1
ATOM 2495 C CA . ALA A 1 332 ? -11.213 -11.013 4.881 1.00 85.81 332 ALA A CA 1
ATOM 2496 C C . ALA A 1 332 ? -10.449 -12.236 5.431 1.00 85.81 332 ALA A C 1
ATOM 2498 O O . ALA A 1 332 ? -10.783 -13.364 5.077 1.00 85.81 332 ALA A O 1
ATOM 2499 N N . ASN A 1 333 ? -9.433 -12.038 6.283 1.00 87.12 333 ASN A N 1
ATOM 2500 C CA . ASN A 1 333 ? -8.547 -13.093 6.787 1.00 87.12 333 ASN A CA 1
ATOM 2501 C C . ASN A 1 333 ? -7.860 -13.898 5.661 1.00 87.12 333 ASN A C 1
ATOM 2503 O O . ASN A 1 333 ? -7.566 -15.081 5.810 1.00 87.12 333 ASN A O 1
ATOM 2507 N N . GLN A 1 334 ? -7.603 -13.241 4.528 1.00 87.31 334 GLN A N 1
ATOM 2508 C CA . GLN A 1 334 ? -6.969 -13.814 3.339 1.00 87.31 334 GLN A CA 1
ATOM 2509 C C . GLN A 1 334 ? -5.468 -13.518 3.279 1.00 87.31 334 GLN A C 1
ATOM 2511 O O . GLN A 1 334 ? -4.836 -13.851 2.291 1.00 87.31 334 GLN A O 1
ATOM 2516 N N . VAL A 1 335 ? -4.875 -12.902 4.303 1.00 87.44 335 VAL A N 1
ATOM 2517 C CA . VAL A 1 335 ? -3.432 -12.627 4.352 1.00 87.44 335 VAL A CA 1
ATOM 2518 C C . VAL A 1 335 ? -2.727 -13.698 5.183 1.00 87.44 335 VAL A C 1
ATOM 2520 O O . VAL A 1 335 ? -3.010 -13.863 6.371 1.00 87.44 335 VAL A O 1
ATOM 2523 N N . ALA A 1 336 ? -1.788 -14.398 4.557 1.00 84.94 336 ALA A N 1
ATOM 2524 C CA . ALA A 1 336 ? -0.865 -15.345 5.157 1.00 84.94 336 ALA A CA 1
ATOM 2525 C C . ALA A 1 336 ? 0.558 -14.780 5.058 1.00 84.94 336 ALA A C 1
ATOM 2527 O O . ALA A 1 336 ? 1.068 -14.556 3.965 1.00 84.94 336 ALA A O 1
ATOM 2528 N N . ALA A 1 337 ? 1.193 -14.550 6.205 1.00 78.81 337 ALA A N 1
ATOM 2529 C CA . ALA A 1 337 ? 2.580 -14.106 6.260 1.00 78.81 337 ALA A CA 1
ATOM 2530 C C . ALA A 1 337 ? 3.530 -15.306 6.353 1.00 78.81 337 ALA A C 1
ATOM 2532 O O . ALA A 1 337 ? 3.234 -16.299 7.027 1.00 78.81 337 ALA A O 1
ATOM 2533 N N . HIS A 1 338 ? 4.679 -15.201 5.691 1.00 81.56 338 HIS A N 1
ATOM 2534 C CA . HIS A 1 338 ? 5.753 -16.184 5.793 1.00 81.56 338 HIS A CA 1
ATOM 2535 C C . HIS A 1 338 ? 6.654 -15.894 7.001 1.00 81.56 338 HIS A C 1
ATOM 2537 O O . HIS A 1 338 ? 6.619 -14.815 7.588 1.00 81.56 338 HIS A O 1
ATOM 2543 N N . ARG A 1 339 ? 7.458 -16.883 7.408 1.00 81.62 339 ARG A N 1
ATOM 2544 C CA . ARG A 1 339 ? 8.267 -16.809 8.636 1.00 81.62 339 ARG A CA 1
ATOM 2545 C C . ARG A 1 339 ? 9.277 -15.656 8.626 1.00 81.62 339 ARG A C 1
ATOM 2547 O O . ARG A 1 339 ? 9.509 -15.061 9.665 1.00 81.62 339 ARG A O 1
ATOM 2554 N N . ASP A 1 340 ? 9.857 -15.356 7.474 1.00 80.31 340 ASP A N 1
ATOM 2555 C CA . ASP A 1 340 ? 10.805 -14.262 7.226 1.00 80.31 340 ASP A CA 1
ATOM 2556 C C . ASP A 1 340 ? 10.169 -12.862 7.265 1.00 80.31 340 ASP A C 1
ATOM 2558 O O . ASP A 1 340 ? 10.875 -11.858 7.310 1.00 80.31 340 ASP A O 1
ATOM 2562 N N . MET A 1 341 ? 8.839 -12.788 7.283 1.00 85.75 341 MET A N 1
ATOM 2563 C CA . MET A 1 341 ? 8.074 -11.543 7.387 1.00 85.75 341 MET A CA 1
ATOM 2564 C C . MET A 1 341 ? 7.561 -11.285 8.806 1.00 85.75 341 MET A C 1
ATOM 2566 O O . MET A 1 341 ? 6.997 -10.224 9.075 1.00 85.75 341 MET A O 1
ATOM 2570 N N . ILE A 1 342 ? 7.708 -12.260 9.705 1.00 86.38 342 ILE A N 1
ATOM 2571 C CA . ILE A 1 342 ? 7.158 -12.215 11.057 1.00 86.38 342 ILE A CA 1
ATOM 2572 C C . ILE A 1 342 ? 8.305 -12.030 12.043 1.00 86.38 342 ILE A C 1
ATOM 2574 O O . ILE A 1 342 ? 9.143 -12.914 12.194 1.00 86.38 342 ILE A O 1
ATOM 2578 N N . THR A 1 343 ? 8.283 -10.922 12.780 1.00 87.38 343 THR A N 1
ATOM 2579 C CA . THR A 1 343 ? 9.108 -10.740 13.979 1.00 87.38 343 THR A CA 1
ATOM 2580 C C . THR A 1 343 ? 8.248 -11.082 15.204 1.00 87.38 343 THR A C 1
ATOM 2582 O O . THR A 1 343 ? 7.451 -10.244 15.653 1.00 87.38 343 THR A O 1
ATOM 2585 N N . PRO A 1 344 ? 8.343 -12.314 15.746 1.00 86.44 344 PRO A N 1
ATOM 2586 C CA . PRO A 1 344 ? 7.461 -12.786 16.810 1.00 86.44 344 PRO A CA 1
ATOM 2587 C C . PRO A 1 344 ? 7.705 -12.040 18.130 1.00 86.44 344 PRO A C 1
ATOM 2589 O O . PRO A 1 344 ? 8.785 -11.484 18.332 1.00 86.44 344 PRO A O 1
ATOM 2592 N N . PRO A 1 345 ? 6.761 -12.066 19.091 1.00 86.19 345 PRO A N 1
ATOM 2593 C CA . PRO A 1 345 ? 6.924 -11.439 20.409 1.00 86.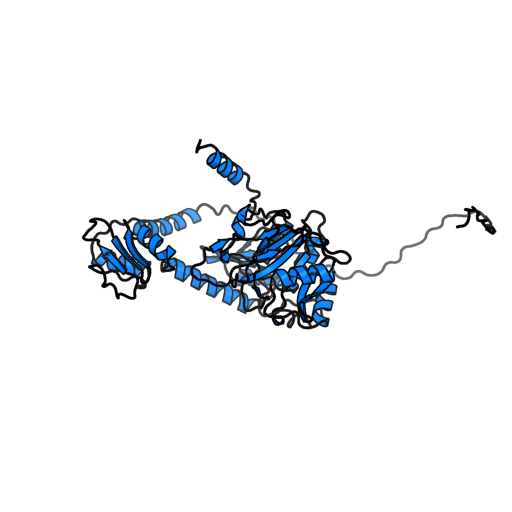19 345 PRO A CA 1
ATOM 2594 C C . PRO A 1 345 ? 8.233 -11.815 21.128 1.00 86.19 345 PRO A C 1
ATOM 2596 O O . PRO A 1 345 ? 8.863 -10.962 21.748 1.00 86.19 345 PRO A O 1
ATOM 2599 N N . SER A 1 346 ? 8.683 -13.066 20.975 1.00 84.62 346 SER A N 1
ATOM 2600 C CA . SER A 1 346 ? 9.922 -13.589 21.566 1.00 84.62 346 SER A CA 1
ATOM 2601 C C . SER A 1 346 ? 11.200 -12.951 21.019 1.00 84.62 346 SER A C 1
ATOM 2603 O O . SER A 1 346 ? 12.201 -12.889 21.728 1.00 84.62 346 SER A O 1
ATOM 2605 N N . GLU A 1 347 ? 11.189 -12.493 19.769 1.00 86.94 347 GLU A N 1
ATOM 2606 C CA . GLU A 1 347 ? 12.315 -11.782 19.175 1.00 86.94 347 GLU A CA 1
ATOM 2607 C C . GLU A 1 347 ? 12.241 -10.316 19.594 1.00 86.94 347 GLU A C 1
ATOM 2609 O O . GLU A 1 347 ? 11.209 -9.672 19.434 1.00 86.94 347 GLU A O 1
ATOM 2614 N N . ARG A 1 348 ? 13.291 -9.781 20.221 1.00 85.00 348 ARG A N 1
ATOM 2615 C CA . ARG A 1 348 ? 13.210 -8.446 20.835 1.00 85.00 348 ARG A CA 1
ATOM 2616 C C . ARG A 1 348 ? 13.533 -7.306 19.880 1.00 85.00 348 ARG A C 1
ATOM 2618 O O . ARG A 1 348 ? 13.139 -6.187 20.180 1.00 85.00 348 ARG A O 1
ATOM 2625 N N . TYR A 1 349 ? 14.177 -7.579 18.751 1.00 87.44 349 TYR A N 1
ATOM 2626 C CA . TYR A 1 349 ? 14.674 -6.551 17.844 1.00 87.44 349 TYR A CA 1
ATOM 2627 C C . TYR A 1 349 ? 13.944 -6.576 16.507 1.00 87.44 349 TYR A C 1
ATOM 2629 O O . TYR A 1 349 ? 13.622 -7.640 15.988 1.00 87.44 349 TYR A O 1
ATOM 2637 N N . ALA A 1 350 ? 13.681 -5.393 15.964 1.00 86.75 350 ALA A N 1
ATOM 2638 C CA . ALA A 1 350 ? 13.110 -5.206 14.639 1.00 86.75 350 ALA A CA 1
ATOM 2639 C C . ALA A 1 350 ? 13.822 -4.060 13.922 1.00 86.75 350 ALA A C 1
ATOM 2641 O O . ALA A 1 350 ? 14.414 -3.193 14.562 1.00 86.75 350 ALA A O 1
ATOM 2642 N N . ILE A 1 351 ? 13.775 -4.069 12.594 1.00 84.25 351 ILE A N 1
ATOM 2643 C CA . ILE A 1 351 ? 14.403 -3.037 11.763 1.00 84.25 351 ILE A CA 1
ATOM 2644 C C . ILE A 1 351 ? 13.670 -1.716 11.956 1.00 84.25 351 ILE A C 1
ATOM 2646 O O . ILE A 1 351 ? 12.436 -1.677 11.940 1.00 84.25 351 ILE A O 1
ATOM 2650 N N . ASN A 1 352 ? 14.431 -0.639 12.138 1.00 84.81 352 ASN A N 1
ATOM 2651 C CA . ASN A 1 352 ? 13.870 0.681 12.353 1.00 84.81 352 ASN A CA 1
ATOM 2652 C C . ASN A 1 352 ? 13.720 1.445 11.032 1.00 84.81 352 ASN A C 1
ATOM 2654 O O . ASN A 1 352 ? 14.629 2.145 10.592 1.00 84.81 352 ASN A O 1
ATOM 2658 N N . TYR A 1 353 ? 12.569 1.288 10.383 1.00 84.81 353 TYR A N 1
ATOM 2659 C CA . TYR A 1 353 ? 12.285 1.967 9.120 1.00 84.81 353 TYR A CA 1
ATOM 2660 C C . TYR A 1 353 ? 12.031 3.462 9.324 1.00 84.81 353 TYR A C 1
ATOM 2662 O O . TYR A 1 353 ? 11.320 3.850 10.249 1.00 84.81 353 TYR A O 1
ATOM 2670 N N . LEU A 1 354 ? 12.556 4.283 8.417 1.00 82.38 354 LEU A N 1
ATOM 2671 C CA . LEU A 1 354 ? 12.162 5.678 8.257 1.00 82.38 354 LEU A CA 1
ATOM 2672 C C . LEU A 1 354 ? 10.856 5.725 7.464 1.00 82.38 354 LEU A C 1
ATOM 2674 O O . LEU A 1 354 ? 10.843 5.338 6.298 1.00 82.38 354 LEU A O 1
ATOM 2678 N N . LEU A 1 355 ? 9.774 6.165 8.093 1.00 83.94 355 LEU A N 1
ATOM 2679 C CA . LEU A 1 355 ? 8.433 6.180 7.521 1.00 83.94 355 LEU A CA 1
ATOM 2680 C C . LEU A 1 355 ? 8.184 7.463 6.728 1.00 83.94 355 LEU A C 1
ATOM 2682 O O . LEU A 1 355 ? 8.642 8.542 7.110 1.00 83.94 355 LEU A O 1
ATOM 2686 N N . SER A 1 356 ? 7.396 7.357 5.661 1.00 77.88 356 SER A N 1
ATOM 2687 C CA . SER A 1 356 ? 6.856 8.523 4.962 1.00 77.88 356 SER A CA 1
ATOM 2688 C C . SER A 1 356 ? 5.329 8.511 4.927 1.00 77.88 356 SER A C 1
ATOM 2690 O O . SER A 1 356 ? 4.679 7.459 4.864 1.00 77.88 356 SER A O 1
ATOM 2692 N N . GLY A 1 357 ? 4.760 9.713 5.021 1.00 71.88 357 GLY A N 1
ATOM 2693 C CA . GLY A 1 357 ? 3.323 9.937 4.922 1.00 71.88 357 GLY A CA 1
ATOM 2694 C C . GLY A 1 357 ? 2.803 9.804 3.494 1.00 71.88 357 GLY A C 1
ATOM 2695 O O . GLY A 1 357 ? 3.555 9.900 2.523 1.00 71.88 357 GLY A O 1
ATOM 2696 N N . THR A 1 358 ? 1.496 9.586 3.382 1.00 65.69 358 THR A N 1
ATOM 2697 C CA . THR A 1 358 ? 0.793 9.478 2.101 1.00 65.69 358 THR A CA 1
ATOM 2698 C C . THR A 1 358 ? 0.515 10.847 1.504 1.00 65.69 358 THR A C 1
ATOM 2700 O O . THR A 1 358 ? -0.151 11.660 2.136 1.00 65.69 358 THR A O 1
ATOM 2703 N N . THR A 1 359 ? 0.941 11.072 0.265 1.00 61.75 359 THR A N 1
ATOM 2704 C CA . THR A 1 359 ? 0.502 12.204 -0.564 1.00 61.75 359 THR A CA 1
ATOM 2705 C C . THR A 1 359 ? -0.195 11.669 -1.813 1.00 61.75 359 THR A C 1
ATOM 2707 O O . THR A 1 359 ? 0.080 10.543 -2.225 1.00 61.75 359 THR A O 1
ATOM 2710 N N . GLU A 1 360 ? -1.080 12.455 -2.438 1.00 55.62 360 GLU A N 1
ATOM 2711 C CA . GLU A 1 360 ? -1.736 12.066 -3.706 1.00 55.62 360 GLU A CA 1
ATOM 2712 C C . GLU A 1 360 ? -0.737 11.782 -4.838 1.00 55.62 360 GLU A C 1
ATOM 2714 O O . GLU A 1 360 ? -1.049 11.055 -5.774 1.00 55.62 360 GLU A O 1
ATOM 2719 N N . GLU A 1 361 ? 0.463 12.355 -4.746 1.00 51.53 361 GLU A N 1
ATOM 2720 C CA . GLU A 1 361 ? 1.531 12.226 -5.740 1.00 51.53 361 GLU A CA 1
ATOM 2721 C C . GLU A 1 361 ? 2.363 10.944 -5.576 1.00 51.53 361 GLU A C 1
ATOM 2723 O O . GLU A 1 361 ? 3.088 10.560 -6.492 1.00 51.53 361 GLU A O 1
ATOM 2728 N N . ASN A 1 362 ? 2.270 10.271 -4.424 1.00 54.91 362 ASN A N 1
ATOM 2729 C CA . ASN A 1 362 ? 2.988 9.032 -4.150 1.00 54.91 362 ASN A CA 1
ATOM 2730 C C . ASN A 1 362 ? 2.024 7.842 -4.255 1.00 54.91 362 ASN A C 1
ATOM 2732 O O . ASN A 1 362 ? 1.327 7.502 -3.298 1.00 54.91 362 ASN A O 1
ATOM 2736 N N . ASP A 1 363 ? 2.004 7.188 -5.419 1.00 51.53 363 ASP A N 1
ATOM 2737 C CA . ASP A 1 363 ? 1.301 5.920 -5.648 1.00 51.53 363 ASP A CA 1
ATOM 2738 C C . ASP A 1 363 ? 1.781 4.843 -4.649 1.00 51.53 363 ASP A C 1
ATOM 2740 O O . ASP A 1 363 ? 2.827 4.216 -4.837 1.00 51.53 363 ASP A O 1
ATOM 2744 N N . GLY A 1 364 ? 1.029 4.586 -3.570 1.00 57.50 364 GLY A N 1
ATOM 2745 C CA . GLY A 1 364 ? 1.341 3.451 -2.688 1.00 57.50 364 GLY A CA 1
ATOM 2746 C C . GLY A 1 364 ? 0.618 3.344 -1.338 1.00 57.50 364 GLY A C 1
ATOM 2747 O O . GLY A 1 364 ? 0.123 2.251 -1.013 1.00 57.50 364 GLY A O 1
ATOM 2748 N N . PRO A 1 365 ? 0.539 4.395 -0.503 1.00 66.75 365 PRO A N 1
ATOM 2749 C CA . PRO A 1 365 ? -0.045 4.282 0.823 1.00 66.75 365 PRO A CA 1
ATOM 2750 C C . PRO A 1 365 ? -1.495 4.778 0.872 1.00 66.75 365 PRO A C 1
ATOM 2752 O O . PRO A 1 365 ? -2.021 5.389 -0.053 1.00 66.75 365 PRO A O 1
ATOM 2755 N N . MET A 1 366 ? -2.192 4.390 1.938 1.00 79.12 366 MET A N 1
ATOM 2756 C CA . MET A 1 366 ? -3.631 4.601 2.089 1.00 79.12 366 MET A CA 1
ATOM 2757 C C . MET A 1 366 ? -3.932 6.069 2.409 1.00 79.12 366 MET A C 1
ATOM 2759 O O . MET A 1 366 ? -3.304 6.646 3.300 1.00 79.12 366 MET A O 1
ATOM 2763 N N . LEU A 1 367 ? -4.911 6.653 1.714 1.00 80.25 367 LEU A N 1
ATOM 2764 C CA . LEU A 1 367 ? -5.409 7.995 2.010 1.00 80.25 367 LEU A CA 1
ATOM 2765 C C . LEU A 1 367 ? -6.296 7.990 3.270 1.00 80.25 367 LEU A C 1
ATOM 2767 O O . LEU A 1 367 ? -6.955 6.987 3.564 1.00 80.25 367 LEU A O 1
ATOM 2771 N N . PRO A 1 368 ? -6.398 9.117 3.993 1.00 83.81 368 PRO A N 1
ATOM 2772 C CA . PRO A 1 368 ? -7.164 9.199 5.238 1.00 83.81 368 PRO A CA 1
ATOM 2773 C C . PRO A 1 368 ? -8.634 8.785 5.124 1.00 83.81 368 PRO A C 1
ATOM 2775 O O . PRO A 1 368 ? -9.143 8.030 5.950 1.00 83.81 368 PRO A O 1
ATOM 2778 N N . TRP A 1 369 ? -9.323 9.234 4.073 1.00 80.31 369 TRP A N 1
ATOM 2779 C CA . TRP A 1 369 ? -10.724 8.878 3.849 1.00 80.31 369 TRP A CA 1
ATOM 2780 C C . TRP A 1 369 ? -10.895 7.380 3.536 1.00 80.31 369 TRP A C 1
ATOM 2782 O O . TRP A 1 369 ? -11.891 6.782 3.940 1.00 80.31 369 TRP A O 1
ATOM 2792 N N . GLN A 1 370 ? -9.909 6.748 2.882 1.00 84.44 370 GLN A N 1
ATOM 2793 C CA . GLN A 1 370 ? -9.907 5.302 2.626 1.00 84.44 370 GLN A CA 1
ATOM 2794 C C . GLN A 1 370 ? -9.740 4.523 3.934 1.00 84.44 370 GLN A C 1
ATOM 2796 O O . GLN A 1 370 ? -10.420 3.517 4.140 1.00 84.44 370 GLN A O 1
ATOM 2801 N N . ALA A 1 371 ? -8.873 5.005 4.832 1.00 89.25 371 ALA A N 1
ATOM 2802 C CA . ALA A 1 371 ? -8.717 4.441 6.169 1.00 89.25 371 ALA A CA 1
ATOM 2803 C C . ALA A 1 371 ? -10.013 4.572 6.978 1.00 89.25 371 ALA A C 1
ATOM 2805 O O . ALA A 1 371 ? -10.472 3.590 7.563 1.00 89.25 371 ALA A O 1
ATOM 2806 N N . ALA A 1 372 ? -10.642 5.751 6.952 1.00 89.25 372 ALA A N 1
ATOM 2807 C CA . ALA A 1 372 ? -11.894 6.011 7.651 1.00 89.25 372 ALA A CA 1
ATOM 2808 C C . ALA A 1 372 ? -13.033 5.093 7.182 1.00 89.25 372 ALA A C 1
ATOM 2810 O O . ALA A 1 372 ? -13.672 4.420 7.996 1.00 89.25 372 ALA A O 1
ATOM 2811 N N . HIS A 1 373 ? -13.228 5.005 5.865 1.00 85.62 373 HIS A N 1
ATOM 2812 C CA . HIS A 1 373 ? -14.213 4.121 5.253 1.00 85.62 373 HIS A CA 1
ATOM 2813 C C . HIS A 1 373 ? -13.966 2.652 5.623 1.00 85.62 373 HIS A C 1
ATOM 2815 O O . HIS A 1 373 ? -14.880 1.958 6.071 1.00 85.62 373 HIS A O 1
ATOM 2821 N N . LEU A 1 374 ? -12.722 2.177 5.495 1.00 88.50 374 LEU A N 1
ATOM 2822 C CA . LEU A 1 374 ? -12.400 0.780 5.770 1.00 88.50 374 LEU A CA 1
ATOM 2823 C C . LEU A 1 374 ? -12.583 0.421 7.250 1.00 88.50 374 LEU A C 1
ATOM 2825 O O . LEU A 1 374 ? -13.107 -0.649 7.546 1.00 88.50 374 LEU A O 1
ATOM 2829 N N . VAL A 1 375 ? -12.194 1.300 8.175 1.00 91.06 375 VAL A N 1
ATOM 2830 C CA . VAL A 1 375 ? -12.420 1.088 9.612 1.00 91.06 375 VAL A CA 1
ATOM 2831 C C . VAL A 1 375 ? -13.915 1.058 9.928 1.00 91.06 375 VAL A C 1
ATOM 2833 O O . VAL A 1 375 ? -14.351 0.183 10.676 1.00 91.06 375 VAL A O 1
ATOM 2836 N N . SER A 1 376 ? -14.719 1.943 9.331 1.00 88.62 376 SER A N 1
ATOM 2837 C CA . SER A 1 376 ? -16.179 1.915 9.492 1.00 88.62 376 SER A CA 1
ATOM 2838 C C . SER A 1 376 ? -16.775 0.574 9.059 1.00 88.62 376 SER A C 1
ATOM 2840 O O . SER A 1 376 ? -17.473 -0.080 9.837 1.00 88.62 376 SER A O 1
ATOM 2842 N N . ASP A 1 377 ? -16.410 0.102 7.867 1.00 86.38 377 ASP A N 1
ATOM 2843 C CA . ASP A 1 377 ? -16.873 -1.178 7.326 1.00 86.38 377 ASP A CA 1
ATOM 2844 C C . ASP A 1 377 ? -16.404 -2.384 8.164 1.00 86.38 377 ASP A C 1
ATOM 2846 O O . ASP A 1 377 ? -17.180 -3.303 8.454 1.00 86.38 377 ASP A O 1
ATOM 2850 N N . ILE A 1 378 ? -15.146 -2.371 8.624 1.00 86.81 378 ILE A N 1
ATOM 2851 C CA . ILE A 1 378 ? -14.625 -3.374 9.560 1.00 86.81 378 ILE A CA 1
ATOM 2852 C C . ILE A 1 378 ? -15.491 -3.405 10.812 1.00 86.81 378 ILE A C 1
ATOM 2854 O O . ILE A 1 378 ? -15.845 -4.491 11.265 1.00 86.81 378 ILE A O 1
ATOM 2858 N N . ASN A 1 379 ? -15.848 -2.250 11.372 1.00 80.50 379 ASN A N 1
ATOM 2859 C CA . ASN A 1 379 ? -16.579 -2.159 12.632 1.00 80.50 379 ASN A CA 1
ATOM 2860 C C . ASN A 1 379 ? -18.020 -2.645 12.523 1.00 80.50 379 ASN A C 1
ATOM 2862 O O . ASN A 1 379 ? -18.470 -3.355 13.424 1.00 80.50 379 ASN A O 1
ATOM 2866 N N . GLN A 1 380 ? -18.692 -2.361 11.410 1.00 81.19 380 GLN A N 1
ATOM 2867 C CA . GLN A 1 380 ? -20.077 -2.771 11.171 1.00 81.19 380 GLN A CA 1
ATOM 2868 C C . GLN A 1 380 ? -20.232 -4.286 10.945 1.00 81.19 380 GLN A C 1
ATOM 2870 O O . GLN A 1 380 ? -21.295 -4.838 11.214 1.00 81.19 380 GLN A O 1
ATOM 2875 N N . ASN A 1 381 ? -19.170 -4.987 10.527 1.00 78.88 381 ASN A N 1
ATOM 2876 C CA . ASN A 1 381 ? -19.232 -6.418 10.212 1.00 78.88 381 ASN A CA 1
ATOM 2877 C C . ASN A 1 381 ? -18.615 -7.310 11.310 1.00 78.88 381 ASN A C 1
ATOM 2879 O O . ASN A 1 381 ? -17.388 -7.341 11.442 1.00 78.88 381 ASN A O 1
ATOM 2883 N N . PRO A 1 382 ? -19.402 -8.068 12.102 1.00 75.38 382 PRO A N 1
ATOM 2884 C CA . PRO A 1 382 ? -18.881 -8.872 13.216 1.00 75.38 382 PRO A CA 1
ATOM 2885 C C . PRO A 1 382 ? -17.979 -10.035 12.770 1.00 75.38 382 PRO A C 1
ATOM 2887 O O . PRO A 1 382 ? -17.035 -10.371 13.479 1.00 75.38 382 PRO A O 1
ATOM 2890 N N . ASP A 1 383 ? -18.208 -10.589 11.577 1.00 77.25 383 ASP A N 1
ATOM 2891 C CA . ASP A 1 383 ? -17.495 -11.772 11.067 1.00 77.25 383 ASP A CA 1
ATOM 2892 C C . ASP A 1 383 ? -16.116 -11.464 10.460 1.00 77.25 383 ASP A C 1
ATOM 2894 O O . ASP A 1 383 ? -15.412 -12.359 9.984 1.00 77.25 383 ASP A O 1
ATOM 2898 N N . LYS A 1 384 ? -15.720 -10.188 10.417 1.00 78.00 384 LYS A N 1
ATOM 2899 C CA . LYS A 1 384 ? -14.456 -9.755 9.811 1.00 78.00 384 LYS A CA 1
ATOM 2900 C C . LYS A 1 384 ? -13.370 -9.587 10.865 1.00 78.00 384 LYS A C 1
ATOM 2902 O O . LYS A 1 384 ? -13.633 -9.234 12.016 1.00 78.00 384 LYS A O 1
ATOM 2907 N N . ARG A 1 385 ? -12.110 -9.791 10.457 1.00 83.19 385 ARG A N 1
ATOM 2908 C CA . ARG A 1 385 ? -10.966 -9.485 11.323 1.00 83.19 385 ARG A CA 1
ATOM 2909 C C . ARG A 1 385 ? -10.979 -7.987 11.630 1.00 83.19 385 ARG A C 1
ATOM 2911 O O . ARG A 1 385 ? -10.854 -7.175 10.718 1.00 83.19 385 ARG A O 1
ATOM 2918 N N . LYS A 1 386 ? -11.072 -7.646 12.915 1.00 90.12 386 LYS A N 1
ATOM 2919 C CA . LYS A 1 386 ? -11.001 -6.265 13.399 1.00 90.12 386 LYS A CA 1
ATOM 2920 C C . LYS A 1 386 ? -9.548 -5.812 13.539 1.00 90.12 386 LYS A C 1
ATOM 2922 O O . LYS A 1 386 ? -8.716 -6.553 14.082 1.00 90.12 386 LYS A O 1
ATOM 2927 N N . PHE A 1 387 ? -9.254 -4.617 13.044 1.00 93.50 387 PHE A N 1
ATOM 2928 C CA . PHE A 1 387 ? -7.988 -3.915 13.225 1.00 93.50 387 PHE A CA 1
ATOM 2929 C C . PHE A 1 387 ? -8.192 -2.411 13.030 1.00 93.50 387 PHE A C 1
ATOM 2931 O O . PHE A 1 387 ? -9.080 -2.001 12.285 1.00 93.50 387 PHE A O 1
ATOM 2938 N N . ASP A 1 388 ? -7.354 -1.621 13.692 1.00 95.12 388 ASP A N 1
ATOM 2939 C CA . ASP A 1 388 ? -7.262 -0.179 13.464 1.00 95.12 388 ASP A CA 1
ATOM 2940 C C . ASP A 1 388 ? -6.270 0.118 12.336 1.00 95.12 388 ASP A C 1
ATOM 2942 O O . ASP A 1 388 ? -5.440 -0.729 11.996 1.00 95.12 388 ASP A O 1
ATOM 2946 N N . ILE A 1 389 ? -6.320 1.322 11.770 1.00 94.38 389 ILE A N 1
ATOM 2947 C CA . ILE A 1 389 ? -5.410 1.739 10.697 1.00 94.38 389 ILE A CA 1
ATOM 2948 C C . ILE A 1 389 ? -4.633 2.975 11.128 1.00 94.38 389 ILE A C 1
ATOM 2950 O O . ILE A 1 389 ? -5.214 3.938 11.617 1.00 94.38 389 ILE A O 1
ATOM 2954 N N . VAL A 1 390 ? -3.321 2.957 10.918 1.00 93.25 390 VAL A N 1
ATOM 2955 C CA . VAL A 1 390 ? -2.443 4.109 11.119 1.00 93.25 390 VAL A CA 1
ATOM 2956 C C . VAL A 1 390 ? -2.056 4.690 9.769 1.00 93.25 390 VAL A C 1
ATOM 2958 O O . VAL A 1 390 ? -1.525 3.977 8.913 1.00 93.25 390 VAL A O 1
ATOM 2961 N N . VAL A 1 391 ? -2.287 5.993 9.619 1.00 89.56 391 VAL A N 1
ATOM 2962 C CA . VAL A 1 391 ? -1.835 6.802 8.482 1.00 89.56 391 VAL A CA 1
ATOM 2963 C C . VAL A 1 391 ? -0.818 7.817 8.997 1.00 89.56 391 VAL A C 1
ATOM 2965 O O . VAL A 1 391 ? -1.096 8.542 9.953 1.00 89.56 391 VAL A O 1
ATOM 2968 N N . VAL A 1 392 ? 0.372 7.840 8.397 1.00 86.81 392 VAL A N 1
ATOM 2969 C CA . VAL A 1 392 ? 1.462 8.756 8.772 1.00 86.81 392 VAL A CA 1
ATOM 2970 C C . VAL A 1 392 ? 1.195 10.140 8.181 1.00 86.81 392 VAL A C 1
ATOM 2972 O O . VAL A 1 392 ? 0.825 10.240 7.013 1.00 86.81 392 VAL A O 1
ATOM 2975 N N . GLU A 1 393 ? 1.388 11.193 8.979 1.00 81.94 393 GLU A N 1
ATOM 2976 C CA . GLU A 1 393 ? 1.208 12.585 8.554 1.00 81.94 393 GLU A CA 1
ATOM 2977 C C . GLU A 1 393 ? 2.388 13.018 7.667 1.00 81.94 393 GLU A C 1
ATOM 2979 O O . GLU A 1 393 ? 3.528 13.030 8.146 1.00 81.94 393 GLU A O 1
ATOM 2984 N N . PRO A 1 394 ? 2.159 13.386 6.390 1.00 73.81 394 PRO A N 1
ATOM 2985 C CA . PRO A 1 394 ? 3.231 13.816 5.491 1.00 73.81 394 PRO A CA 1
ATOM 2986 C C . PRO A 1 394 ? 4.073 14.968 6.036 1.00 73.81 394 PRO A C 1
ATOM 2988 O O . PRO A 1 394 ? 5.292 14.966 5.862 1.00 73.81 394 PRO A O 1
ATOM 2991 N N . ALA A 1 395 ? 3.446 15.930 6.721 1.00 69.38 395 ALA A N 1
ATOM 2992 C CA . ALA A 1 395 ? 4.127 17.113 7.237 1.00 69.38 395 ALA A CA 1
ATOM 2993 C C . ALA A 1 395 ? 5.066 16.819 8.415 1.00 69.38 395 ALA A C 1
ATOM 2995 O O . ALA A 1 395 ? 5.913 17.650 8.742 1.00 69.38 395 ALA A O 1
ATOM 2996 N N . ALA A 1 396 ? 4.927 15.664 9.067 1.00 67.19 396 ALA A N 1
ATOM 2997 C CA . ALA A 1 396 ? 5.651 15.404 10.298 1.00 67.19 396 ALA A CA 1
ATOM 2998 C C . ALA A 1 396 ? 7.145 15.143 10.073 1.00 67.19 396 ALA A C 1
ATOM 3000 O O . ALA A 1 396 ? 7.938 15.528 10.927 1.00 67.19 396 ALA A O 1
ATOM 3001 N N . GLY A 1 397 ? 7.518 14.573 8.916 1.00 65.75 397 GLY A N 1
ATOM 3002 C CA . GLY A 1 397 ? 8.902 14.321 8.499 1.00 65.75 397 GLY A CA 1
ATOM 3003 C C . GLY A 1 397 ? 9.708 13.424 9.454 1.00 65.75 397 GLY A C 1
ATOM 3004 O O . GLY A 1 397 ? 9.531 13.427 10.663 1.00 65.75 397 GLY A O 1
ATOM 3005 N N . ASN A 1 398 ? 10.656 12.647 8.930 1.00 69.50 398 ASN A N 1
ATOM 3006 C CA . ASN A 1 398 ? 11.657 11.934 9.743 1.00 69.50 398 ASN A CA 1
ATOM 3007 C C . ASN A 1 398 ? 11.127 11.010 10.869 1.00 69.50 398 ASN A C 1
ATOM 3009 O O . ASN A 1 398 ? 11.838 10.766 11.842 1.00 69.50 398 ASN A O 1
ATOM 3013 N N . ILE A 1 399 ? 9.908 10.474 10.757 1.00 83.69 399 ILE A N 1
ATOM 3014 C CA . ILE A 1 399 ? 9.354 9.564 11.769 1.00 83.69 399 ILE A CA 1
ATOM 3015 C C . ILE A 1 399 ? 9.910 8.170 11.555 1.00 83.69 399 ILE A C 1
ATOM 3017 O O . ILE A 1 399 ? 9.794 7.613 10.465 1.00 83.69 399 ILE A O 1
ATOM 3021 N N . THR A 1 400 ? 10.454 7.565 12.604 1.00 87.00 400 THR A N 1
ATOM 3022 C CA . THR A 1 400 ? 10.867 6.162 12.554 1.00 87.00 400 THR A CA 1
ATOM 3023 C C . THR A 1 400 ? 9.751 5.224 13.020 1.00 87.00 400 THR A C 1
ATOM 3025 O O . THR A 1 400 ? 8.839 5.614 13.756 1.00 87.00 400 THR A O 1
ATOM 3028 N N . LEU A 1 401 ? 9.821 3.949 12.629 1.00 89.56 401 LEU A N 1
ATOM 3029 C CA . LEU A 1 401 ? 8.893 2.922 13.105 1.00 89.56 401 LEU A CA 1
ATOM 3030 C C . LEU A 1 401 ? 8.925 2.804 14.637 1.00 89.56 401 LEU A C 1
ATOM 3032 O O . LEU A 1 401 ? 7.872 2.634 15.258 1.00 89.56 401 LEU A O 1
ATOM 3036 N N . SER A 1 402 ? 10.104 2.937 15.255 1.00 88.62 402 SER A N 1
ATOM 3037 C CA . SER A 1 402 ? 10.224 2.950 16.714 1.00 88.62 402 SER A CA 1
ATOM 3038 C C . SER A 1 402 ? 9.504 4.134 17.349 1.00 88.62 402 SER A C 1
ATOM 3040 O O . SER A 1 402 ? 8.820 3.951 18.356 1.00 88.62 402 SER A O 1
ATOM 3042 N N . ASP A 1 403 ? 9.604 5.322 16.748 1.00 87.94 403 ASP A N 1
ATOM 3043 C CA . ASP A 1 403 ? 8.948 6.521 17.270 1.00 87.94 403 ASP A CA 1
ATOM 3044 C C . ASP A 1 403 ? 7.428 6.393 17.211 1.00 87.94 403 ASP A C 1
ATOM 3046 O O . ASP A 1 403 ? 6.732 6.700 18.179 1.00 87.94 403 ASP A O 1
ATOM 3050 N N . LEU A 1 404 ? 6.909 5.875 16.095 1.00 92.31 404 LEU A N 1
ATOM 3051 C CA . LEU A 1 404 ? 5.482 5.632 15.928 1.00 92.31 404 LEU A CA 1
ATOM 3052 C C . LEU A 1 404 ? 4.953 4.619 16.954 1.00 92.31 404 LEU A C 1
ATOM 3054 O O . LEU A 1 404 ? 3.919 4.853 17.581 1.00 92.31 404 LEU A O 1
ATOM 3058 N N . ILE A 1 405 ? 5.660 3.500 17.153 1.00 92.44 405 ILE A N 1
ATOM 3059 C CA . ILE A 1 405 ? 5.280 2.480 18.143 1.00 92.44 405 ILE A CA 1
ATOM 3060 C C . ILE A 1 405 ? 5.317 3.061 19.562 1.00 92.44 405 ILE A C 1
ATOM 3062 O O . ILE A 1 405 ? 4.409 2.797 20.354 1.00 92.44 405 ILE A O 1
ATOM 3066 N N . ALA A 1 406 ? 6.326 3.876 19.882 1.00 87.75 406 ALA A N 1
ATOM 3067 C CA . ALA A 1 406 ? 6.410 4.565 21.164 1.00 87.75 406 ALA A CA 1
ATOM 3068 C C . ALA A 1 406 ? 5.243 5.548 21.357 1.00 87.75 406 ALA A C 1
ATOM 3070 O O . ALA A 1 406 ? 4.600 5.521 22.407 1.00 87.75 406 ALA A O 1
ATOM 3071 N N . GLY A 1 407 ? 4.917 6.354 20.342 1.00 90.44 407 GLY A N 1
ATOM 3072 C CA . GLY A 1 407 ? 3.795 7.296 20.370 1.00 90.44 407 GLY A CA 1
ATOM 3073 C C . GLY A 1 407 ? 2.442 6.602 20.557 1.00 90.44 407 GLY A C 1
ATOM 3074 O O . GLY A 1 407 ? 1.638 7.021 21.391 1.00 90.44 407 GLY A O 1
ATOM 3075 N N . LEU A 1 408 ? 2.208 5.485 19.859 1.00 92.25 408 LEU A N 1
ATOM 3076 C CA . LEU A 1 408 ? 1.021 4.643 20.061 1.00 92.25 408 LEU A CA 1
ATOM 3077 C C . LEU A 1 408 ? 0.946 4.123 21.504 1.00 92.25 408 LEU A C 1
ATOM 3079 O O . LEU A 1 408 ? -0.099 4.222 22.151 1.00 92.25 408 LEU A O 1
ATOM 3083 N N . GLY A 1 409 ? 2.065 3.618 22.031 1.00 90.00 409 GLY A N 1
ATOM 3084 C CA . GLY A 1 409 ? 2.162 3.122 23.403 1.00 90.00 409 GLY A CA 1
ATOM 3085 C C . GLY A 1 409 ? 1.926 4.205 24.459 1.00 90.00 409 GLY A C 1
ATOM 3086 O O . GLY A 1 409 ? 1.254 3.944 25.453 1.00 90.00 409 GLY A O 1
ATOM 3087 N N . GLN A 1 410 ? 2.415 5.427 24.242 1.00 89.38 410 GLN A N 1
ATOM 3088 C CA . GLN A 1 410 ? 2.159 6.568 25.127 1.00 89.38 410 GLN A CA 1
ATOM 3089 C C . GLN A 1 410 ? 0.690 6.996 25.094 1.00 89.38 410 GLN A C 1
ATOM 3091 O O . GLN A 1 410 ? 0.112 7.305 26.135 1.00 89.38 410 GLN A O 1
ATOM 3096 N N . ARG A 1 411 ? 0.073 7.006 23.906 1.00 91.50 411 ARG A N 1
ATOM 3097 C CA . ARG A 1 411 ? -1.295 7.503 23.730 1.00 91.50 411 ARG A CA 1
ATOM 3098 C C . ARG A 1 411 ? -2.361 6.539 24.244 1.00 91.50 411 ARG A C 1
ATOM 3100 O O . ARG A 1 411 ? -3.381 6.999 24.760 1.00 91.50 411 ARG A O 1
ATOM 3107 N N . LEU A 1 412 ? -2.147 5.239 24.054 1.00 90.31 412 LEU A N 1
ATOM 3108 C CA . LEU A 1 412 ? -3.157 4.198 24.279 1.00 90.31 412 LEU A CA 1
ATOM 3109 C C . LEU A 1 412 ? -2.784 3.252 25.425 1.00 90.31 412 LEU A C 1
ATOM 3111 O O . LEU A 1 412 ? -3.653 2.608 26.004 1.00 90.31 412 LEU A O 1
ATOM 3115 N N . GLY A 1 413 ? -1.504 3.191 25.779 1.00 86.75 413 GLY A N 1
ATOM 3116 C CA . GLY A 1 413 ? -0.936 2.217 26.699 1.00 86.75 413 GLY A CA 1
ATOM 3117 C C . GLY A 1 413 ? -0.115 1.156 25.952 1.00 86.75 413 GLY A C 1
ATOM 3118 O O . GLY A 1 413 ? -0.465 0.756 24.837 1.00 86.75 413 GLY A O 1
ATOM 3119 N N . PRO A 1 414 ? 0.967 0.641 26.560 1.00 77.69 414 PRO A N 1
ATOM 3120 C CA . PRO A 1 414 ? 1.924 -0.235 25.879 1.00 77.69 414 PRO A CA 1
ATOM 3121 C C . PRO A 1 414 ? 1.325 -1.585 25.451 1.00 77.69 414 PRO A C 1
ATOM 3123 O O . PRO A 1 414 ? 1.819 -2.212 24.519 1.00 77.69 414 PRO A O 1
ATOM 3126 N N . GLU A 1 415 ? 0.255 -2.044 26.103 1.00 79.69 415 GLU A N 1
ATOM 3127 C CA . GLU A 1 415 ? -0.351 -3.370 25.893 1.00 79.69 415 GLU A CA 1
ATOM 3128 C C . GLU A 1 415 ? -1.521 -3.388 24.895 1.00 79.69 415 GLU A C 1
ATOM 3130 O O . GLU A 1 415 ? -2.115 -4.451 24.664 1.00 79.69 415 GLU A O 1
ATOM 3135 N N . VAL A 1 416 ? -1.897 -2.227 24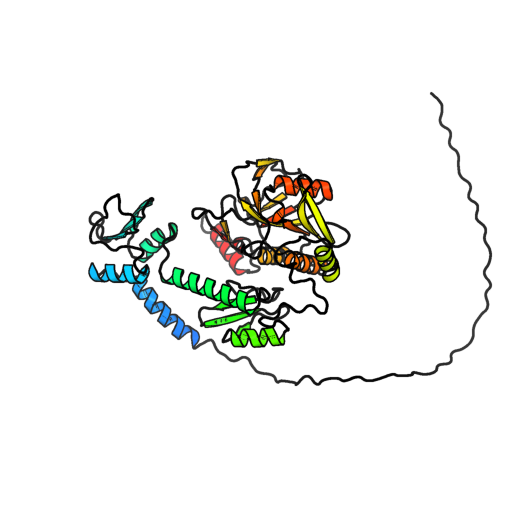.343 1.00 81.69 416 VAL A N 1
ATOM 3136 C CA . VAL A 1 416 ? -3.104 -2.104 23.512 1.00 81.69 416 VAL A CA 1
ATOM 3137 C C . VAL A 1 416 ? -2.955 -2.898 22.224 1.00 81.69 416 VAL A C 1
ATOM 3139 O O . VAL A 1 416 ? -3.741 -3.816 21.983 1.00 81.69 416 VAL A O 1
ATOM 3142 N N . HIS A 1 417 ? -1.913 -2.624 21.441 1.00 84.56 417 HIS A N 1
ATOM 3143 C CA . HIS A 1 417 ? -1.667 -3.324 20.184 1.00 84.56 417 HIS A CA 1
ATOM 3144 C C . HIS A 1 417 ? -0.699 -4.496 20.386 1.00 84.56 417 HIS A C 1
ATOM 3146 O O . HIS A 1 417 ? 0.433 -4.332 20.833 1.00 84.56 417 HIS A O 1
ATOM 3152 N N . LYS A 1 418 ? -1.153 -5.699 20.029 1.00 90.25 418 LYS A N 1
ATOM 3153 C CA . LYS A 1 418 ? -0.379 -6.946 20.083 1.00 90.25 418 LYS A CA 1
ATOM 3154 C C . LYS A 1 418 ? 0.135 -7.397 18.726 1.00 90.25 418 LYS A C 1
ATOM 3156 O O . LYS A 1 418 ? 1.134 -8.105 18.672 1.00 90.25 418 LYS A O 1
ATOM 3161 N N . LYS A 1 419 ? -0.547 -7.027 17.642 1.00 93.62 419 LYS A N 1
ATOM 3162 C CA . LYS A 1 419 ? -0.125 -7.345 16.275 1.00 93.62 419 LYS A CA 1
ATOM 3163 C C . LYS A 1 419 ? -0.150 -6.091 15.423 1.00 93.62 419 LYS A C 1
ATOM 3165 O O . LYS A 1 419 ? -1.184 -5.427 15.360 1.00 93.62 419 LYS A O 1
ATOM 3170 N N . MET A 1 420 ? 0.960 -5.807 14.755 1.00 94.94 420 MET A N 1
ATOM 3171 C CA . MET A 1 420 ? 1.051 -4.748 13.756 1.00 94.94 420 MET A CA 1
ATOM 3172 C C . MET A 1 420 ? 1.318 -5.365 12.386 1.00 94.94 420 MET A C 1
ATOM 3174 O O . MET A 1 420 ? 2.334 -6.028 12.185 1.00 94.94 420 MET A O 1
ATOM 3178 N N . PHE A 1 421 ? 0.386 -5.158 11.459 1.00 93.38 421 PHE A N 1
ATOM 3179 C CA . PHE A 1 421 ? 0.516 -5.537 10.058 1.00 93.38 421 PHE A CA 1
ATOM 3180 C C . PHE A 1 421 ? 1.106 -4.359 9.291 1.00 93.38 421 PHE A C 1
ATOM 3182 O O . PHE A 1 421 ? 0.450 -3.335 9.117 1.00 93.38 421 PHE A O 1
ATOM 3189 N N . SER A 1 422 ? 2.344 -4.497 8.844 1.00 90.12 422 SER A N 1
ATOM 3190 C CA . SER A 1 422 ? 3.111 -3.412 8.243 1.00 90.12 422 SER A CA 1
ATOM 3191 C C . SER A 1 422 ? 3.134 -3.567 6.730 1.00 90.12 422 SER A C 1
ATOM 3193 O O . SER A 1 422 ? 3.864 -4.404 6.201 1.00 90.12 422 SER A O 1
ATOM 3195 N N . HIS A 1 423 ? 2.359 -2.751 6.017 1.00 83.81 423 HIS A N 1
ATOM 3196 C CA . HIS A 1 423 ? 2.466 -2.631 4.562 1.00 83.81 423 HIS A CA 1
ATOM 3197 C C . HIS A 1 423 ? 3.529 -1.584 4.211 1.00 83.81 423 HIS A C 1
ATOM 3199 O O . HIS A 1 423 ? 3.237 -0.558 3.605 1.00 83.81 423 HIS A O 1
ATOM 3205 N N . ILE A 1 424 ? 4.754 -1.846 4.676 1.00 75.25 424 ILE A N 1
ATOM 3206 C CA . ILE A 1 424 ? 5.917 -0.978 4.512 1.00 75.25 424 ILE A CA 1
ATOM 3207 C C . ILE A 1 424 ? 6.702 -1.433 3.284 1.00 75.25 424 ILE A C 1
ATOM 3209 O O . ILE A 1 424 ? 7.059 -2.603 3.165 1.00 75.25 424 ILE A O 1
ATOM 3213 N N . CYS A 1 425 ? 6.974 -0.501 2.376 1.00 68.19 425 CYS A N 1
ATOM 3214 C CA . CYS A 1 425 ? 7.789 -0.722 1.186 1.00 68.19 425 CYS A CA 1
ATOM 3215 C C . CYS A 1 425 ? 9.152 -0.056 1.355 1.00 68.19 425 CYS A C 1
ATOM 3217 O O . CYS A 1 425 ? 9.171 1.116 1.731 1.00 68.19 425 CYS A O 1
ATOM 3219 N N . ARG A 1 426 ? 10.251 -0.750 1.015 1.00 66.69 426 ARG A N 1
ATOM 3220 C CA . ARG A 1 426 ? 11.571 -0.117 0.856 1.00 66.69 426 ARG A CA 1
ATOM 3221 C C . ARG A 1 426 ? 11.446 1.099 -0.075 1.00 66.69 426 ARG A C 1
ATOM 3223 O O . ARG A 1 426 ? 10.695 1.054 -1.043 1.00 66.69 426 ARG A O 1
ATOM 3230 N N . GLY A 1 427 ? 12.196 2.169 0.191 1.00 58.56 427 GLY A N 1
ATOM 3231 C CA . GLY A 1 427 ? 12.298 3.296 -0.745 1.00 58.56 427 GLY A CA 1
ATOM 3232 C C . GLY A 1 427 ? 12.768 2.851 -2.139 1.00 58.56 427 GLY A C 1
ATOM 3233 O O . GLY A 1 427 ? 13.354 1.771 -2.255 1.00 58.56 427 GLY A O 1
ATOM 3234 N N . PRO A 1 428 ? 12.521 3.652 -3.190 1.00 55.34 428 PRO A N 1
ATOM 3235 C CA . PRO A 1 428 ? 12.872 3.293 -4.559 1.00 55.34 428 PRO A CA 1
ATOM 3236 C C . PRO A 1 428 ? 14.381 3.026 -4.685 1.00 55.34 428 PRO A C 1
ATOM 3238 O O . PRO A 1 428 ? 15.199 3.938 -4.642 1.00 55.34 428 PRO A O 1
ATOM 3241 N N . ASP A 1 429 ? 14.733 1.748 -4.820 1.00 62.19 429 ASP A N 1
ATOM 3242 C CA . ASP A 1 429 ? 16.056 1.248 -5.187 1.00 62.19 429 ASP A CA 1
ATOM 3243 C C . ASP A 1 429 ? 15.858 0.332 -6.396 1.00 62.19 429 ASP A C 1
ATOM 3245 O O . ASP A 1 429 ? 15.194 -0.705 -6.305 1.00 62.19 429 ASP A O 1
ATOM 3249 N N . GLU A 1 430 ? 16.411 0.731 -7.540 1.00 57.25 430 GLU A N 1
ATOM 3250 C CA . GLU A 1 430 ? 16.277 0.018 -8.814 1.00 57.25 430 GLU A CA 1
ATOM 3251 C C . GLU A 1 430 ? 16.879 -1.395 -8.775 1.00 57.25 430 GLU A C 1
ATOM 3253 O O . GLU A 1 430 ? 16.538 -2.239 -9.607 1.00 57.25 430 GLU A O 1
ATOM 3258 N N . HIS A 1 431 ? 17.744 -1.675 -7.799 1.00 67.88 431 HIS A N 1
ATOM 3259 C CA . HIS A 1 431 ? 18.408 -2.962 -7.625 1.00 67.88 431 HIS A CA 1
ATOM 3260 C C . HIS A 1 431 ? 17.747 -3.852 -6.564 1.00 67.88 431 HIS A C 1
ATOM 3262 O O . HIS A 1 431 ? 18.137 -5.013 -6.411 1.00 67.88 431 HIS A O 1
ATOM 3268 N N . ALA A 1 432 ? 16.745 -3.351 -5.833 1.00 69.38 432 ALA A N 1
ATOM 3269 C CA . ALA A 1 432 ? 16.060 -4.137 -4.816 1.00 69.38 432 ALA A CA 1
ATOM 3270 C C . ALA A 1 432 ? 15.155 -5.216 -5.452 1.00 69.38 432 ALA A C 1
ATOM 3272 O O . ALA A 1 432 ? 14.393 -4.925 -6.381 1.00 69.38 432 ALA A O 1
ATOM 3273 N N . PRO A 1 433 ? 15.161 -6.462 -4.937 1.00 79.38 433 PRO A N 1
ATOM 3274 C CA . PRO A 1 433 ? 14.210 -7.481 -5.365 1.00 79.38 433 PRO A CA 1
ATOM 3275 C C . PRO A 1 433 ? 12.771 -7.016 -5.126 1.00 79.38 433 PRO A C 1
ATOM 3277 O O . PRO A 1 433 ? 12.449 -6.498 -4.058 1.00 79.38 433 PRO A O 1
ATOM 3280 N N . ARG A 1 434 ? 11.890 -7.220 -6.106 1.00 81.44 434 ARG A N 1
ATOM 3281 C CA . ARG A 1 434 ? 10.472 -6.852 -5.996 1.00 81.44 434 ARG A CA 1
ATOM 3282 C C . ARG A 1 434 ? 9.670 -7.990 -5.374 1.00 81.44 434 ARG A C 1
ATOM 3284 O O . ARG A 1 434 ? 9.800 -9.139 -5.794 1.00 81.44 434 ARG A O 1
ATOM 3291 N N . TYR A 1 435 ? 8.811 -7.671 -4.415 1.00 82.25 435 TYR A N 1
ATOM 3292 C CA . TYR A 1 435 ? 7.919 -8.618 -3.759 1.00 82.25 435 TYR A CA 1
ATOM 3293 C C . TYR A 1 435 ? 6.471 -8.159 -3.902 1.00 82.25 435 TYR A C 1
ATOM 3295 O O . TYR A 1 435 ? 6.111 -7.093 -3.419 1.00 82.25 435 TYR A O 1
ATOM 3303 N N . SER A 1 436 ? 5.621 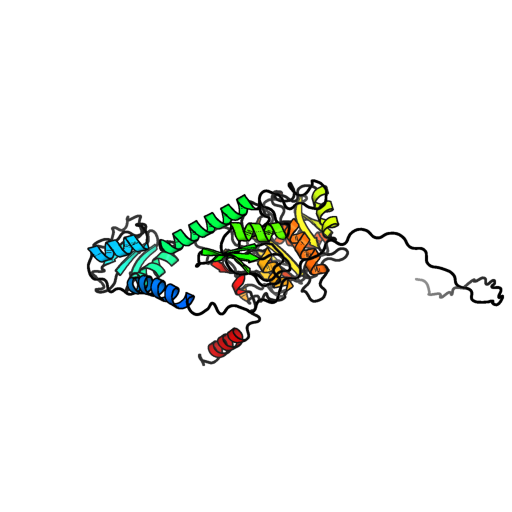-8.959 -4.546 1.00 83.44 436 SER A N 1
ATOM 3304 C CA . SER A 1 436 ? 4.192 -8.645 -4.627 1.00 83.44 436 SER A CA 1
ATOM 3305 C C . SER A 1 436 ? 3.488 -8.975 -3.316 1.00 83.44 436 SER A C 1
ATOM 3307 O O . SER A 1 436 ? 3.565 -10.113 -2.854 1.00 83.44 436 SER A O 1
ATOM 3309 N N . SER A 1 437 ? 2.736 -8.022 -2.756 1.00 80.56 437 SER A N 1
ATOM 3310 C CA . SER A 1 437 ? 1.876 -8.276 -1.592 1.00 80.56 437 SER A CA 1
ATOM 3311 C C . SER A 1 437 ? 0.822 -9.353 -1.881 1.00 80.56 437 SER A C 1
ATOM 3313 O O . SER A 1 437 ? 0.394 -10.051 -0.961 1.00 80.56 437 SER A O 1
ATOM 3315 N N . GLY A 1 438 ? 0.488 -9.570 -3.161 1.00 81.94 438 GLY A N 1
ATOM 3316 C CA . GLY A 1 438 ? -0.380 -10.647 -3.632 1.00 81.94 438 GLY A CA 1
ATOM 3317 C C . GLY A 1 438 ? 0.133 -12.055 -3.340 1.00 81.94 438 GLY A C 1
ATOM 3318 O O . GLY A 1 438 ? -0.665 -12.981 -3.199 1.00 81.94 438 GLY A O 1
ATOM 3319 N N . ASN A 1 439 ? 1.444 -12.223 -3.147 1.00 81.62 439 ASN A N 1
ATOM 3320 C CA . ASN A 1 439 ? 2.027 -13.495 -2.715 1.00 81.62 439 ASN A CA 1
ATOM 3321 C C . ASN A 1 439 ? 1.579 -13.892 -1.300 1.00 81.62 439 ASN A C 1
ATOM 3323 O O . ASN A 1 439 ? 1.590 -15.073 -0.964 1.00 81.62 439 ASN A O 1
ATOM 3327 N N . ASN A 1 440 ? 1.140 -12.924 -0.489 1.00 81.94 440 ASN A N 1
ATOM 3328 C CA . ASN A 1 440 ? 0.614 -13.179 0.849 1.00 81.94 440 ASN A CA 1
ATOM 3329 C C . ASN A 1 440 ? -0.854 -13.603 0.823 1.00 81.94 440 ASN A C 1
ATOM 3331 O O . ASN A 1 440 ? -1.411 -13.925 1.872 1.00 81.94 440 ASN A O 1
ATOM 3335 N N . PHE A 1 441 ? -1.537 -13.551 -0.323 1.00 84.44 441 PHE A N 1
ATOM 3336 C CA . PHE A 1 441 ? -2.958 -13.852 -0.353 1.00 84.44 441 PHE A CA 1
ATOM 3337 C C . PHE A 1 441 ? -3.162 -15.364 -0.317 1.00 84.44 441 PHE A C 1
ATOM 3339 O O . PHE A 1 441 ? -2.900 -16.095 -1.272 1.00 84.44 441 PHE A O 1
ATOM 3346 N N . GLY A 1 442 ? -3.641 -15.841 0.830 1.00 65.31 442 GLY A N 1
ATOM 3347 C CA . GLY A 1 442 ? -4.130 -17.190 1.010 1.00 65.31 442 GLY A CA 1
ATOM 3348 C C . GLY A 1 442 ? -5.291 -17.405 0.056 1.00 65.31 442 GLY A C 1
ATOM 3349 O O . GLY A 1 442 ? -6.418 -16.995 0.326 1.00 65.31 442 GLY A O 1
ATOM 3350 N N . HIS A 1 443 ? -5.014 -18.034 -1.081 1.00 46.56 443 HIS A N 1
ATOM 3351 C CA . HIS A 1 443 ? -6.060 -18.443 -1.993 1.00 46.56 443 HIS A CA 1
ATOM 3352 C C . HIS A 1 443 ? -7.020 -19.365 -1.232 1.00 46.56 443 HIS A C 1
ATOM 3354 O O . HIS A 1 443 ? -6.633 -20.452 -0.797 1.00 46.56 443 HIS A O 1
ATOM 3360 N N . GLY A 1 444 ? -8.294 -18.986 -1.151 1.00 42.81 444 GLY A N 1
ATOM 3361 C CA . GLY A 1 444 ? -9.399 -19.928 -0.950 1.00 42.81 444 GLY A CA 1
ATOM 3362 C C . GLY A 1 444 ? -9.547 -20.919 -2.117 1.00 42.81 444 GLY A C 1
ATOM 3363 O O . GLY A 1 444 ? -10.646 -21.388 -2.375 1.00 42.81 444 GLY A O 1
ATOM 3364 N N . ASP A 1 445 ? -8.463 -21.213 -2.840 1.00 39.91 445 ASP A N 1
ATOM 3365 C CA . ASP A 1 445 ? -8.427 -22.084 -4.001 1.00 39.91 445 ASP A CA 1
ATOM 3366 C C . ASP A 1 445 ? -7.927 -23.475 -3.568 1.00 39.91 445 ASP A C 1
ATOM 3368 O O . ASP A 1 445 ? -6.732 -23.650 -3.272 1.00 39.91 445 ASP A O 1
ATOM 3372 N N . PRO A 1 446 ? -8.814 -24.481 -3.492 1.00 40.12 446 PRO A N 1
ATOM 3373 C CA . PRO A 1 446 ? -8.435 -25.843 -3.136 1.00 40.12 446 PRO A CA 1
ATOM 3374 C C . PRO A 1 446 ? -7.379 -26.442 -4.084 1.00 40.12 446 PRO A C 1
ATOM 3376 O O . PRO A 1 446 ? -6.627 -27.320 -3.655 1.00 40.12 446 PRO A O 1
ATOM 3379 N N . PHE A 1 447 ? -7.218 -25.941 -5.316 1.00 39.25 447 PHE A N 1
ATOM 3380 C CA . PHE A 1 447 ? -6.258 -26.490 -6.280 1.00 39.25 447 PHE A CA 1
ATOM 3381 C C . PHE A 1 447 ? -4.791 -26.173 -5.950 1.00 39.25 447 PHE A C 1
ATOM 3383 O O . PHE A 1 447 ? -3.908 -26.998 -6.200 1.00 39.25 447 PHE A O 1
ATOM 3390 N N . LYS A 1 448 ? -4.495 -25.042 -5.296 1.00 42.59 448 LYS A N 1
ATOM 3391 C CA . LYS A 1 448 ? -3.111 -24.718 -4.891 1.00 42.59 448 LYS A CA 1
ATOM 3392 C C . LYS A 1 448 ? -2.656 -25.451 -3.627 1.00 42.59 448 LYS A C 1
ATOM 3394 O O . LYS A 1 448 ? -1.458 -25.690 -3.470 1.00 42.59 448 LYS A O 1
ATOM 3399 N N . ARG A 1 449 ? -3.581 -25.897 -2.762 1.00 42.34 449 ARG A N 1
ATOM 3400 C CA . ARG A 1 449 ? -3.247 -26.817 -1.653 1.00 42.34 449 ARG A CA 1
ATOM 3401 C C . ARG A 1 449 ? -2.749 -28.160 -2.176 1.00 42.34 449 ARG A C 1
ATOM 3403 O O . ARG A 1 449 ? -1.799 -28.708 -1.629 1.00 42.34 449 ARG A O 1
ATOM 3410 N N . VAL A 1 450 ? -3.348 -28.638 -3.263 1.00 42.50 450 VAL A N 1
ATOM 3411 C CA . VAL A 1 450 ? -2.962 -29.880 -3.935 1.00 42.50 450 VAL A CA 1
ATOM 3412 C C . VAL A 1 450 ? -1.588 -29.729 -4.600 1.00 42.50 450 VAL A C 1
ATOM 3414 O O . VAL A 1 450 ? -0.714 -30.562 -4.377 1.00 42.50 450 VAL A O 1
ATOM 3417 N N . ALA A 1 451 ? -1.322 -28.615 -5.290 1.00 39.50 451 ALA A N 1
ATOM 3418 C CA . ALA A 1 451 ? 0.001 -28.345 -5.865 1.00 39.50 451 ALA A CA 1
ATOM 3419 C C . ALA A 1 451 ? 1.112 -28.231 -4.797 1.00 39.50 451 ALA A C 1
ATOM 3421 O O . ALA A 1 451 ? 2.177 -28.824 -4.948 1.00 39.50 451 ALA A O 1
ATOM 3422 N N . ALA A 1 452 ? 0.862 -27.542 -3.676 1.00 37.69 452 ALA A N 1
ATOM 3423 C CA . ALA A 1 452 ? 1.827 -27.418 -2.575 1.00 37.69 452 ALA A CA 1
ATOM 3424 C C . ALA A 1 452 ? 2.001 -28.709 -1.744 1.00 37.69 452 ALA A C 1
ATOM 3426 O O . ALA A 1 452 ? 3.003 -28.855 -1.034 1.00 37.69 452 ALA A O 1
ATOM 3427 N N . TYR A 1 453 ? 1.032 -29.626 -1.807 1.00 39.38 453 TYR A N 1
ATOM 3428 C CA . TYR A 1 453 ? 1.122 -30.978 -1.254 1.00 39.38 453 TYR A CA 1
ATOM 3429 C C . TYR A 1 453 ? 1.966 -31.881 -2.166 1.00 39.38 453 TYR A C 1
ATOM 3431 O O . TYR A 1 453 ? 2.917 -32.502 -1.695 1.00 39.38 453 TYR A O 1
ATOM 3439 N N . PHE A 1 454 ? 1.720 -31.866 -3.481 1.00 39.88 454 PHE A N 1
ATOM 3440 C CA . PHE A 1 454 ? 2.511 -32.637 -4.447 1.00 39.88 454 PHE A CA 1
ATOM 3441 C C . PHE A 1 454 ? 3.964 -32.163 -4.542 1.00 39.88 454 PHE A C 1
ATOM 3443 O O . PHE A 1 454 ? 4.874 -32.988 -4.597 1.00 39.88 454 PHE A O 1
ATOM 3450 N N . HIS A 1 455 ? 4.221 -30.855 -4.445 1.00 37.94 455 HIS A N 1
ATOM 3451 C CA . HIS A 1 455 ? 5.594 -30.347 -4.481 1.00 37.94 455 HIS A CA 1
ATOM 3452 C C . HIS A 1 455 ? 6.418 -30.742 -3.241 1.00 37.94 455 HIS A C 1
ATOM 3454 O O . HIS A 1 455 ? 7.637 -30.875 -3.329 1.00 37.94 455 HIS A O 1
ATOM 3460 N N . ARG A 1 456 ? 5.761 -30.980 -2.094 1.00 40.31 456 ARG A N 1
ATOM 3461 C CA . ARG A 1 456 ? 6.402 -31.437 -0.848 1.00 40.31 456 ARG A CA 1
ATOM 3462 C C . ARG A 1 456 ? 6.621 -32.948 -0.772 1.00 40.31 456 ARG A C 1
ATOM 3464 O O . ARG A 1 456 ? 7.439 -33.383 0.035 1.00 40.31 456 ARG A O 1
ATOM 3471 N N . HIS A 1 457 ? 5.924 -33.734 -1.590 1.00 41.94 457 HIS A N 1
ATOM 3472 C CA . HIS A 1 457 ? 5.944 -35.199 -1.512 1.00 41.94 457 HIS A CA 1
ATOM 3473 C C . HIS A 1 457 ? 6.561 -35.908 -2.725 1.00 41.94 457 HIS A C 1
ATOM 3475 O O . HIS A 1 457 ? 6.698 -37.124 -2.684 1.00 41.94 457 HIS A O 1
ATOM 3481 N N . HIS A 1 458 ? 7.016 -35.173 -3.746 1.00 43.25 458 HIS A N 1
ATOM 3482 C CA . HIS A 1 458 ? 7.788 -35.734 -4.866 1.00 43.25 458 HIS A CA 1
ATOM 3483 C C . HIS A 1 458 ? 9.301 -35.462 -4.826 1.00 43.25 458 HIS A C 1
ATOM 3485 O O . HIS A 1 458 ? 10.012 -35.920 -5.710 1.00 43.25 458 HIS A O 1
ATOM 3491 N N . ASN A 1 459 ? 9.804 -34.789 -3.786 1.00 39.56 459 ASN A N 1
ATOM 3492 C CA . ASN A 1 459 ? 11.243 -34.602 -3.541 1.00 39.56 459 ASN A CA 1
ATOM 3493 C C . ASN A 1 459 ? 11.729 -35.361 -2.288 1.00 39.56 459 ASN A C 1
ATOM 3495 O O . ASN A 1 459 ? 12.587 -34.869 -1.553 1.00 39.56 459 ASN A O 1
ATOM 3499 N N . ARG A 1 460 ? 11.151 -36.533 -2.011 1.00 37.75 460 ARG A N 1
ATOM 3500 C CA . ARG A 1 460 ? 11.678 -37.499 -1.040 1.00 37.75 460 ARG A CA 1
ATOM 3501 C C . ARG A 1 460 ? 11.921 -38.832 -1.711 1.00 37.75 460 ARG A C 1
ATOM 3503 O O . ARG A 1 460 ? 11.034 -39.230 -2.497 1.00 37.75 460 ARG A O 1
#

pLDDT: mean 70.96, std 20.03, range [27.28, 95.12]

Secondary structure (DSSP, 8-state):
--------------------------------------PPPPP-----PPP---SSHHHHHHHHHHHHHHHHS-----HHHHHHHHHHHHTTSSEEESSPPPTT--S-EEEE-SSSTT-EEEEETTTEEEEESSHHHHHHHHHTTT---HHHHHHHHHHHHHHHHHHHHHTTSSEE-SSPPPTT--S-EEEE-TTS-EEEE-TTS--EEESSHHHHHHHHHHTT--SSS----SS-S-TTTTTT----HHHHHHHHHHHTEEEEEEEETTEEEEEEEEETT---SEEEEEEEEE--S--EEE--TTPEEEESS-TT-EEES-HHHHHHHHHTT-B---GGGEE-TT--EEE--EEE---TTSSSSPPHHHHHHHHHHHHH-TTSPP-EEEEE-GGG-SEEHHHHHHHHHHHH-TTS-SEEEEEEE----TTSPEEEGGGGB----HHHHHHHHHHHHS--

Radius of gyration: 31.24 Å; chains: 1; bounding box: 99×59×110 Å

Foldseek 3Di:
DDDDDDDDDDDDDDDDDDDDDDDDDDDDDDDDDDDDDDDDDDDDDDDDDDDPDDPPVVVVVVVVVVVVVCLQPPQDDDLVVVQVSVCQWQVPQEGEDCDDDDLPDQGKYWHQDPVDHQWIWIADNPPGIDIDNGVNRVQVVCVLVVRHTPVVVVVVVVLVVVQVVVCQFQVPQEDEDCDADALQQQGWYWYADPVCWIWTHDGPGGIDIGNHPVVNQVVCVVVQRHTPDDSDDPDDDDVPVLAFFPPDPVNQVVLCVVLVWDWDFQDFPNHRFKIKTAHPPAAAQEEEEFWAWALPVPAKDFAQLLAKEAELDAPQAFEDDAPLSLLVLQQVVQFAGDPRRIDASNRGIDRKTFTAFDGPPDPHGDRPSSQSNSNSVSVVDPPTDHHMYMTTGRVPGRDIPVRRLVSCCVVRNNSRHRYYYYHYGHPDDVNTHHDYSCVRGNPPDPVVVVVVVVVVPPVD

Sequence (460 aa):
MVIEATGNLPTTTPRLKTPLAQPAANVNPPASRPREAGLIPVPNNGSLAPPHIFAGERAADDAARATVAANRNAPLSSPASDAAAVRAYWSGLVDFRGRAPAVSHQRPALWRSKSHPGFLAGHIPGVGRFFAHDLHEAALAFARHGIAPLQEQQEQQERQAFAQAVQQHWNGQVTVLDTMPPPEYPYAAVWPTRAQRVGLQIPGFQPVMVASMQEAQQLLSAHGIHPGQTAQPATDGGLHEMRSHLTSPAQLAQLEEAYGIQITPITVGGVTGAYLFSAKGTANRNVMLASHGVDAGLGYFEKPRQLELINASPHGTLLMGYSTEYAARLKANQVAAHRDMITPPSERYAINYLLSGTTEENDGPMLPWQAAHLVSDINQNPDKRKFDIVVVEPAAGNITLSDLIAGLGQRLGPEVHKKMFSHICRGPDEHAPRYSSGNNFGHGDPFKRVAAYFHRHHNR